Protein AF-A0A7J7JKY1-F1 (afdb_monomer_lite)

Sequence (732 aa):
MAPAGQVRQARVAEKLTILNDRGVGLLTRLYDMKKTLSNAETRPSVFGERSLEGVIKAMDSRKFNPNSCSSQTYGSSINANVKNDILKSLNQHYFTMVDMIEFKDHVGELLVIIDASQIHFDISINFDLTKKYLDLVVTYVSMMLIVSKIEDKRALLGLYNIAHEMQHGNQETSFPRLAQMMIDYHEAPIKKMCEEFVPHVKQLTFALLSLKLIYQRRDLSADQWRSNQYLSIISESNKLMEPARSETVPCEYLSLDLMQKWVVLGFLLIHQQLAEPTALELWKQALSTSWVIQLWRDEVLHVHVIIEKYFERLKGYEKRLREVKECHQKALQDAPILHKDRRKYLRMAMKEMNLLFADQPGLLGPKAMFAFMMLSHARDEVEWLLRHANNLPQTKGKVKANPDDLNDRQLPELLFYIEELRGLVKKYSQVLQRYYVQYLKGFDVAELQQVLLGMPPLSDELSGIVMSMKRSIDDLSLRQVEETQNFEFDGMRLDWVRLQAYTSIHNTTLRLQDHRTLAKLMNTIIFHTKMVDFLDDLVDEVSDLSIYCFHTTLFEQQFRQCMEFPAQHRFSVAFPLICAHFLTAVHPSLCPEERHSIGQTSVQYCNWFLKEMSDELNQVITTICEEQVLLNDGVLPKHCVHKIQLDTKRVGQGKNKNRRPQAFRTPGEESQRKQREDFTKLDKLHMALTELSYALNYCSVIQVWGHGFVPRDFFMHNLEGRFNKALAGNGP

Organism: Bugula neritina (NCBI:txid10212)

Radius of gyration: 31.94 Å; chains: 1; bounding box: 106×77×83 Å

Foldseek 3Di:
DPLLVLLLVVVLLVLLVVLLLLLLLLLVLLVVLQVQCPDPVNNQCLCVDPLCVVVLCQQPDPPHDLVCLACVNRVVSADPVSLVSLQVVLVSVLVSLVSLVVSVVSLLVSLVSCLSLVFFAACLFLVSLLLSNLSSLLSNVLSLVSVLSRPSPRVSLSSNQHSVCVVPVDGDPCSVVSSVVCNQCHPPVLVSLLVSCVSNLPRLVSSLLSCLVLLVVLPDFLVVCVVVVPLALCPPVVCLVAADDDLRLVSLLPASLSSLSSLLSSCSSNVVCCVPVSSVVSNLSSLQQAQWHDSAQLDIDRRLVSSLVVLVPDPPCPVVNVSSVVSNLNNQPPNLVRLLSLLVSLLVSLVNVLVCCVVPVLSCQRCVSSLSSSQQSLQNSVVRLLNCLVCFDPDPDPGGRDNVSSDDLCNLSSLLSSVSSLVSCVVSLLSLQLSLLCCLQVPLLVLLVVLVVVDDDDDPVLVVLSVVLSVLSNPGDSVCSVVVHARDCPSNVSSSSVNSSSQRGPPHPHHSVVSSVNSSSSSVNSVSSCSNHVSNVSSCVRHQPLSCLSRVVVLVVSLVSLLVDLVSLLSLLSSLLNLQRNQVSDSVPSCVVCNVVSLVVSVVRSVVSLLVLLVSLLVLVVVLVVVVVVLVVCPDPVVCVVVVVVVVVPVVDPDDPDDDPPDDDHRCNVVPDPDPVPDDPNNSSVSSNVSSVNSLVVDQWRDGNNDTDGSVVSNVVVNVVVVVVVVVPDDD

InterPro domains:
  IPR019137 Nck-associated protein 1 [PF09735] (9-728)
  IPR019137 Nck-associated protein 1 [PTHR12093] (7-729)

Secondary structure (DSSP, 8-state):
--HHHHHHHHTHHHHHHHHHHHHHHHHHHHHHHHHHHHSTTTS-GGGG-TTTHHHHHHHTSTT--GGG-SHHHHGGG--HHHHHHHHHHHHHHHHHHHHHHHHHHHHHHHHHHHHHHT----TTTSHHHHHHHHHHHHHHHHHHHHHHT-TTHHHHHHHHHHHHHHHHSS--SSHHHHHHHHHHTTS-HHHHHHHHTTTTHHHHHHHHHHTHHHHHHHS--HHHHHHTTTT-SSTTGGGTTSPP--TTHHHHSS-HHHHHHHHHHHHHHTGGGGGSHHHHHHHHHHHHS-SEEEEETTEEEEHHHHHHHHHTTSTT-HHHHHHHHHHHHHHHHTHHHHHHHHHHHHHHHHHHHHHHHHH-GGGHHHHHHHHHHHHHHHHHHHHHHHHHHHT-----SS----GGGG--TTHHHHHHHHHHHHHHHHHTHHHHHHHHHHHIIIIIHHHHHHHHHTSPPPPHHHHHHHHHHHHHHHT--HHHHHTTPPP--HHHHHHHHHHHHHHSSTT-SS-GGG-HHHHHHHHHHHHHHHHHH-HHHHHHHHH--GGGGG-HHHHHHHHHHHHH-HHHHTTTTHHHHHGGGGGGGS-TTT-GGGHHHHHHHHHHHHHHHHHHHHHHHHHHHHHHHHHHHHHHHHTSGGGGHHHHHHHHHHHHS------PPP----TTGGG--S-SSS--HHHHHHHHHHHHHHHHHS-S-EEETTEEE-HHHHHHHHHHHHHHHHHHS---

pLDDT: mean 91.93, std 9.9, range [34.91, 98.88]

Structure (mmCIF, N/CA/C/O backbone):
data_AF-A0A7J7JKY1-F1
#
_entry.id   AF-A0A7J7JKY1-F1
#
loop_
_atom_site.group_PDB
_atom_site.id
_atom_site.type_symbol
_atom_site.label_atom_id
_atom_site.label_alt_id
_atom_site.label_comp_id
_atom_site.label_asym_id
_atom_site.label_entity_id
_atom_site.label_seq_id
_atom_site.pdbx_PDB_ins_code
_atom_site.Cartn_x
_atom_site.Cartn_y
_atom_site.Cartn_z
_atom_site.occupancy
_atom_site.B_iso_or_equiv
_atom_site.auth_seq_id
_atom_site.auth_comp_id
_atom_site.auth_asym_id
_atom_site.auth_atom_id
_atom_site.pdbx_PDB_model_num
ATOM 1 N N . MET A 1 1 ? -33.004 -10.549 24.262 1.00 42.44 1 MET A N 1
ATOM 2 C CA . MET A 1 1 ? -32.669 -11.146 22.948 1.00 42.44 1 MET A CA 1
ATOM 3 C C . MET A 1 1 ? -31.281 -11.755 23.043 1.00 42.44 1 MET A C 1
ATOM 5 O O . MET A 1 1 ? -30.433 -11.150 23.682 1.00 42.44 1 MET A O 1
ATOM 9 N N . ALA A 1 2 ? -31.057 -12.951 22.492 1.00 44.19 2 ALA A N 1
ATOM 10 C CA . ALA A 1 2 ? -29.736 -13.584 22.527 1.00 44.19 2 ALA A CA 1
ATOM 11 C C . ALA A 1 2 ? -28.694 -12.716 21.777 1.00 44.19 2 ALA A C 1
ATOM 13 O O . ALA A 1 2 ? -29.044 -12.174 20.726 1.00 44.19 2 ALA A O 1
ATOM 14 N N . PRO A 1 3 ? -27.433 -12.614 22.248 1.00 52.84 3 PRO A N 1
ATOM 15 C CA . PRO A 1 3 ? -26.380 -11.796 21.620 1.00 52.84 3 PRO A CA 1
ATOM 16 C C . PRO A 1 3 ? -26.180 -12.090 20.124 1.00 52.84 3 PRO A C 1
ATOM 18 O O . PRO A 1 3 ? -25.939 -11.190 19.325 1.00 52.84 3 PRO A O 1
ATOM 21 N N . ALA A 1 4 ? -26.376 -13.350 19.717 1.00 49.88 4 ALA A N 1
ATOM 22 C CA . ALA A 1 4 ? -26.291 -13.774 18.321 1.00 49.88 4 ALA A CA 1
ATOM 23 C C . ALA A 1 4 ? -27.362 -13.141 17.412 1.00 49.88 4 ALA A C 1
ATOM 25 O O . ALA A 1 4 ? -27.099 -12.918 16.234 1.00 49.88 4 ALA A O 1
ATOM 26 N N . GLY A 1 5 ? -28.550 -12.826 17.943 1.00 54.25 5 GLY A N 1
ATOM 27 C CA . GLY A 1 5 ? -29.601 -12.122 17.202 1.00 54.25 5 GLY A CA 1
ATOM 28 C C . GLY A 1 5 ? -29.282 -10.640 16.991 1.00 54.25 5 GLY A C 1
ATOM 29 O O . GLY A 1 5 ? -29.605 -10.098 15.940 1.00 54.25 5 GLY A O 1
ATOM 30 N N . GLN A 1 6 ? -28.585 -10.007 17.943 1.00 59.56 6 GLN A N 1
ATOM 31 C CA . GLN A 1 6 ? -28.164 -8.606 17.842 1.00 59.56 6 GLN A CA 1
ATOM 32 C C . GLN A 1 6 ? -27.069 -8.396 16.791 1.00 59.56 6 GLN A C 1
ATOM 34 O O . GLN A 1 6 ? -27.201 -7.477 15.998 1.00 59.56 6 GLN A O 1
ATOM 39 N N . VAL A 1 7 ? -26.043 -9.253 16.703 1.00 59.88 7 VAL A N 1
ATOM 40 C CA . VAL A 1 7 ? -24.999 -9.144 15.652 1.00 59.88 7 VAL A CA 1
ATOM 41 C C . VAL A 1 7 ? -25.564 -9.354 14.253 1.00 59.88 7 VAL A C 1
ATOM 43 O O . VAL A 1 7 ? -25.199 -8.637 13.321 1.00 59.88 7 VAL A O 1
ATOM 46 N N . ARG A 1 8 ? -26.470 -10.328 14.107 1.00 64.38 8 ARG A N 1
ATOM 47 C CA . ARG A 1 8 ? -27.144 -10.614 12.834 1.00 64.38 8 ARG A CA 1
ATOM 48 C C . ARG A 1 8 ? -28.020 -9.447 12.394 1.00 64.38 8 ARG A C 1
ATOM 50 O O . ARG A 1 8 ? -27.893 -8.985 11.266 1.00 64.38 8 ARG A O 1
ATOM 57 N N . GLN A 1 9 ? -28.838 -8.907 13.299 1.00 63.72 9 GLN A N 1
ATOM 58 C CA . GLN A 1 9 ? -29.622 -7.698 13.027 1.00 63.72 9 GLN A CA 1
ATOM 59 C C . GLN A 1 9 ? -28.735 -6.466 12.798 1.00 63.72 9 GLN A C 1
ATOM 61 O O . GLN A 1 9 ? -29.081 -5.610 11.989 1.00 63.72 9 GLN A O 1
ATOM 66 N N . ALA A 1 10 ? -27.578 -6.394 13.459 1.00 75.94 10 ALA A N 1
ATOM 67 C CA . ALA A 1 10 ? -26.644 -5.281 13.341 1.00 75.94 10 ALA A CA 1
ATOM 68 C C . ALA A 1 10 ? -25.800 -5.296 12.060 1.00 75.94 10 ALA A C 1
ATOM 70 O O . ALA A 1 10 ? -25.171 -4.278 11.774 1.00 75.94 10 ALA A O 1
ATOM 71 N N . ARG A 1 11 ? -25.786 -6.403 11.295 1.00 89.31 11 ARG A N 1
ATOM 72 C CA . ARG A 1 11 ? -25.074 -6.517 10.007 1.00 89.31 11 ARG A CA 1
ATOM 73 C C . ARG A 1 11 ? -23.602 -6.098 10.107 1.00 89.31 11 ARG A C 1
ATOM 75 O O . ARG A 1 11 ? -23.129 -5.230 9.377 1.00 89.31 11 ARG A O 1
ATOM 82 N N . VAL A 1 12 ? -22.882 -6.677 11.075 1.00 93.81 12 VAL A N 1
ATOM 83 C CA . VAL A 1 12 ? -21.494 -6.285 11.398 1.00 93.81 12 VAL A CA 1
ATOM 84 C C . VAL A 1 12 ? -20.558 -6.418 10.192 1.00 93.81 12 VAL A C 1
ATOM 86 O O . VAL A 1 12 ? -19.748 -5.523 9.967 1.00 93.81 12 VAL A O 1
ATOM 89 N N . ALA A 1 13 ? -20.686 -7.481 9.391 1.00 95.31 13 ALA A N 1
ATOM 90 C CA . ALA A 1 13 ? -19.855 -7.698 8.203 1.00 95.31 13 ALA A CA 1
ATOM 91 C C . ALA A 1 13 ? -20.042 -6.591 7.148 1.00 95.31 13 ALA A C 1
ATOM 93 O O . ALA A 1 13 ? -19.067 -6.054 6.612 1.00 95.31 13 ALA A O 1
ATOM 94 N N . GLU A 1 14 ? -21.291 -6.211 6.884 1.00 97.19 14 GLU A N 1
ATOM 95 C CA . GLU A 1 14 ? -21.641 -5.142 5.954 1.00 97.19 14 GLU A CA 1
ATOM 96 C C . GLU A 1 14 ? -21.225 -3.776 6.492 1.00 97.19 14 GLU A C 1
ATOM 98 O O . GLU A 1 14 ? -20.569 -3.025 5.774 1.00 97.19 14 GLU A O 1
ATOM 103 N N . LYS A 1 15 ? -21.539 -3.466 7.760 1.00 97.38 15 LYS A N 1
ATOM 104 C CA . LYS A 1 15 ? -21.150 -2.196 8.391 1.00 97.38 15 LYS A CA 1
ATOM 105 C C . LYS A 1 15 ? -19.630 -2.019 8.384 1.00 97.38 15 LYS A C 1
ATOM 107 O O . LYS A 1 15 ? -19.160 -0.949 8.016 1.00 97.38 15 LYS A O 1
ATOM 112 N N . LEU A 1 16 ? -18.858 -3.059 8.717 1.00 97.81 16 LEU A N 1
ATOM 113 C CA . LEU A 1 16 ? -17.394 -3.020 8.627 1.00 97.81 16 LEU A CA 1
ATOM 114 C C . LEU A 1 16 ? -16.919 -2.769 7.193 1.00 97.81 16 LEU A C 1
ATOM 116 O O . LEU A 1 16 ? -15.990 -1.996 6.989 1.00 97.81 16 LEU A O 1
ATOM 120 N N . THR A 1 17 ? -17.535 -3.407 6.199 1.00 97.31 17 THR A N 1
ATOM 121 C CA . THR A 1 17 ? -17.136 -3.234 4.796 1.00 97.31 17 THR A CA 1
ATOM 122 C C . THR A 1 17 ? -17.429 -1.817 4.299 1.00 97.31 17 THR A C 1
ATOM 124 O O . THR A 1 17 ? -16.529 -1.169 3.774 1.00 97.31 17 THR A O 1
ATOM 127 N N . ILE A 1 18 ? -18.637 -1.306 4.545 1.00 97.94 18 ILE A N 1
ATOM 128 C CA . ILE A 1 18 ? -19.070 0.030 4.112 1.00 97.94 18 ILE A CA 1
ATOM 129 C C . ILE A 1 18 ? -18.293 1.131 4.842 1.00 97.94 18 ILE A C 1
ATOM 131 O O . ILE A 1 18 ? -17.860 2.094 4.218 1.00 97.94 18 ILE A O 1
ATOM 135 N N . LEU A 1 19 ? -18.096 1.007 6.159 1.00 98.31 19 LEU A N 1
ATOM 136 C CA . LEU A 1 19 ? -17.385 2.031 6.925 1.00 98.31 19 LEU A CA 1
ATOM 137 C C . LEU A 1 19 ? -15.894 2.081 6.584 1.00 98.31 19 LEU A C 1
ATOM 139 O O . LEU A 1 19 ? -15.328 3.167 6.592 1.00 98.31 19 LEU A O 1
ATOM 143 N N . ASN A 1 20 ? -15.247 0.961 6.255 1.00 98.38 20 ASN A N 1
ATOM 144 C CA . ASN A 1 20 ? -13.852 1.015 5.808 1.00 98.38 20 ASN A CA 1
ATOM 145 C C . ASN A 1 20 ? -13.709 1.782 4.485 1.00 98.38 20 ASN A C 1
ATOM 147 O O . ASN A 1 20 ? -12.876 2.682 4.408 1.00 98.38 20 ASN A O 1
ATOM 151 N N . ASP A 1 21 ? -14.558 1.496 3.493 1.00 97.56 21 ASP A N 1
ATOM 152 C CA . ASP A 1 21 ? -14.587 2.236 2.220 1.00 97.56 21 ASP A CA 1
ATOM 153 C C . ASP A 1 21 ? -14.873 3.731 2.449 1.00 97.56 21 ASP A C 1
ATOM 155 O O . ASP A 1 21 ? -14.077 4.605 2.094 1.00 97.56 21 ASP A O 1
ATOM 159 N N . ARG A 1 22 ? -15.941 4.035 3.202 1.00 97.94 22 ARG A N 1
ATOM 160 C CA . ARG A 1 22 ? -16.297 5.411 3.578 1.00 97.94 22 ARG A CA 1
ATOM 161 C C . ARG A 1 22 ? -15.155 6.126 4.300 1.00 97.94 22 ARG A C 1
ATOM 163 O O . ARG A 1 22 ? -14.916 7.303 4.041 1.00 97.94 22 ARG A O 1
ATOM 170 N N . GLY A 1 23 ? -14.452 5.432 5.191 1.00 97.94 23 GLY A N 1
ATOM 171 C CA . GLY A 1 23 ? -13.323 5.966 5.943 1.00 97.94 23 GLY A CA 1
ATOM 172 C C . GLY A 1 23 ? -12.136 6.332 5.049 1.00 97.94 23 GLY A C 1
ATOM 173 O O . GLY A 1 23 ? -11.558 7.402 5.228 1.00 97.94 23 GLY A O 1
ATOM 174 N N . VAL A 1 24 ? -11.818 5.510 4.043 1.00 97.56 24 VAL A N 1
ATOM 175 C CA . VAL A 1 24 ? -10.788 5.815 3.032 1.00 97.56 24 VAL A CA 1
ATOM 176 C C . VAL A 1 24 ? -11.173 7.052 2.212 1.00 97.56 24 VAL A C 1
ATOM 178 O O . VAL A 1 24 ? -10.353 7.957 2.016 1.00 97.56 24 VAL A O 1
ATOM 181 N N . GLY A 1 25 ? -12.438 7.166 1.803 1.00 97.38 25 GLY A N 1
ATOM 182 C CA . GLY A 1 25 ? -12.921 8.355 1.099 1.00 97.38 25 GLY A CA 1
ATOM 183 C C . GLY A 1 25 ? -12.877 9.622 1.949 1.00 97.38 25 GLY A C 1
ATOM 184 O O . GLY A 1 25 ? -12.440 10.668 1.473 1.00 97.38 25 GLY A O 1
ATOM 185 N N . LEU A 1 26 ? -13.250 9.540 3.228 1.00 97.56 26 LEU A N 1
ATOM 186 C CA . LEU A 1 26 ? -13.177 10.682 4.143 1.00 97.56 26 LEU A CA 1
ATOM 187 C C . LEU A 1 26 ? -11.739 11.080 4.477 1.00 97.56 26 LEU A C 1
ATOM 189 O O . LEU A 1 26 ? -11.447 12.273 4.515 1.00 97.56 26 LEU A O 1
ATOM 193 N N . LEU A 1 27 ? -10.825 10.121 4.659 1.00 97.88 27 LEU A N 1
ATOM 194 C CA . LEU A 1 27 ? -9.393 10.406 4.792 1.00 97.88 27 LEU A CA 1
ATOM 195 C C . LEU A 1 27 ? -8.865 11.169 3.577 1.00 97.88 27 LEU A C 1
ATOM 197 O O . LEU A 1 27 ? -8.119 12.132 3.742 1.00 97.88 27 LEU A O 1
ATOM 201 N N . THR A 1 28 ? -9.302 10.779 2.380 1.00 97.50 28 THR A N 1
ATOM 202 C CA . THR A 1 28 ? -8.946 11.451 1.128 1.00 97.50 28 THR A CA 1
ATOM 203 C C . THR A 1 28 ? -9.449 12.894 1.099 1.00 97.50 28 THR A C 1
ATOM 205 O O . THR A 1 28 ? -8.655 13.810 0.891 1.00 97.50 28 THR A O 1
ATOM 208 N N . ARG A 1 29 ? -10.727 13.127 1.424 1.00 96.62 29 ARG A N 1
ATOM 209 C CA . ARG A 1 29 ? -11.303 14.484 1.494 1.00 96.62 29 ARG A CA 1
ATOM 210 C C . ARG A 1 29 ? -10.642 15.359 2.561 1.00 96.62 29 ARG A C 1
ATOM 212 O O . ARG A 1 29 ? -10.405 16.541 2.338 1.00 96.62 29 ARG A O 1
ATOM 219 N N . LEU A 1 30 ? -10.345 14.797 3.734 1.00 96.94 30 LEU A N 1
ATOM 220 C CA . LEU A 1 30 ? -9.684 15.520 4.826 1.00 96.94 30 LEU A CA 1
ATOM 221 C C . LEU A 1 30 ? -8.229 15.846 4.497 1.00 96.94 30 LEU A C 1
ATOM 223 O O . LEU A 1 30 ? -7.729 16.898 4.891 1.00 96.94 30 LEU A O 1
ATOM 227 N N . TYR A 1 31 ? -7.553 14.949 3.785 1.00 96.81 31 TYR A N 1
ATOM 228 C CA . TYR A 1 31 ? -6.223 15.194 3.255 1.00 96.81 31 TYR A CA 1
ATOM 229 C C . TYR A 1 31 ? -6.234 16.337 2.239 1.00 96.81 31 TYR A C 1
ATOM 231 O O . TYR A 1 31 ? -5.442 17.267 2.388 1.00 96.81 31 TYR A O 1
ATOM 239 N N . ASP A 1 32 ? -7.150 16.303 1.267 1.00 94.12 32 ASP A N 1
ATOM 240 C CA . ASP A 1 32 ? -7.303 17.367 0.272 1.00 94.12 32 ASP A CA 1
ATOM 241 C C . ASP A 1 32 ? -7.597 18.706 0.962 1.00 94.12 32 ASP A C 1
ATOM 243 O O . ASP A 1 32 ? -6.822 19.653 0.841 1.00 94.12 32 ASP A O 1
ATOM 247 N N . MET A 1 33 ? -8.592 18.729 1.856 1.00 94.62 33 MET A N 1
ATOM 248 C CA . MET A 1 33 ? -8.913 19.884 2.697 1.00 94.62 33 MET A CA 1
ATOM 249 C C . MET A 1 33 ? -7.694 20.418 3.462 1.00 94.62 33 MET A C 1
ATOM 251 O O . MET A 1 33 ? -7.477 21.631 3.508 1.00 94.62 33 MET A O 1
ATOM 255 N N . LYS A 1 34 ? -6.877 19.542 4.064 1.00 95.56 34 LYS A N 1
ATOM 256 C CA . LYS A 1 34 ? -5.645 19.951 4.751 1.00 95.56 34 LYS A CA 1
ATOM 257 C C . LYS A 1 34 ? -4.679 20.628 3.779 1.00 95.56 34 LYS A C 1
ATOM 259 O O . LYS A 1 34 ? -4.141 21.681 4.118 1.00 95.56 34 LYS A O 1
ATOM 264 N N . LYS A 1 35 ? -4.432 20.032 2.607 1.00 92.94 35 LYS A N 1
ATOM 265 C CA . LYS A 1 35 ? -3.510 20.581 1.604 1.00 92.94 35 LYS A CA 1
ATOM 266 C C . LYS A 1 35 ? -4.004 21.937 1.097 1.00 92.94 35 LYS A C 1
ATOM 268 O O . LYS A 1 35 ? -3.221 22.885 1.151 1.00 92.94 35 LYS A O 1
ATOM 273 N N . THR A 1 36 ? -5.285 22.058 0.743 1.00 91.75 36 THR A N 1
ATOM 274 C CA . THR A 1 36 ? -5.916 23.315 0.306 1.00 91.75 36 THR A CA 1
ATOM 275 C C . THR A 1 36 ? -5.755 24.423 1.343 1.00 91.75 36 THR A C 1
ATOM 277 O O . THR A 1 36 ? -5.313 25.519 1.016 1.00 91.75 36 THR A O 1
ATOM 280 N N . LEU A 1 37 ? -6.065 24.145 2.615 1.00 91.44 37 LEU A N 1
ATOM 281 C CA . LEU A 1 37 ? -5.999 25.158 3.673 1.00 91.44 37 LEU A CA 1
ATOM 282 C C . LEU A 1 37 ? -4.563 25.553 4.037 1.00 91.44 37 LEU A C 1
ATOM 284 O O . LEU A 1 37 ? -4.324 26.703 4.393 1.00 91.44 37 LEU A O 1
ATOM 288 N N . SER A 1 38 ? -3.604 24.631 3.920 1.00 90.69 38 SER A N 1
ATOM 289 C CA . SER A 1 38 ? -2.191 24.905 4.226 1.00 90.69 38 SER A CA 1
ATOM 290 C C . SER A 1 38 ? -1.424 25.618 3.104 1.00 90.69 38 SER A C 1
ATOM 292 O O . SER A 1 38 ? -0.373 26.204 3.358 1.00 90.69 38 SER A O 1
ATOM 294 N N . ASN A 1 39 ? -1.915 25.576 1.861 1.00 88.75 39 ASN A N 1
ATOM 295 C CA . ASN A 1 39 ? -1.243 26.187 0.717 1.00 88.75 39 ASN A CA 1
ATOM 296 C C . ASN A 1 39 ? -1.810 27.586 0.435 1.00 88.75 39 ASN A C 1
ATOM 298 O O . ASN A 1 39 ? -2.974 27.725 0.067 1.00 88.75 39 ASN A O 1
ATOM 302 N N . ALA A 1 40 ? -0.961 28.613 0.531 1.00 87.88 40 ALA A N 1
ATOM 303 C CA . ALA A 1 40 ? -1.329 30.017 0.339 1.00 87.88 40 ALA A CA 1
ATOM 304 C C . ALA A 1 40 ? -2.018 30.325 -1.005 1.00 87.88 40 ALA A C 1
ATOM 306 O O . ALA A 1 40 ? -2.818 31.254 -1.060 1.00 87.88 40 ALA A O 1
ATOM 307 N N . GLU A 1 41 ? -1.737 29.561 -2.066 1.00 88.94 41 GLU A N 1
ATOM 308 C CA . GLU A 1 41 ? -2.336 29.767 -3.395 1.00 88.94 41 GLU A CA 1
ATOM 309 C C . GLU A 1 41 ? -3.753 29.194 -3.515 1.00 88.94 41 GLU A C 1
ATOM 311 O O . GLU A 1 41 ? -4.562 29.692 -4.294 1.00 88.94 41 GLU A O 1
ATOM 316 N N . THR A 1 42 ? -4.057 28.146 -2.747 1.00 88.06 42 THR A N 1
ATOM 317 C CA . THR A 1 42 ? -5.343 27.425 -2.822 1.00 88.06 42 THR A CA 1
ATOM 318 C C . THR A 1 42 ? -6.240 27.668 -1.610 1.00 88.06 42 THR A C 1
ATOM 320 O O . THR A 1 42 ? -7.436 27.384 -1.662 1.00 88.06 42 THR A O 1
ATOM 323 N N . ARG A 1 43 ? -5.690 28.236 -0.529 1.00 92.06 43 ARG A N 1
ATOM 324 C CA . ARG A 1 43 ? -6.425 28.605 0.681 1.00 92.06 43 ARG A CA 1
ATOM 325 C C . ARG A 1 43 ? -7.528 29.618 0.333 1.00 92.06 43 ARG A C 1
ATOM 327 O O . ARG A 1 43 ? -7.236 30.621 -0.320 1.00 92.06 43 ARG A O 1
ATOM 334 N N . PRO A 1 44 ? -8.781 29.411 0.784 1.00 92.69 44 PRO A N 1
ATOM 335 C CA . PRO A 1 44 ? -9.886 30.321 0.493 1.00 92.69 44 PRO A CA 1
ATOM 336 C C . PRO A 1 44 ? -9.579 31.777 0.867 1.00 92.69 44 PRO A C 1
ATOM 338 O O . PRO A 1 44 ? -9.129 32.062 1.980 1.00 92.69 44 PRO A O 1
ATOM 341 N N . SER A 1 45 ? -9.884 32.712 -0.039 1.00 91.25 45 SER A N 1
ATOM 342 C CA . SER A 1 45 ? -9.582 34.146 0.119 1.00 91.25 45 SER A CA 1
ATOM 343 C C . SER A 1 45 ? -10.207 34.773 1.368 1.00 91.25 45 SER A C 1
ATOM 345 O O . SER A 1 45 ? -9.656 35.730 1.909 1.00 91.25 45 SER A O 1
ATOM 347 N N . VAL A 1 46 ? -11.302 34.199 1.876 1.00 91.69 46 VAL A N 1
ATOM 348 C CA . VAL A 1 46 ? -11.972 34.630 3.113 1.00 91.69 46 VAL A CA 1
ATOM 349 C C . VAL A 1 46 ? -11.046 34.606 4.333 1.00 91.69 46 VAL A C 1
ATOM 351 O O . VAL A 1 46 ? -11.221 35.411 5.241 1.00 91.69 46 VAL A O 1
ATOM 354 N N . PHE A 1 47 ? -10.013 33.758 4.355 1.00 90.25 47 PHE A N 1
ATOM 355 C CA . PHE A 1 47 ? -9.026 33.754 5.441 1.00 90.25 47 PHE A CA 1
ATOM 356 C C . PHE A 1 47 ? -8.014 34.912 5.358 1.00 90.25 47 PHE A C 1
ATOM 358 O O . PHE A 1 47 ? -7.313 35.181 6.332 1.00 90.25 47 PHE A O 1
ATOM 365 N N . GLY A 1 48 ? -7.933 35.602 4.215 1.00 87.81 48 GLY A N 1
ATOM 366 C CA . GLY A 1 48 ? -7.095 36.787 3.999 1.00 87.81 48 GLY A CA 1
ATOM 367 C C . GLY A 1 48 ? -7.840 38.124 4.124 1.00 87.81 48 GLY A C 1
ATOM 368 O O . GLY A 1 48 ? -7.216 39.181 4.024 1.00 87.81 48 GLY A O 1
ATOM 369 N N . GLU A 1 49 ? -9.159 38.102 4.336 1.00 89.69 49 GLU A N 1
ATOM 370 C CA . GLU A 1 49 ? -9.997 39.300 4.447 1.00 89.69 49 GLU A CA 1
ATOM 371 C C . GLU A 1 49 ? -9.683 40.101 5.719 1.00 89.69 49 GLU A C 1
ATOM 373 O O . GLU A 1 49 ? -9.828 39.617 6.845 1.00 89.69 49 GLU A O 1
ATOM 378 N N . ARG A 1 50 ? -9.308 41.378 5.557 1.00 90.00 50 ARG A N 1
ATOM 379 C CA . ARG A 1 50 ? -8.920 42.249 6.687 1.00 90.00 50 ARG A CA 1
ATOM 380 C C . ARG A 1 50 ? -10.051 42.454 7.693 1.00 90.00 50 ARG A C 1
ATOM 382 O O . ARG A 1 50 ? -9.788 42.591 8.885 1.00 90.00 50 ARG A O 1
ATOM 389 N N . SER A 1 51 ? -11.302 42.477 7.233 1.00 89.75 51 SER A N 1
ATOM 390 C CA . SER A 1 51 ? -12.471 42.601 8.112 1.00 89.75 51 SER A CA 1
ATOM 391 C C . SER A 1 51 ? -12.664 41.379 9.018 1.00 89.75 51 SER A C 1
ATOM 393 O O . SER A 1 51 ? -13.243 41.514 10.096 1.00 89.75 51 SER A O 1
ATOM 395 N N . LEU A 1 52 ? -12.156 40.209 8.613 1.00 90.50 52 LEU A N 1
ATOM 396 C CA . LEU A 1 52 ? -12.313 38.939 9.325 1.00 90.50 52 LEU A CA 1
ATOM 397 C C . LEU A 1 52 ? -11.123 38.596 10.223 1.00 90.50 52 LEU A C 1
ATOM 399 O O . LEU A 1 52 ? -11.244 37.705 11.059 1.00 90.50 52 LEU A O 1
ATOM 403 N N . GLU A 1 53 ? -10.004 39.316 10.127 1.00 89.31 53 GLU A N 1
ATOM 404 C CA . GLU A 1 53 ? -8.779 39.013 10.881 1.00 89.31 53 GLU A CA 1
ATOM 405 C C . GLU A 1 53 ? -9.021 38.938 12.402 1.00 89.31 53 GLU A C 1
ATOM 407 O O . GLU A 1 53 ? -8.526 38.035 13.080 1.00 89.31 53 GLU A O 1
ATOM 412 N N . GLY A 1 54 ? -9.825 39.861 12.945 1.00 86.69 54 GLY A N 1
ATOM 413 C CA . GLY A 1 54 ? -10.200 39.857 14.363 1.00 86.69 54 GLY A CA 1
ATOM 414 C C . GLY A 1 54 ? -11.083 38.666 14.752 1.00 86.69 54 GLY A C 1
ATOM 415 O O . GLY A 1 54 ? -10.918 38.108 15.837 1.00 86.69 54 GLY A O 1
ATOM 416 N N . VAL A 1 55 ? -11.977 38.247 13.852 1.00 88.44 55 VAL A N 1
ATOM 417 C CA . VAL A 1 55 ? -12.892 37.111 14.043 1.00 88.44 55 VAL A CA 1
ATOM 418 C C . VAL A 1 55 ? -12.114 35.794 14.015 1.00 88.44 55 VAL A C 1
ATOM 420 O O . VAL A 1 55 ? -12.234 34.984 14.933 1.00 88.44 55 VAL A O 1
ATOM 423 N N . ILE A 1 56 ? -11.244 35.619 13.017 1.00 90.38 56 ILE A N 1
ATOM 424 C CA . ILE A 1 56 ? -10.390 34.436 12.839 1.00 90.38 56 ILE A CA 1
ATOM 425 C C . ILE A 1 56 ? -9.477 34.252 14.057 1.00 90.38 56 ILE A C 1
ATOM 427 O O . ILE A 1 56 ? -9.479 33.190 14.679 1.00 90.38 56 ILE A O 1
ATOM 431 N N . LYS A 1 57 ? -8.778 35.312 14.494 1.00 88.81 57 LYS A N 1
ATOM 432 C CA . LYS A 1 57 ? -7.924 35.259 15.696 1.00 88.81 57 LYS A CA 1
ATOM 433 C C . LYS A 1 57 ? -8.695 34.871 16.959 1.00 88.81 57 LYS A C 1
ATOM 435 O O . LYS A 1 57 ? -8.144 34.183 17.819 1.00 88.81 57 LYS A O 1
ATOM 440 N N . ALA A 1 58 ? -9.946 35.311 17.096 1.00 85.50 58 ALA A N 1
ATOM 441 C CA . ALA A 1 58 ? -10.785 34.931 18.228 1.00 85.50 58 ALA A CA 1
ATOM 442 C C . ALA A 1 58 ? -11.174 33.440 18.175 1.00 85.50 58 ALA A C 1
ATOM 444 O O . ALA A 1 58 ? -11.110 32.754 19.200 1.00 85.50 58 ALA A O 1
ATOM 445 N N . MET A 1 59 ? -11.509 32.925 16.989 1.0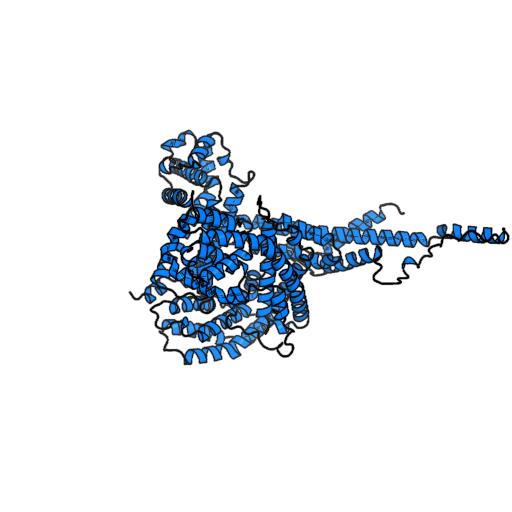0 85.50 59 MET A N 1
ATOM 446 C CA . MET A 1 59 ? -11.899 31.525 16.774 1.00 85.50 59 MET A CA 1
ATOM 447 C C . MET A 1 59 ? -10.732 30.539 16.921 1.00 85.50 59 MET A C 1
ATOM 449 O O . MET A 1 59 ? -10.903 29.464 17.492 1.00 85.50 59 MET A O 1
ATOM 453 N N . ASP A 1 60 ? -9.529 30.911 16.492 1.00 84.06 60 ASP A N 1
ATOM 454 C CA . ASP A 1 60 ? -8.335 30.069 16.653 1.00 84.06 60 ASP A CA 1
ATOM 455 C C . ASP A 1 60 ? -7.648 30.247 18.015 1.00 84.06 60 ASP A C 1
ATOM 457 O O . ASP A 1 60 ? -6.616 29.633 18.305 1.00 84.06 60 ASP A O 1
ATOM 461 N N . SER A 1 61 ? -8.232 31.055 18.902 1.00 82.56 61 SER A N 1
ATOM 462 C CA . SER A 1 61 ? -7.711 31.229 20.250 1.00 82.56 61 SER A CA 1
ATOM 463 C C . SER A 1 61 ? -7.774 29.926 21.063 1.00 82.56 61 SER A C 1
ATOM 465 O O . SER A 1 61 ? -8.642 29.066 20.884 1.00 82.56 61 SER A O 1
ATOM 467 N N . ARG A 1 62 ? -6.868 29.792 22.044 1.00 73.50 62 ARG A N 1
ATOM 468 C CA . ARG A 1 62 ? -6.890 28.661 22.994 1.00 73.50 62 ARG A CA 1
ATOM 469 C C . ARG A 1 62 ? -8.189 28.595 23.805 1.00 73.50 62 ARG A C 1
ATOM 471 O O . ARG A 1 62 ? -8.574 27.517 24.234 1.00 73.50 62 ARG A O 1
ATOM 478 N N . LYS A 1 63 ? -8.865 29.733 23.995 1.00 74.69 63 LYS A N 1
ATOM 479 C CA . LYS A 1 63 ? -10.158 29.853 24.685 1.00 74.69 63 LYS A CA 1
ATOM 480 C C . LYS A 1 63 ? -11.317 29.894 23.685 1.00 74.69 63 LYS A C 1
ATOM 482 O O . LYS A 1 63 ? -12.203 30.735 23.817 1.00 74.69 63 LYS A O 1
ATOM 487 N N . PHE A 1 64 ? -11.283 29.034 22.669 1.00 79.00 64 PHE A N 1
ATOM 488 C CA . PHE A 1 64 ? -12.363 28.938 21.692 1.00 79.00 64 PHE A CA 1
ATOM 489 C C . PHE A 1 64 ? -13.713 28.783 22.402 1.00 79.00 64 PHE A C 1
ATOM 491 O O . PHE A 1 64 ? -13.909 27.842 23.172 1.00 79.00 64 PHE A O 1
ATOM 498 N N . ASN A 1 65 ? -14.618 29.730 22.156 1.00 80.62 65 ASN A N 1
ATOM 499 C CA . ASN A 1 65 ? -15.960 29.745 22.717 1.00 80.62 65 ASN A CA 1
ATOM 500 C C . ASN A 1 65 ? -16.980 29.596 21.575 1.00 80.62 65 ASN A C 1
ATOM 502 O O . ASN A 1 65 ? -17.194 30.547 20.824 1.00 80.62 65 ASN A O 1
ATOM 506 N N . PRO A 1 66 ? -17.642 28.439 21.432 1.00 81.69 66 PRO A N 1
ATOM 507 C CA . PRO A 1 66 ? -18.647 28.229 20.392 1.00 81.69 66 PRO A CA 1
ATOM 508 C C . PRO A 1 66 ? -19.783 29.255 20.438 1.00 81.69 66 PRO A C 1
ATOM 510 O O . PRO A 1 66 ? -20.272 29.679 19.395 1.00 81.69 66 PRO A O 1
ATOM 513 N N . ASN A 1 67 ? -20.147 29.726 21.636 1.00 79.75 67 ASN A N 1
ATOM 514 C CA . ASN A 1 67 ? -21.244 30.675 21.824 1.00 79.75 67 ASN A CA 1
ATOM 515 C C . ASN A 1 67 ? -20.938 32.066 21.251 1.00 79.75 67 ASN A C 1
ATOM 517 O O . ASN A 1 67 ? -21.866 32.819 20.976 1.00 79.75 67 ASN A O 1
ATOM 521 N N . SER A 1 68 ? -19.660 32.420 21.053 1.00 76.44 68 SER A N 1
ATOM 522 C CA . SER A 1 68 ? -19.299 33.679 20.389 1.00 76.44 68 SER A CA 1
ATOM 523 C C . SER A 1 68 ? -19.390 33.595 18.865 1.00 76.44 68 SER A C 1
ATOM 525 O O . SER A 1 68 ? -19.303 34.621 18.199 1.00 76.44 68 SER A O 1
ATOM 527 N N . CYS A 1 69 ? -19.571 32.404 18.286 1.00 80.50 69 CYS A N 1
ATOM 528 C CA . CYS A 1 69 ? -19.735 32.219 16.844 1.00 80.50 69 CYS A CA 1
ATOM 529 C C . CYS A 1 69 ? -21.183 32.507 16.411 1.00 80.50 69 CYS A C 1
ATOM 531 O O . CYS A 1 69 ? -21.829 31.653 15.808 1.00 80.50 69 CYS A O 1
ATOM 533 N N . SER A 1 70 ? -21.685 33.701 16.744 1.00 84.12 70 SER A N 1
ATOM 534 C CA . SER A 1 70 ? -23.030 34.160 16.393 1.00 84.12 70 SER A CA 1
ATOM 535 C C . SER A 1 70 ? -22.995 35.449 15.575 1.00 84.12 70 SER A C 1
ATOM 537 O O . SER A 1 70 ? -22.136 36.319 15.778 1.00 84.12 70 SER A O 1
ATOM 539 N N . SER A 1 71 ? -23.981 35.600 14.692 1.00 81.25 71 SER A N 1
ATOM 540 C CA . SER A 1 71 ? -24.236 36.827 13.934 1.00 81.25 71 SER A CA 1
ATOM 541 C C . SER A 1 71 ? -24.421 38.056 14.835 1.00 81.25 71 SER A C 1
ATOM 543 O O . SER A 1 71 ? -24.043 39.157 14.442 1.00 81.25 71 SER A O 1
ATOM 545 N N . GLN A 1 72 ? -24.882 37.881 16.078 1.00 83.12 72 GLN A N 1
ATOM 546 C CA . GLN A 1 72 ? -24.992 38.972 17.054 1.00 83.12 72 GLN A CA 1
ATOM 547 C C . GLN A 1 72 ? -23.630 39.524 17.498 1.00 83.12 72 GLN A C 1
ATOM 549 O O . GLN A 1 72 ? -23.519 40.705 17.813 1.00 83.12 72 GLN A O 1
ATOM 554 N N . THR A 1 73 ? -22.591 38.682 17.540 1.00 83.69 73 THR A N 1
ATOM 555 C CA . THR A 1 73 ? -21.257 39.075 18.028 1.00 83.69 73 THR A CA 1
ATOM 556 C C . THR A 1 73 ? -20.372 39.613 16.907 1.00 83.69 73 THR A C 1
ATOM 558 O O . THR A 1 73 ? -19.719 40.638 17.084 1.00 83.69 73 THR A O 1
ATOM 561 N N . TYR A 1 74 ? -20.354 38.941 15.753 1.00 85.94 74 TYR A N 1
ATOM 562 C CA . TYR A 1 74 ? -19.418 39.248 14.661 1.00 85.94 74 TYR A CA 1
ATOM 563 C C . TYR A 1 74 ? -20.095 39.603 13.331 1.00 85.94 74 TYR A C 1
ATOM 565 O O . TYR A 1 74 ? -19.406 39.835 12.339 1.00 85.94 74 TYR A O 1
ATOM 573 N N . GLY A 1 75 ? -21.429 39.693 13.282 1.00 79.12 75 GLY A N 1
ATOM 574 C CA . GLY A 1 75 ? -22.158 40.009 12.049 1.00 79.12 75 GLY A CA 1
ATOM 575 C C . GLY A 1 75 ? -21.826 41.386 11.466 1.00 79.12 75 GLY A C 1
ATOM 576 O O . GLY A 1 75 ? -21.905 41.565 10.257 1.00 79.12 75 GLY A O 1
ATOM 577 N N . SER A 1 76 ? -21.375 42.346 12.282 1.00 83.56 76 SER A N 1
ATOM 578 C CA . SER A 1 76 ? -20.921 43.664 11.807 1.00 83.56 76 SER A CA 1
ATOM 579 C C . SER A 1 76 ? -19.618 43.609 10.997 1.00 83.56 76 SER A C 1
ATOM 581 O O . SER A 1 76 ? -19.375 44.491 10.174 1.00 83.56 76 SER A O 1
ATOM 583 N N . SER A 1 77 ? -18.799 42.570 11.189 1.00 84.31 77 SER A N 1
ATOM 584 C CA . SER A 1 77 ? -17.556 42.333 10.444 1.00 84.31 77 SER A CA 1
ATOM 585 C C . SER A 1 77 ? -17.783 41.630 9.098 1.00 84.31 77 SER A C 1
ATOM 587 O O . SER A 1 77 ? -16.873 41.588 8.270 1.00 84.31 77 SER A O 1
ATOM 589 N N . ILE A 1 78 ? -18.984 41.089 8.859 1.00 88.94 78 ILE A N 1
ATOM 590 C CA . ILE A 1 78 ? -19.331 40.289 7.678 1.00 88.94 78 ILE A CA 1
ATOM 591 C C . ILE A 1 78 ? -20.401 41.033 6.872 1.00 88.94 78 ILE A C 1
ATOM 593 O O . ILE A 1 78 ? -21.579 41.037 7.215 1.00 88.94 78 ILE A O 1
ATOM 597 N N . ASN A 1 79 ? -20.008 41.668 5.767 1.00 89.06 79 ASN A N 1
ATOM 598 C CA . ASN A 1 79 ? -20.972 42.289 4.854 1.00 89.06 79 ASN A CA 1
ATOM 599 C C . ASN A 1 79 ? -21.654 41.239 3.947 1.00 89.06 79 ASN A C 1
ATOM 601 O O . ASN A 1 79 ? -21.298 40.061 3.953 1.00 89.06 79 ASN A O 1
ATOM 605 N N . ALA A 1 80 ? -22.631 41.660 3.138 1.00 88.62 80 ALA A N 1
ATOM 606 C CA . ALA A 1 80 ? -23.392 40.748 2.279 1.00 88.62 80 ALA A CA 1
ATOM 607 C C . ALA A 1 80 ? -22.531 39.984 1.250 1.00 88.62 80 ALA A C 1
ATOM 609 O O . ALA A 1 80 ? -22.807 38.812 0.997 1.00 88.62 80 ALA A O 1
ATOM 610 N N . ASN A 1 81 ? -21.493 40.615 0.692 1.00 89.06 81 ASN A N 1
ATOM 611 C CA . ASN A 1 81 ? -20.597 39.978 -0.279 1.00 89.06 81 ASN A CA 1
ATOM 612 C C . ASN A 1 81 ? -19.717 38.932 0.410 1.00 89.06 81 ASN A C 1
ATOM 614 O O . ASN A 1 81 ? -19.740 37.768 0.027 1.00 89.06 81 ASN A O 1
ATOM 618 N N . VAL A 1 82 ? -19.061 39.318 1.509 1.00 91.31 82 VAL A N 1
ATOM 619 C CA . VAL A 1 82 ? -18.222 38.427 2.322 1.00 91.31 82 VAL A CA 1
ATOM 620 C C . VAL A 1 82 ? -19.035 37.243 2.851 1.00 91.31 82 VAL A C 1
ATOM 622 O O . VAL A 1 82 ? -18.552 36.118 2.839 1.00 91.31 82 VAL A O 1
ATOM 625 N N . LYS A 1 83 ? -20.294 37.455 3.254 1.00 93.25 83 LYS A N 1
ATOM 626 C CA . LYS A 1 83 ? -21.207 36.372 3.654 1.00 93.25 83 LYS A CA 1
ATOM 627 C C . LYS A 1 83 ? -21.389 35.340 2.536 1.00 93.25 83 LYS A C 1
ATOM 629 O O . LYS A 1 83 ? -21.265 34.143 2.784 1.00 93.25 83 LYS A O 1
ATOM 634 N N . ASN A 1 84 ? -21.699 35.797 1.321 1.00 92.94 84 ASN A N 1
ATOM 635 C CA . ASN A 1 84 ? -21.910 34.908 0.178 1.00 92.94 84 ASN A CA 1
ATOM 636 C C . ASN A 1 84 ? -20.617 34.175 -0.203 1.00 92.94 84 ASN A C 1
ATOM 638 O O . ASN A 1 84 ? -20.664 32.988 -0.524 1.00 92.94 84 ASN A O 1
ATOM 642 N N . ASP A 1 85 ? -19.474 34.851 -0.105 1.00 93.25 85 ASP A N 1
ATOM 643 C CA . ASP A 1 85 ? -18.166 34.257 -0.371 1.00 93.25 85 ASP A CA 1
ATOM 644 C C . ASP A 1 85 ? -17.787 33.208 0.682 1.00 93.25 85 ASP A C 1
ATOM 646 O O . ASP A 1 85 ? -17.317 32.130 0.317 1.00 93.25 85 ASP A O 1
ATOM 650 N N . ILE A 1 86 ? -18.054 33.456 1.972 1.00 94.38 86 ILE A N 1
ATOM 651 C CA . ILE A 1 86 ? -17.879 32.472 3.055 1.00 94.38 86 ILE A CA 1
ATOM 652 C C . ILE A 1 86 ? -18.711 31.226 2.770 1.00 94.38 86 ILE A C 1
ATOM 654 O O . ILE A 1 86 ? -18.176 30.119 2.757 1.00 94.38 86 ILE A O 1
ATOM 658 N N . LEU A 1 87 ? -20.010 31.397 2.519 1.00 94.56 87 LEU A N 1
ATOM 659 C CA . LEU A 1 87 ? -20.904 30.268 2.285 1.00 94.56 87 LEU A CA 1
ATOM 660 C C . LEU A 1 87 ? -20.479 29.484 1.052 1.00 94.56 87 LEU A C 1
ATOM 662 O O . LEU A 1 87 ? -20.376 28.270 1.116 1.00 94.56 87 LEU A O 1
ATOM 666 N N . LYS A 1 88 ? -20.144 30.152 -0.052 1.00 94.25 88 LYS A N 1
ATOM 667 C CA . LYS A 1 88 ? -19.725 29.467 -1.276 1.00 94.25 88 LYS A CA 1
ATOM 668 C C . LYS A 1 88 ? -18.383 28.744 -1.122 1.00 94.25 88 LYS A C 1
ATOM 670 O O . LYS A 1 88 ? -18.258 27.611 -1.576 1.00 94.25 88 LYS A O 1
ATOM 675 N N . SER A 1 89 ? -17.384 29.390 -0.521 1.00 93.56 89 SER A N 1
ATOM 676 C CA . SER A 1 89 ? -16.013 28.862 -0.456 1.00 93.56 89 SER A CA 1
ATOM 677 C C . SER A 1 89 ? -15.802 27.829 0.651 1.00 93.56 89 SER A C 1
ATOM 679 O O . SER A 1 89 ? -15.008 26.910 0.473 1.00 93.56 89 SER A O 1
ATOM 681 N N . LEU A 1 90 ? -16.513 27.940 1.779 1.00 95.44 90 LEU A N 1
ATOM 682 C CA . LEU A 1 90 ? -16.323 27.047 2.926 1.00 95.44 90 LEU A CA 1
ATOM 683 C C . LEU A 1 90 ? -17.333 25.893 2.987 1.00 95.44 90 LEU A C 1
ATOM 685 O O . LEU A 1 90 ? -17.089 24.950 3.735 1.00 95.44 90 LEU A O 1
ATOM 689 N N . ASN A 1 91 ? -18.420 25.912 2.200 1.00 95.12 91 ASN A N 1
ATOM 690 C CA . ASN A 1 91 ? -19.475 24.884 2.230 1.00 95.12 91 ASN A CA 1
ATOM 691 C C . ASN A 1 91 ? -18.930 23.453 2.135 1.00 95.12 91 ASN A C 1
ATOM 693 O O . ASN A 1 91 ? -19.217 22.625 2.997 1.00 95.12 91 ASN A O 1
ATOM 697 N N . GLN A 1 92 ? -18.107 23.162 1.123 1.00 93.81 92 GLN A N 1
ATOM 698 C CA . GLN A 1 92 ? -17.584 21.808 0.903 1.00 93.81 92 GLN A CA 1
ATOM 699 C C . GLN A 1 92 ? -16.731 21.323 2.082 1.00 93.81 92 GLN A C 1
ATOM 701 O O . GLN A 1 92 ? -16.832 20.173 2.515 1.00 93.81 92 GLN A O 1
ATOM 706 N N . HIS A 1 93 ? -15.906 22.210 2.633 1.00 95.00 93 HIS A N 1
ATOM 707 C CA . HIS A 1 93 ? -15.048 21.903 3.769 1.00 95.00 93 HIS A CA 1
ATOM 708 C C . HIS A 1 93 ? -15.846 21.743 5.069 1.00 95.00 93 HIS A C 1
ATOM 710 O O . HIS A 1 93 ? -15.556 20.849 5.862 1.00 95.00 93 HIS A O 1
ATOM 716 N N . TYR A 1 94 ? -16.880 22.565 5.272 1.00 96.75 94 TYR A N 1
ATOM 717 C CA . TYR A 1 94 ? -17.775 22.459 6.419 1.00 96.75 94 TYR A CA 1
ATOM 718 C C . TYR A 1 94 ? -18.496 21.109 6.429 1.00 96.75 94 TYR A C 1
ATOM 720 O O . TYR A 1 94 ? -18.409 20.372 7.409 1.00 96.75 94 TYR A O 1
ATOM 728 N N . PHE A 1 95 ? -19.131 20.732 5.316 1.00 96.94 95 PHE A N 1
ATOM 729 C CA . PHE A 1 95 ? -19.847 19.459 5.227 1.00 96.94 95 PHE A CA 1
ATOM 730 C C . PHE A 1 95 ? -18.918 18.241 5.222 1.00 96.94 95 PHE A C 1
ATOM 732 O O . PHE A 1 95 ? -19.308 17.189 5.709 1.00 96.94 95 PHE A O 1
ATOM 739 N N . THR A 1 96 ? -17.649 18.390 4.826 1.00 96.75 96 THR A N 1
ATOM 740 C CA . THR A 1 96 ? -16.639 17.336 5.043 1.00 96.75 96 THR A CA 1
ATOM 741 C C . THR A 1 96 ? -16.391 17.083 6.538 1.00 96.75 96 THR A C 1
ATOM 743 O O . THR A 1 96 ? -16.219 15.938 6.954 1.00 96.75 96 THR A O 1
ATOM 746 N N . MET A 1 97 ? -16.413 18.128 7.374 1.00 96.31 97 MET A N 1
ATOM 747 C CA . MET A 1 97 ? -16.338 17.966 8.832 1.00 96.31 97 MET A CA 1
ATOM 748 C C . MET A 1 97 ? -17.624 17.361 9.414 1.00 96.31 97 MET A C 1
ATOM 750 O O . MET A 1 97 ? -17.536 16.583 10.365 1.00 96.31 97 MET A O 1
ATOM 754 N N . VAL A 1 98 ? -18.793 17.679 8.841 1.00 97.19 98 VAL A N 1
ATOM 755 C CA . VAL A 1 98 ? -20.079 17.042 9.194 1.00 97.19 98 VAL A CA 1
ATOM 756 C C . VAL A 1 98 ? -20.040 15.541 8.884 1.00 97.19 98 VAL A C 1
ATOM 758 O O . VAL A 1 98 ? -20.269 14.723 9.770 1.00 97.19 98 VAL A O 1
ATOM 761 N N . ASP A 1 99 ? -19.642 15.160 7.671 1.00 97.25 99 ASP A N 1
ATOM 762 C CA . ASP A 1 99 ? -19.501 13.753 7.282 1.00 97.25 99 ASP A CA 1
ATOM 763 C C . ASP A 1 99 ? -18.537 12.991 8.209 1.00 97.25 99 ASP A C 1
ATOM 765 O O . ASP A 1 99 ? -18.737 11.815 8.515 1.00 97.25 99 ASP A O 1
ATOM 769 N N . MET A 1 100 ? -17.478 13.661 8.671 1.00 95.75 100 MET A N 1
ATOM 770 C CA . MET A 1 100 ? -16.501 13.079 9.587 1.00 95.75 100 MET A CA 1
ATOM 771 C C . MET A 1 100 ? -17.081 12.813 10.983 1.00 95.75 100 MET A C 1
ATOM 773 O O . MET A 1 100 ? -16.809 11.748 11.546 1.00 95.75 100 MET A O 1
ATOM 777 N N . ILE A 1 101 ? -17.889 13.725 11.543 1.00 95.62 101 ILE A N 1
ATOM 778 C CA . ILE A 1 101 ? -18.528 13.475 12.845 1.00 95.62 101 ILE A CA 1
ATOM 779 C C . ILE A 1 101 ? -19.591 12.376 12.737 1.00 95.62 101 ILE A C 1
ATOM 781 O O . ILE A 1 101 ? -19.649 11.510 13.607 1.00 95.62 101 ILE A O 1
ATOM 785 N N . GLU A 1 102 ? -20.353 12.335 11.640 1.00 96.69 102 GLU A N 1
ATOM 786 C CA . GLU A 1 102 ? -21.303 11.249 11.379 1.00 96.69 102 GLU A CA 1
ATOM 787 C C . GLU A 1 102 ? -20.587 9.905 11.241 1.00 96.69 102 GLU A C 1
ATOM 789 O O . GLU A 1 102 ? -20.998 8.912 11.839 1.00 96.69 102 GLU A O 1
ATOM 794 N N . PHE A 1 103 ? -19.476 9.855 10.504 1.00 97.56 103 PHE A N 1
ATOM 795 C CA . PHE A 1 103 ? -18.656 8.651 10.417 1.00 97.56 103 PHE A CA 1
ATOM 796 C C . PHE A 1 103 ? -18.156 8.206 11.795 1.00 97.56 103 PHE A C 1
ATOM 798 O O . PHE A 1 103 ? -18.279 7.029 12.138 1.00 97.56 103 PHE A O 1
ATOM 805 N N . LYS A 1 104 ? -17.653 9.137 12.615 1.00 96.06 104 LYS A N 1
ATOM 806 C CA . LYS A 1 104 ? -17.243 8.854 13.997 1.00 96.06 104 LYS A CA 1
ATOM 807 C C . LYS A 1 104 ? -18.384 8.241 14.817 1.00 96.06 104 LYS A C 1
ATOM 809 O O . LYS A 1 104 ? -18.126 7.291 15.557 1.00 96.06 104 LYS A O 1
ATOM 814 N N . ASP A 1 105 ? -19.611 8.741 14.687 1.00 95.69 105 ASP A N 1
ATOM 815 C CA . ASP A 1 105 ? -20.772 8.193 15.398 1.00 95.69 105 ASP A CA 1
ATOM 816 C C . ASP A 1 105 ? -21.049 6.741 14.989 1.00 95.69 105 ASP A C 1
ATOM 818 O O . ASP A 1 105 ? -21.176 5.868 15.848 1.00 95.69 105 ASP A O 1
ATOM 822 N N . HIS A 1 106 ? -21.073 6.461 13.681 1.00 97.69 106 HIS A N 1
ATOM 823 C CA . HIS A 1 106 ? -21.323 5.115 13.158 1.00 97.69 106 HIS A CA 1
ATOM 824 C C . HIS A 1 106 ? -20.220 4.125 13.551 1.00 97.69 106 HIS A C 1
ATOM 826 O O . HIS A 1 106 ? -20.510 2.965 13.858 1.00 97.69 106 HIS A O 1
ATOM 832 N N . VAL A 1 107 ? -18.958 4.570 13.574 1.00 98.06 107 VAL A N 1
ATOM 833 C CA . VAL A 1 107 ? -17.842 3.765 14.087 1.00 98.06 107 VAL A CA 1
ATOM 834 C C . VAL A 1 107 ? -18.034 3.485 15.573 1.00 98.06 107 VAL A C 1
ATOM 836 O O . VAL A 1 107 ? -17.961 2.328 15.975 1.00 98.06 107 VAL A O 1
ATOM 839 N N . GLY A 1 108 ? -18.333 4.505 16.382 1.00 96.44 108 GLY A N 1
ATOM 840 C CA . GLY A 1 108 ? -18.579 4.341 17.816 1.00 96.44 108 GLY A CA 1
ATOM 841 C C . GLY A 1 108 ? -19.711 3.352 18.111 1.00 96.44 108 GLY A C 1
ATOM 842 O O . GLY A 1 108 ? -19.532 2.437 18.914 1.00 96.44 108 GLY A O 1
ATOM 843 N N . GLU A 1 109 ? -20.845 3.473 17.414 1.00 96.19 109 GLU A N 1
ATOM 844 C CA . GLU A 1 109 ? -21.971 2.537 17.528 1.00 96.19 109 GLU A CA 1
ATOM 845 C C . GLU A 1 109 ? -21.547 1.104 17.178 1.00 96.19 109 GLU A C 1
ATOM 847 O O . GLU A 1 109 ? -21.835 0.163 17.923 1.00 96.19 109 GLU A O 1
ATOM 852 N N . LEU A 1 110 ? -20.826 0.923 16.067 1.00 96.94 110 LEU A N 1
ATOM 853 C CA . LEU A 1 110 ? -20.372 -0.395 15.639 1.00 96.94 110 LEU A CA 1
ATOM 854 C C . LEU A 1 110 ? -19.395 -1.021 16.641 1.00 96.94 110 LEU A C 1
ATOM 856 O O . LEU A 1 110 ? -19.532 -2.204 16.954 1.00 96.94 110 LEU A O 1
ATOM 860 N N . LEU A 1 111 ? -18.440 -0.252 17.171 1.00 97.19 111 LEU A N 1
ATOM 861 C CA . LEU A 1 111 ? -17.492 -0.743 18.174 1.00 97.19 111 LEU A CA 1
ATOM 862 C C . LEU A 1 111 ? -18.213 -1.184 19.458 1.00 97.19 111 LEU A C 1
ATOM 864 O O . LEU A 1 111 ? -17.905 -2.247 19.996 1.00 97.19 111 LEU A O 1
ATOM 868 N N . VAL A 1 112 ? -19.233 -0.440 19.900 1.00 96.00 112 VAL A N 1
ATOM 869 C CA . VAL A 1 112 ? -20.079 -0.830 21.043 1.00 96.00 112 VAL A CA 1
ATOM 870 C C . VAL A 1 112 ? -20.825 -2.140 20.770 1.00 96.00 112 VAL A C 1
ATOM 872 O O . VAL A 1 112 ? -20.890 -3.006 21.643 1.00 96.00 112 VAL A O 1
ATOM 875 N N . ILE A 1 113 ? -21.360 -2.326 19.559 1.00 94.56 113 ILE A N 1
ATOM 876 C CA . ILE A 1 113 ? -22.021 -3.580 19.165 1.00 94.56 113 ILE A CA 1
ATOM 877 C C . ILE A 1 113 ? -21.029 -4.749 19.189 1.00 94.56 113 ILE A C 1
ATOM 879 O O . ILE A 1 113 ? -21.361 -5.820 19.705 1.00 94.56 113 ILE A O 1
ATOM 883 N N . ILE A 1 114 ? -19.819 -4.558 18.657 1.00 95.31 114 ILE A N 1
ATOM 884 C CA . ILE A 1 114 ? -18.753 -5.571 18.641 1.00 95.31 114 ILE A CA 1
ATOM 885 C C . ILE A 1 114 ? -18.389 -5.995 20.070 1.00 95.31 114 ILE A C 1
ATOM 887 O O . ILE A 1 114 ? -18.319 -7.195 20.358 1.00 95.31 114 ILE A O 1
ATOM 891 N N . ASP A 1 115 ? -18.233 -5.035 20.982 1.00 94.12 115 ASP A N 1
ATOM 892 C CA . ASP A 1 115 ? -17.929 -5.307 22.388 1.00 94.12 115 ASP A CA 1
ATOM 893 C C . ASP A 1 115 ? -19.054 -6.041 23.106 1.00 94.12 115 ASP A C 1
ATOM 895 O O . ASP A 1 115 ? -18.805 -7.052 23.770 1.00 94.12 115 ASP A O 1
ATOM 899 N N . ALA A 1 116 ? -20.293 -5.560 22.957 1.00 92.75 116 ALA A N 1
ATOM 900 C CA . ALA A 1 116 ? -21.475 -6.169 23.564 1.00 92.75 116 ALA A CA 1
ATOM 901 C C . ALA A 1 116 ? -21.666 -7.620 23.098 1.00 92.75 116 ALA A C 1
ATOM 903 O O . ALA A 1 116 ? -22.120 -8.480 23.853 1.00 92.75 116 ALA A O 1
ATOM 904 N N . SER A 1 117 ? -21.263 -7.897 21.860 1.00 91.38 117 SER A N 1
ATOM 905 C CA . SER A 1 117 ? -21.327 -9.219 21.240 1.00 91.38 117 SER A CA 1
ATOM 906 C C . SER A 1 117 ? -20.130 -10.105 21.573 1.00 91.38 117 SER A C 1
ATOM 908 O O . SER A 1 117 ? -20.152 -11.309 21.310 1.00 91.38 117 SER A O 1
ATOM 910 N N . GLN A 1 118 ? -19.091 -9.523 22.170 1.00 93.50 118 GLN A N 1
ATOM 911 C CA . GLN A 1 118 ? -17.856 -10.194 22.543 1.00 93.50 118 GLN A CA 1
ATOM 912 C C . GLN A 1 118 ? -17.243 -10.997 21.385 1.00 93.50 118 GLN A C 1
ATOM 914 O O . GLN A 1 118 ? -16.924 -12.176 21.545 1.00 93.50 118 GLN A O 1
ATOM 919 N N . ILE A 1 119 ? -17.136 -10.369 20.210 1.00 94.44 119 ILE A N 1
ATOM 920 C CA . ILE A 1 119 ? -16.620 -11.018 18.999 1.00 94.44 119 ILE A CA 1
ATOM 921 C C . ILE A 1 119 ? -15.148 -11.387 19.190 1.00 94.44 119 ILE A C 1
ATOM 923 O O . ILE A 1 119 ? -14.313 -10.524 19.425 1.00 94.44 119 ILE A O 1
ATOM 927 N N . HIS A 1 120 ? -14.822 -12.666 19.051 1.00 95.31 120 HIS A N 1
ATOM 928 C CA . HIS A 1 120 ? -13.452 -13.154 19.044 1.00 95.31 120 HIS A CA 1
ATOM 929 C C . HIS A 1 120 ? -12.750 -12.774 17.736 1.00 95.31 120 HIS A C 1
ATOM 931 O O . HIS A 1 120 ? -13.239 -13.113 16.661 1.00 95.31 120 HIS A O 1
ATOM 937 N N . PHE A 1 121 ? -11.592 -12.125 17.828 1.00 97.88 121 PHE A N 1
ATOM 938 C CA . PHE A 1 121 ? -10.751 -11.766 16.687 1.00 97.88 121 PHE A CA 1
ATOM 939 C C . PHE A 1 121 ? -9.445 -12.562 16.703 1.00 97.88 121 PHE A C 1
ATOM 941 O O . PHE A 1 121 ? -8.730 -12.556 17.706 1.00 97.88 121 PHE A O 1
ATOM 948 N N . ASP A 1 122 ? -9.136 -13.206 15.582 1.00 97.88 122 ASP A N 1
ATOM 949 C CA . ASP A 1 122 ? -7.878 -13.895 15.315 1.00 97.88 122 ASP A CA 1
ATOM 950 C C . ASP A 1 122 ? -7.567 -13.821 13.811 1.00 97.88 122 ASP A C 1
ATOM 952 O O . ASP A 1 122 ? -8.228 -14.458 12.985 1.00 97.88 122 ASP A O 1
ATOM 956 N N . ILE A 1 123 ? -6.528 -13.065 13.447 1.00 98.06 123 ILE A N 1
ATOM 957 C CA . ILE A 1 123 ? -6.131 -12.836 12.050 1.00 98.06 123 ILE A CA 1
ATOM 958 C C . ILE A 1 123 ? -5.833 -14.138 11.287 1.00 98.06 123 ILE A C 1
ATOM 960 O O . ILE A 1 123 ? -5.947 -14.172 10.066 1.00 98.06 123 ILE A O 1
ATOM 964 N N . SER A 1 124 ? -5.468 -15.218 11.988 1.00 96.75 124 SER A N 1
ATOM 965 C CA . SER A 1 124 ? -5.179 -16.527 11.389 1.00 96.75 124 SER A CA 1
ATOM 966 C C . SER A 1 124 ? -6.426 -17.388 11.151 1.00 96.75 124 SER A C 1
ATOM 968 O O . SER A 1 124 ? -6.340 -18.418 10.483 1.00 96.75 124 SER A O 1
ATOM 970 N N . ILE A 1 125 ? -7.581 -16.977 11.685 1.00 96.88 125 ILE A N 1
ATOM 971 C CA . ILE A 1 125 ? -8.846 -17.717 11.632 1.00 96.88 125 ILE A CA 1
ATOM 972 C C . ILE A 1 125 ? -9.883 -16.901 10.857 1.00 96.88 125 ILE A C 1
ATOM 974 O O . ILE A 1 125 ? -10.189 -17.212 9.708 1.00 96.88 125 ILE A O 1
ATOM 978 N N . ASN A 1 126 ? -10.411 -15.837 11.459 1.00 97.44 126 ASN A N 1
ATOM 979 C CA . ASN A 1 126 ? -11.387 -14.941 10.844 1.00 97.44 126 ASN A CA 1
ATOM 980 C C . ASN A 1 126 ? -10.675 -13.715 10.264 1.00 97.44 126 ASN A C 1
ATOM 982 O O . ASN A 1 126 ? -10.800 -12.592 10.762 1.00 97.44 126 ASN A O 1
ATOM 986 N N . PHE A 1 127 ? -9.889 -13.981 9.217 1.00 98.50 127 PHE A N 1
ATOM 987 C CA . PHE A 1 127 ? -8.992 -13.019 8.586 1.00 98.50 127 PHE A CA 1
ATOM 988 C C . PHE A 1 127 ? -9.713 -11.731 8.176 1.00 98.50 127 PHE A C 1
ATOM 990 O O . PHE A 1 127 ? -9.330 -10.656 8.631 1.00 98.50 127 PHE A O 1
ATOM 997 N N . ASP A 1 128 ? -10.769 -11.823 7.361 1.00 98.25 128 ASP A N 1
ATOM 998 C CA . ASP A 1 128 ? -11.455 -10.640 6.825 1.00 98.25 128 ASP A CA 1
ATOM 999 C C . ASP A 1 128 ? -12.105 -9.807 7.927 1.00 98.25 128 ASP A C 1
ATOM 1001 O O . ASP A 1 128 ? -12.031 -8.579 7.905 1.00 98.25 128 ASP A O 1
ATOM 1005 N N . LEU A 1 129 ? -12.721 -10.469 8.910 1.00 98.25 129 LEU A N 1
ATOM 1006 C CA . LEU A 1 129 ? -13.361 -9.807 10.039 1.00 98.25 129 LEU A CA 1
ATOM 1007 C C . LEU A 1 129 ? -12.330 -9.068 10.904 1.00 98.25 129 LEU A C 1
ATOM 1009 O O . LEU A 1 129 ? -12.531 -7.899 11.235 1.00 98.25 129 LEU A O 1
ATOM 1013 N N . THR A 1 130 ? -11.214 -9.727 11.230 1.00 98.75 130 THR A N 1
ATOM 1014 C CA . THR A 1 130 ? -10.133 -9.144 12.040 1.00 98.75 130 THR A CA 1
ATOM 1015 C C . THR A 1 130 ? -9.422 -8.017 11.299 1.00 98.75 130 THR A C 1
ATOM 1017 O O . THR A 1 130 ? -9.238 -6.941 11.869 1.00 98.75 130 THR A O 1
ATOM 1020 N N . LYS A 1 131 ? -9.092 -8.215 10.017 1.00 98.69 131 LYS A N 1
ATOM 1021 C CA . LYS A 1 131 ? -8.495 -7.187 9.156 1.00 98.69 131 LYS A CA 1
ATOM 1022 C C . LYS A 1 131 ? -9.389 -5.950 9.081 1.00 98.69 131 LYS A C 1
ATOM 1024 O O . LYS A 1 131 ? -8.933 -4.862 9.408 1.00 98.69 131 LYS A O 1
ATOM 1029 N N . LYS A 1 132 ? -10.671 -6.107 8.725 1.00 98.75 132 LYS A N 1
ATOM 1030 C CA . LYS A 1 132 ? -11.613 -4.978 8.599 1.00 98.75 132 LYS A CA 1
ATOM 1031 C C . LYS A 1 132 ? -11.835 -4.248 9.924 1.00 98.75 132 LYS A C 1
ATOM 1033 O O . LYS A 1 132 ? -12.020 -3.034 9.921 1.00 98.75 132 LYS A O 1
ATOM 1038 N N . TYR A 1 133 ? -11.830 -4.959 11.050 1.00 98.81 133 TYR A N 1
ATOM 1039 C CA . TYR A 1 133 ? -11.910 -4.334 12.369 1.00 98.81 133 TYR A CA 1
ATOM 1040 C C . TYR A 1 133 ? -10.672 -3.478 12.670 1.00 98.81 133 TYR A C 1
ATOM 1042 O O . TYR A 1 133 ? -10.812 -2.309 13.031 1.00 98.81 133 TYR A O 1
ATOM 1050 N N . LEU A 1 134 ? -9.469 -4.026 12.474 1.00 98.88 134 LEU A N 1
ATOM 1051 C CA . LEU A 1 134 ? -8.217 -3.299 12.695 1.00 98.88 134 LEU A CA 1
ATOM 1052 C C . LEU A 1 134 ? -8.061 -2.112 11.733 1.00 98.88 134 LEU A C 1
ATOM 1054 O O . LEU A 1 134 ? -7.687 -1.026 12.179 1.00 98.88 134 LEU A O 1
ATOM 1058 N N . ASP A 1 135 ? -8.418 -2.289 10.456 1.00 98.81 135 ASP A N 1
ATOM 1059 C CA . ASP A 1 135 ? -8.450 -1.230 9.440 1.00 98.81 135 ASP A CA 1
ATOM 1060 C C . ASP A 1 135 ? -9.366 -0.079 9.858 1.00 98.81 135 ASP A C 1
ATOM 1062 O O . ASP A 1 135 ? -8.953 1.083 9.803 1.00 98.81 135 ASP A O 1
ATOM 1066 N N . LEU A 1 136 ? -10.564 -0.384 10.369 1.00 98.75 136 LEU A N 1
ATOM 1067 C CA . LEU A 1 136 ? -11.513 0.640 10.795 1.00 98.75 136 LEU A CA 1
ATOM 1068 C C . LEU A 1 136 ? -10.974 1.433 11.989 1.00 98.75 136 LEU A C 1
ATOM 1070 O O . LEU A 1 136 ? -11.069 2.662 12.015 1.00 98.75 136 LEU A O 1
ATOM 1074 N N . VAL A 1 137 ? -10.361 0.740 12.954 1.00 98.69 137 VAL A N 1
ATOM 1075 C CA . VAL A 1 137 ? -9.737 1.365 14.127 1.00 98.69 137 VAL A CA 1
ATOM 1076 C C . VAL A 1 137 ? -8.609 2.307 13.706 1.00 98.69 137 VAL A C 1
ATOM 1078 O O . VAL A 1 137 ? -8.588 3.463 14.130 1.00 98.69 137 VAL A O 1
ATOM 1081 N N . VAL A 1 138 ? -7.680 1.874 12.848 1.00 98.31 138 VAL A N 1
ATOM 1082 C CA . VAL A 1 138 ? -6.574 2.756 12.432 1.00 98.31 138 VAL A CA 1
ATOM 1083 C C . VAL A 1 138 ? -7.009 3.851 11.468 1.00 98.31 138 VAL A C 1
ATOM 1085 O O . VAL A 1 138 ? -6.401 4.922 11.476 1.00 98.31 138 VAL A O 1
ATOM 1088 N N . THR A 1 139 ? -8.056 3.626 10.678 1.00 98.56 139 THR A N 1
ATOM 1089 C CA . THR A 1 139 ? -8.680 4.647 9.827 1.00 98.56 139 THR A CA 1
ATOM 1090 C C . THR A 1 139 ? -9.279 5.750 10.685 1.00 98.56 139 THR A C 1
ATOM 1092 O O . THR A 1 139 ? -8.945 6.918 10.493 1.00 98.56 139 THR A O 1
ATOM 1095 N N . TYR A 1 140 ? -10.053 5.380 11.710 1.00 97.94 140 TYR A N 1
ATOM 1096 C CA . TYR A 1 140 ? -10.583 6.312 12.703 1.00 97.94 140 TYR A CA 1
ATOM 1097 C C . TYR A 1 140 ? -9.472 7.142 13.359 1.00 97.94 140 TYR A C 1
ATOM 1099 O O . TYR A 1 140 ? -9.524 8.372 13.358 1.00 97.94 140 TYR A O 1
ATOM 1107 N N . VAL A 1 141 ? -8.420 6.488 13.860 1.00 97.31 141 VAL A N 1
ATOM 1108 C CA . VAL A 1 141 ? -7.296 7.186 14.504 1.00 97.31 141 VAL A CA 1
ATOM 1109 C C . VAL A 1 141 ? -6.573 8.109 13.526 1.00 97.31 141 VAL A C 1
ATOM 1111 O O . VAL A 1 141 ? -6.288 9.260 13.859 1.00 97.31 141 VAL A O 1
ATOM 1114 N N . SER A 1 142 ? -6.293 7.636 12.309 1.00 97.88 142 SER A N 1
ATOM 1115 C CA . SER A 1 142 ? -5.614 8.433 11.279 1.00 97.88 142 SER A CA 1
ATOM 1116 C C . SER A 1 142 ? -6.427 9.675 10.925 1.00 97.88 142 SER A C 1
ATOM 1118 O O . SER A 1 142 ? -5.865 10.763 10.817 1.00 97.88 142 SER A O 1
ATOM 1120 N N . MET A 1 143 ? -7.749 9.532 10.837 1.00 96.44 143 MET A N 1
ATOM 1121 C CA . MET A 1 143 ? -8.681 10.612 10.539 1.00 96.44 143 MET A CA 1
ATOM 1122 C C . MET A 1 143 ? -8.653 11.685 11.628 1.00 96.44 143 MET A C 1
ATOM 1124 O O . MET A 1 143 ? -8.418 12.858 11.335 1.00 96.44 143 MET A O 1
ATOM 1128 N N . MET A 1 144 ? -8.784 11.287 12.897 1.00 95.38 144 MET A N 1
ATOM 1129 C CA . MET A 1 144 ? -8.738 12.226 14.022 1.00 95.38 144 MET A CA 1
ATOM 1130 C C . MET A 1 144 ? -7.375 12.927 14.136 1.00 95.38 144 MET A C 1
ATOM 1132 O O . MET A 1 144 ? -7.304 14.119 14.452 1.00 95.38 144 MET A O 1
ATOM 1136 N N . LEU A 1 145 ? -6.279 12.226 13.828 1.00 95.38 145 LEU A N 1
ATOM 1137 C CA . LEU A 1 145 ? -4.940 12.816 13.795 1.00 95.38 145 LEU A CA 1
ATOM 1138 C C . LEU A 1 145 ? -4.763 13.802 12.633 1.00 95.38 145 LEU A C 1
ATOM 1140 O O . LEU A 1 145 ? -4.177 14.865 12.843 1.00 95.38 145 LEU A O 1
ATOM 1144 N N . ILE A 1 146 ? -5.286 13.513 11.439 1.00 95.44 146 ILE A N 1
ATOM 1145 C CA . ILE A 1 146 ? -5.259 14.457 10.310 1.00 95.44 146 ILE A CA 1
ATOM 1146 C C . ILE A 1 146 ? -6.073 15.706 10.643 1.00 95.44 146 ILE A C 1
ATOM 1148 O O . ILE A 1 146 ? -5.547 16.808 10.513 1.00 95.44 146 ILE A O 1
ATOM 1152 N N . VAL A 1 147 ? -7.291 15.555 11.173 1.00 94.19 147 VAL A N 1
ATOM 1153 C CA . VAL A 1 147 ? -8.135 16.683 11.609 1.00 94.19 147 VAL A CA 1
ATOM 1154 C C . VAL A 1 147 ? -7.396 17.568 12.612 1.00 94.19 147 VAL A C 1
ATOM 1156 O O . VAL A 1 147 ? -7.437 18.795 12.515 1.00 94.19 147 VAL A O 1
ATOM 1159 N N . SER A 1 148 ? -6.651 16.974 13.551 1.00 92.06 148 SER A N 1
ATOM 1160 C CA . SER A 1 148 ? -5.861 17.747 14.518 1.00 92.06 148 SER A CA 1
ATOM 1161 C C . SER A 1 148 ? -4.814 18.654 13.851 1.00 92.06 148 SER A C 1
ATOM 1163 O O . SER A 1 148 ? -4.572 19.758 14.345 1.00 92.06 148 SER A O 1
ATOM 1165 N N . LYS A 1 149 ? -4.280 18.234 12.694 1.00 91.81 149 LYS A N 1
ATOM 1166 C CA . LYS A 1 149 ? -3.276 18.940 11.884 1.00 91.81 149 LYS A CA 1
ATOM 1167 C C . LYS A 1 149 ? -3.855 19.930 10.864 1.00 91.81 149 LYS A C 1
ATOM 1169 O O . LYS A 1 149 ? -3.070 20.607 10.208 1.00 91.81 149 LYS A O 1
ATOM 1174 N N . ILE A 1 150 ? -5.177 20.014 10.695 1.00 92.44 150 ILE A N 1
ATOM 1175 C CA . ILE A 1 150 ? -5.791 21.017 9.810 1.00 92.44 150 ILE A CA 1
ATOM 1176 C C . ILE A 1 150 ? -5.709 22.392 10.487 1.00 92.44 150 ILE A C 1
ATOM 1178 O O . ILE A 1 150 ? -6.197 22.561 11.613 1.00 92.44 150 ILE A O 1
ATOM 1182 N N . GLU A 1 151 ? -5.082 23.350 9.810 1.00 87.50 151 GLU A N 1
ATOM 1183 C CA . GLU A 1 151 ? -5.009 24.760 10.215 1.00 87.50 151 GLU A CA 1
ATOM 1184 C C . GLU A 1 151 ? -6.359 25.459 9.993 1.00 87.50 151 GLU A C 1
ATOM 1186 O O . GLU A 1 151 ? -7.177 24.994 9.204 1.00 87.50 151 GLU A O 1
ATOM 1191 N N . ASP A 1 152 ? -6.643 26.518 10.755 1.00 87.44 152 ASP A N 1
ATOM 1192 C CA . ASP A 1 152 ? -7.882 27.321 10.690 1.00 87.44 152 ASP A CA 1
ATOM 1193 C C . ASP A 1 152 ? -9.215 26.560 10.811 1.00 87.44 152 ASP A C 1
ATOM 1195 O O . ASP A 1 152 ? -10.283 27.138 10.620 1.00 87.44 152 ASP A O 1
ATOM 1199 N N . LYS A 1 153 ? -9.216 25.263 11.143 1.00 91.25 153 LYS A N 1
ATOM 1200 C CA . LYS A 1 153 ? -10.445 24.451 11.208 1.00 91.25 153 LYS A CA 1
ATOM 1201 C C . LYS A 1 153 ? -11.527 25.035 12.122 1.00 91.25 153 LYS A C 1
ATOM 1203 O O . LYS A 1 153 ? -12.708 24.840 11.862 1.00 91.25 153 LYS A O 1
ATOM 1208 N N . ARG A 1 154 ? -11.149 25.754 13.188 1.00 91.38 154 ARG A N 1
ATOM 1209 C CA . ARG A 1 154 ? -12.107 26.424 14.083 1.00 91.38 154 ARG A CA 1
ATOM 1210 C C . ARG A 1 154 ? -12.665 27.686 13.448 1.00 91.38 154 ARG A C 1
ATOM 1212 O O . ARG A 1 154 ? -13.880 27.868 13.468 1.00 91.38 154 ARG A O 1
ATOM 1219 N N . ALA A 1 155 ? -11.798 28.511 12.862 1.00 91.81 155 ALA A N 1
ATOM 1220 C CA . ALA A 1 155 ? -12.218 29.671 12.089 1.00 91.81 155 ALA A CA 1
ATOM 1221 C C . ALA A 1 155 ? -13.149 29.278 10.934 1.00 91.81 155 ALA A C 1
ATOM 1223 O O . ALA A 1 155 ? -14.189 29.902 10.750 1.00 91.81 155 ALA A O 1
ATOM 1224 N N . LEU A 1 156 ? -12.849 28.188 10.227 1.00 94.12 156 LEU A N 1
ATOM 1225 C CA . LEU A 1 156 ? -13.685 27.644 9.160 1.00 94.12 156 LEU A CA 1
ATOM 1226 C C . LEU A 1 156 ? -15.106 27.333 9.638 1.00 94.12 156 LEU A C 1
ATOM 1228 O O . LEU A 1 156 ? -16.079 27.809 9.056 1.00 94.12 156 LEU A O 1
ATOM 1232 N N . LEU A 1 157 ? -15.224 26.551 10.716 1.00 94.00 157 LEU A N 1
ATOM 1233 C CA . LEU A 1 157 ? -16.516 26.155 11.275 1.00 94.00 157 LEU A CA 1
ATOM 1234 C C . LEU A 1 157 ? -17.292 27.360 11.820 1.00 94.00 157 LEU A C 1
ATOM 1236 O O . LEU A 1 157 ? -18.498 27.468 11.602 1.00 94.00 157 LEU A O 1
ATOM 1240 N N . GLY A 1 158 ? -16.603 28.266 12.519 1.00 93.19 158 GLY A N 1
ATOM 1241 C CA . GLY A 1 158 ? -17.205 29.452 13.119 1.00 93.19 158 GLY A CA 1
ATOM 1242 C C . GLY A 1 158 ? -17.694 30.463 12.082 1.00 93.19 158 GLY A C 1
ATOM 1243 O O . GLY A 1 158 ? -18.828 30.927 12.181 1.00 93.19 158 GLY A O 1
ATOM 1244 N N . LEU A 1 159 ? -16.880 30.776 11.067 1.00 94.19 159 LEU A N 1
ATOM 1245 C CA . LEU A 1 159 ? -17.251 31.700 9.990 1.00 94.19 159 LEU A CA 1
ATOM 1246 C C . LEU A 1 159 ? -18.444 31.177 9.190 1.00 94.19 159 LEU A C 1
ATOM 1248 O O . LEU A 1 159 ? -19.386 31.932 8.947 1.00 94.19 159 LEU A O 1
ATOM 1252 N N . TYR A 1 160 ? -18.432 29.890 8.827 1.00 95.69 160 TYR A N 1
ATOM 1253 C CA . TYR A 1 160 ? -19.544 29.283 8.103 1.00 95.69 160 TYR A CA 1
ATOM 1254 C C . TYR A 1 160 ? -20.844 29.338 8.915 1.00 95.69 160 TYR A C 1
ATOM 1256 O O . TYR A 1 160 ? -21.872 29.763 8.391 1.00 95.69 160 TYR A O 1
ATOM 1264 N N . ASN A 1 161 ? -20.796 29.000 10.211 1.00 95.00 161 ASN A N 1
ATOM 1265 C CA . ASN A 1 161 ? -21.976 29.064 11.076 1.00 95.00 161 ASN A CA 1
ATOM 1266 C C . ASN A 1 161 ? -22.546 30.484 11.195 1.00 95.00 161 ASN A C 1
ATOM 1268 O O . ASN A 1 161 ? -23.757 30.662 11.089 1.00 95.00 161 ASN A O 1
ATOM 1272 N N . ILE A 1 162 ? -21.693 31.501 11.368 1.00 93.62 162 ILE A N 1
ATOM 1273 C CA . ILE A 1 162 ? -22.153 32.896 11.441 1.00 93.62 162 ILE A CA 1
ATOM 1274 C C . ILE A 1 162 ? -22.821 33.309 10.128 1.00 93.62 162 ILE A C 1
ATOM 1276 O O . ILE A 1 162 ? -23.903 33.894 10.144 1.00 93.62 162 ILE A O 1
ATOM 1280 N N . ALA A 1 163 ? -22.200 33.000 8.987 1.00 94.44 163 ALA A N 1
ATOM 1281 C CA . ALA A 1 163 ? -22.752 33.348 7.683 1.00 94.44 163 ALA A CA 1
ATOM 1282 C C . ALA A 1 163 ? -24.084 32.623 7.408 1.00 94.44 163 ALA A C 1
ATOM 1284 O O . ALA A 1 163 ? -25.012 33.233 6.870 1.00 94.44 163 ALA A O 1
ATOM 1285 N N . HIS A 1 164 ? -24.204 31.363 7.837 1.00 94.56 164 HIS A N 1
ATOM 1286 C CA . HIS A 1 164 ? -25.442 30.589 7.774 1.00 94.56 164 HIS A CA 1
ATOM 1287 C C . HIS A 1 164 ? -26.539 31.211 8.649 1.00 94.56 164 HIS A C 1
ATOM 1289 O O . HIS A 1 164 ? -27.648 31.447 8.171 1.00 94.56 164 HIS A O 1
ATOM 1295 N N . GLU A 1 165 ? -26.228 31.561 9.899 1.00 94.06 165 GLU A N 1
ATOM 1296 C CA . GLU A 1 165 ? -27.162 32.232 10.811 1.00 94.06 165 GLU A CA 1
ATOM 1297 C C . GLU A 1 165 ? -27.639 33.578 10.249 1.00 94.06 165 GLU A C 1
ATOM 1299 O O . GLU A 1 165 ? -28.824 33.893 10.323 1.00 94.06 165 GLU A O 1
ATOM 1304 N N . MET A 1 166 ? -26.759 34.346 9.599 1.00 92.69 166 MET A N 1
ATOM 1305 C CA . MET A 1 166 ? -27.131 35.595 8.922 1.00 92.69 166 MET A CA 1
ATOM 1306 C C . MET A 1 166 ? -28.056 35.391 7.713 1.00 92.69 166 MET A C 1
ATOM 1308 O O . MET A 1 166 ? -28.771 36.319 7.335 1.00 92.69 166 MET A O 1
ATOM 1312 N N . GLN A 1 167 ? -28.018 34.227 7.057 1.00 93.31 167 GLN A N 1
ATOM 1313 C CA . GLN A 1 167 ? -28.886 33.924 5.917 1.00 93.31 167 GLN A CA 1
ATOM 1314 C C . GLN A 1 167 ? -30.220 33.301 6.338 1.00 93.31 167 GLN A C 1
ATOM 1316 O O . GLN A 1 167 ? -31.250 33.638 5.757 1.00 93.31 167 GLN A O 1
ATOM 1321 N N . HIS A 1 168 ? -30.204 32.403 7.322 1.00 92.94 168 HIS A N 1
ATOM 1322 C CA . HIS A 1 168 ? -31.349 31.564 7.685 1.00 92.94 168 HIS A CA 1
ATOM 1323 C C . HIS A 1 168 ? -32.003 31.948 9.019 1.00 92.94 168 HIS A C 1
ATOM 1325 O O . HIS A 1 168 ? -33.066 31.427 9.349 1.00 92.94 168 HIS A O 1
ATOM 1331 N N . GLY A 1 169 ? -31.389 32.847 9.791 1.00 89.81 169 GLY A N 1
ATOM 1332 C CA . GLY A 1 169 ? -31.883 33.306 11.091 1.00 89.81 169 GLY A CA 1
ATOM 1333 C C . GLY A 1 169 ? -31.610 32.353 12.259 1.00 89.81 169 GLY A C 1
ATOM 1334 O O . GLY A 1 169 ? -31.910 32.714 13.390 1.00 89.81 169 GLY A O 1
ATOM 1335 N N . ASN A 1 170 ? -31.035 31.172 12.005 1.00 91.31 170 ASN A N 1
ATOM 1336 C CA . ASN A 1 170 ? -30.706 30.154 13.006 1.00 91.31 170 ASN A CA 1
ATOM 1337 C C . ASN A 1 170 ? -29.316 29.551 12.742 1.00 91.31 170 ASN A C 1
ATOM 1339 O O . ASN A 1 170 ? -28.844 29.529 11.601 1.00 91.31 170 ASN A O 1
ATOM 1343 N N . GLN A 1 171 ? -28.683 29.024 13.793 1.00 90.50 171 GLN A N 1
ATOM 1344 C CA . GLN A 1 171 ? -27.413 28.299 13.682 1.00 90.50 171 GLN A CA 1
ATOM 1345 C C . GLN A 1 171 ? -27.543 27.050 12.803 1.00 90.50 171 GLN A C 1
ATOM 1347 O O . GLN A 1 171 ? -28.622 26.467 12.679 1.00 90.50 171 GLN A O 1
ATOM 1352 N N . GLU A 1 172 ? -26.429 26.640 12.199 1.00 94.25 172 GLU A N 1
ATOM 1353 C CA . GLU A 1 172 ? -26.360 25.376 11.466 1.00 94.25 172 GLU A CA 1
ATOM 1354 C C . GLU A 1 172 ? -26.533 24.202 12.455 1.00 94.25 172 GLU A C 1
ATOM 1356 O O . GLU A 1 172 ? -26.049 24.246 13.588 1.00 94.25 172 GLU A O 1
ATOM 1361 N N . THR A 1 173 ? -27.260 23.159 12.046 1.00 94.69 173 THR A N 1
ATOM 1362 C CA . THR A 1 173 ? -27.743 22.088 12.936 1.00 94.69 173 THR A CA 1
ATOM 1363 C C . THR A 1 173 ? -26.605 21.264 13.545 1.00 94.69 173 THR A C 1
ATOM 1365 O O . THR A 1 173 ? -26.669 20.866 14.710 1.00 94.69 173 THR A O 1
ATOM 1368 N N . SER A 1 174 ? -25.547 21.016 12.776 1.00 95.06 174 SER A N 1
ATOM 1369 C CA . SER A 1 174 ? -24.374 20.238 13.177 1.00 95.06 174 SER A CA 1
ATOM 1370 C C . SER A 1 174 ? -23.314 21.077 13.896 1.00 95.06 174 SER A C 1
ATOM 1372 O O . SER A 1 174 ? -22.467 20.508 14.596 1.00 95.06 174 SER A O 1
ATOM 1374 N N . PHE A 1 175 ? -23.364 22.412 13.800 1.00 95.06 175 PHE A N 1
ATOM 1375 C CA . PHE A 1 175 ? -22.366 23.302 14.404 1.00 95.06 175 PHE A CA 1
ATOM 1376 C C . PHE A 1 175 ? -22.117 23.050 15.900 1.00 95.06 175 PHE A C 1
ATOM 1378 O O . PHE A 1 175 ? -20.946 22.915 16.266 1.00 95.06 175 PHE A O 1
ATOM 1385 N N . PRO A 1 176 ? -23.133 22.919 16.782 1.00 93.81 176 PRO A N 1
ATOM 1386 C CA . PRO A 1 176 ? -22.884 22.710 18.210 1.00 93.81 176 PRO A CA 1
ATOM 1387 C C . PRO A 1 176 ? -22.070 21.440 18.488 1.00 93.81 176 PRO A C 1
ATOM 1389 O O . PRO A 1 176 ? -21.152 21.449 19.310 1.00 93.81 176 PRO A O 1
ATOM 1392 N N . ARG A 1 177 ? -22.360 20.354 17.758 1.00 94.12 177 ARG A N 1
ATOM 1393 C CA . ARG A 1 177 ? -21.652 19.072 17.890 1.00 94.12 177 ARG A CA 1
ATOM 1394 C C . ARG A 1 177 ? -20.216 19.175 17.376 1.00 94.12 177 ARG A C 1
ATOM 1396 O O . ARG A 1 177 ? -19.290 18.723 18.049 1.00 94.12 177 ARG A O 1
ATOM 1403 N N . LEU A 1 178 ? -20.023 19.814 16.221 1.00 93.12 178 LEU A N 1
ATOM 1404 C CA . LEU A 1 178 ? -18.699 20.052 15.641 1.00 93.12 178 LEU A CA 1
ATOM 1405 C C . LEU A 1 178 ? -17.833 20.930 16.544 1.00 93.12 178 LEU A C 1
ATOM 1407 O O . LEU A 1 178 ? -16.667 20.617 16.782 1.00 93.12 178 LEU A O 1
ATOM 1411 N N . ALA A 1 179 ? -18.404 22.001 17.089 1.00 91.94 179 ALA A N 1
ATOM 1412 C CA . ALA A 1 179 ? -17.704 22.903 17.986 1.00 91.94 179 ALA A CA 1
ATOM 1413 C C . ALA A 1 179 ? -17.294 22.199 19.289 1.00 91.94 179 ALA A C 1
ATOM 1415 O O . ALA A 1 179 ? -16.160 22.373 19.738 1.00 91.94 179 ALA A O 1
ATOM 1416 N N . GLN A 1 180 ? -18.159 21.343 19.848 1.00 91.44 180 GLN A N 1
ATOM 1417 C CA . GLN A 1 180 ? -17.816 20.520 21.010 1.00 91.44 180 GLN A CA 1
ATOM 1418 C C . GLN A 1 180 ? -16.683 19.535 20.696 1.00 91.44 180 GLN A C 1
ATOM 1420 O O . GLN A 1 180 ? -15.719 19.442 21.453 1.00 91.44 180 GLN A O 1
ATOM 1425 N N . MET A 1 181 ? -16.727 18.855 19.548 1.00 91.31 181 MET A N 1
ATOM 1426 C CA . MET A 1 181 ? -15.637 17.976 19.113 1.00 91.31 181 MET A CA 1
ATOM 1427 C C . MET A 1 181 ? -14.313 18.745 18.954 1.00 91.31 181 MET A C 1
ATOM 1429 O O . MET A 1 181 ? -13.257 18.276 19.378 1.00 91.31 181 MET A O 1
ATOM 1433 N N . MET A 1 182 ? -14.354 19.960 18.401 1.00 89.88 182 MET A N 1
ATOM 1434 C CA . MET A 1 182 ? -13.178 20.831 18.313 1.00 89.88 182 MET A CA 1
ATOM 1435 C C . MET A 1 182 ? -12.648 21.278 19.675 1.00 89.88 182 MET A C 1
ATOM 1437 O O . MET A 1 182 ? -11.502 21.713 19.745 1.00 89.88 182 MET A O 1
ATOM 1441 N N . ILE A 1 183 ? -13.436 21.230 20.747 1.00 88.94 183 ILE A N 1
ATOM 1442 C CA . ILE A 1 183 ? -12.951 21.469 22.111 1.00 88.94 183 ILE A CA 1
ATOM 1443 C C . ILE A 1 183 ? -12.299 20.191 22.639 1.00 88.94 183 ILE A C 1
ATOM 1445 O O . ILE A 1 183 ? -11.133 20.223 23.035 1.00 88.94 183 ILE A O 1
ATOM 1449 N N . ASP A 1 184 ? -13.012 19.068 22.554 1.00 89.00 184 ASP A N 1
ATOM 1450 C CA . ASP A 1 184 ? -12.602 17.768 23.089 1.00 89.00 184 ASP A CA 1
ATOM 1451 C C . ASP A 1 184 ? -11.249 17.279 22.541 1.00 89.00 184 ASP A C 1
ATOM 1453 O O . ASP A 1 184 ? -10.437 16.734 23.290 1.00 89.00 184 ASP A O 1
ATOM 1457 N N . TYR A 1 185 ? -10.979 17.487 21.247 1.00 87.06 185 TYR A N 1
ATOM 1458 C CA . TYR A 1 185 ? -9.779 16.958 20.581 1.00 87.06 185 TYR A CA 1
ATOM 1459 C C . TYR A 1 185 ? -8.631 17.961 20.422 1.00 87.06 185 TYR A C 1
ATOM 1461 O O . TYR A 1 185 ? -7.568 17.586 19.931 1.00 87.06 185 TYR A O 1
ATOM 1469 N N . HIS A 1 186 ? -8.794 19.229 20.805 1.00 78.25 186 HIS A N 1
ATOM 1470 C CA . HIS A 1 186 ? -7.815 20.262 20.440 1.00 78.25 186 HIS A CA 1
ATOM 1471 C C . HIS A 1 186 ? -6.478 20.154 21.162 1.00 78.25 186 HIS A C 1
ATOM 1473 O O . HIS A 1 186 ? -5.431 20.217 20.524 1.00 78.25 186 HIS A O 1
ATOM 1479 N N . GLU A 1 187 ? -6.496 20.023 22.489 1.00 76.19 187 GLU A N 1
ATOM 1480 C CA . GLU A 1 187 ? -5.254 20.057 23.270 1.00 76.19 187 GLU A CA 1
ATOM 1481 C C . GLU A 1 187 ? -4.559 18.695 23.342 1.00 76.19 187 GLU A C 1
ATOM 1483 O O . GLU A 1 187 ? -3.330 18.618 23.448 1.00 76.19 187 GLU A O 1
ATOM 1488 N N . ALA A 1 188 ? -5.335 17.610 23.327 1.00 87.19 188 ALA A N 1
ATOM 1489 C CA . ALA A 1 188 ? -4.826 16.262 23.540 1.00 87.19 188 ALA A CA 1
ATOM 1490 C C . ALA A 1 188 ? -5.643 15.213 22.758 1.00 87.19 188 ALA A C 1
ATOM 1492 O O . ALA A 1 188 ? -6.298 14.372 23.377 1.00 87.19 188 ALA A O 1
ATOM 1493 N N . PRO A 1 189 ? -5.579 15.209 21.410 1.00 91.81 189 PRO A N 1
ATOM 1494 C CA . PRO A 1 189 ? -6.378 14.301 20.580 1.00 91.81 189 PRO A CA 1
ATOM 1495 C C . PRO A 1 189 ? -6.113 12.828 20.911 1.00 91.81 189 PRO A C 1
ATOM 1497 O O . PRO A 1 189 ? -7.043 12.038 21.010 1.00 91.81 189 PRO A O 1
ATOM 1500 N N . ILE A 1 190 ? -4.852 12.466 21.171 1.00 94.44 190 ILE A N 1
ATOM 1501 C CA . ILE A 1 190 ? -4.473 11.098 21.561 1.00 94.44 190 ILE A CA 1
ATOM 1502 C C . ILE A 1 190 ? -5.095 10.717 22.898 1.00 94.44 190 ILE A C 1
ATOM 1504 O O . ILE A 1 190 ? -5.667 9.643 23.007 1.00 94.44 190 ILE A O 1
ATOM 1508 N N . LYS A 1 191 ? -5.045 11.613 23.891 1.00 94.88 191 LYS A N 1
ATOM 1509 C CA . LYS A 1 191 ? -5.647 11.364 25.204 1.00 94.88 191 LYS A CA 1
ATOM 1510 C C . LYS A 1 191 ? -7.142 11.076 25.066 1.00 94.88 191 LYS A C 1
ATOM 1512 O O . LYS A 1 191 ? -7.610 10.080 25.605 1.00 94.88 191 LYS A O 1
ATOM 1517 N N . LYS A 1 192 ? -7.859 11.916 24.311 1.00 95.31 192 LYS A N 1
ATOM 1518 C CA . LYS A 1 192 ? -9.295 11.751 24.070 1.00 95.31 192 LYS A CA 1
ATOM 1519 C C . LYS A 1 192 ? -9.600 10.421 23.377 1.00 95.31 192 LYS A C 1
ATOM 1521 O O . LYS A 1 192 ? -10.495 9.712 23.816 1.00 95.31 192 LYS A O 1
ATOM 1526 N N . MET A 1 193 ? -8.830 10.043 22.354 1.00 96.00 193 MET A N 1
ATOM 1527 C CA . MET A 1 193 ? -8.996 8.738 21.702 1.00 96.00 193 MET A CA 1
ATOM 1528 C C . MET A 1 193 ? -8.719 7.571 22.660 1.00 96.00 193 MET A C 1
ATOM 1530 O O . MET A 1 193 ? -9.487 6.618 22.680 1.00 96.00 193 MET A O 1
ATOM 1534 N N . CYS A 1 194 ? -7.678 7.639 23.495 1.00 96.62 194 CYS A N 1
ATOM 1535 C CA . CYS A 1 194 ? -7.415 6.595 24.489 1.00 96.62 194 CYS A CA 1
ATOM 1536 C C . CYS A 1 194 ? -8.570 6.455 25.496 1.00 96.62 194 CYS A C 1
ATOM 1538 O O . CYS A 1 194 ? -8.932 5.338 25.851 1.00 96.62 194 CYS A O 1
ATOM 1540 N N . GLU A 1 195 ? -9.171 7.567 25.934 1.00 95.44 195 GLU A N 1
ATOM 1541 C CA . GLU A 1 195 ? -10.349 7.566 26.818 1.00 95.44 195 GLU A CA 1
ATOM 1542 C C . GLU A 1 195 ? -11.577 6.929 26.146 1.00 95.44 195 GLU A C 1
ATOM 1544 O O . GLU A 1 195 ? -12.283 6.143 26.775 1.00 95.44 195 GLU A O 1
ATOM 1549 N N . GLU A 1 196 ? -11.806 7.212 24.863 1.00 95.69 196 GLU A N 1
ATOM 1550 C CA . GLU A 1 196 ? -12.898 6.614 24.083 1.00 95.69 196 GLU A CA 1
ATOM 1551 C C . GLU A 1 196 ? -12.714 5.116 23.833 1.00 95.69 196 GLU A C 1
ATOM 1553 O O . GLU A 1 196 ? -13.699 4.397 23.699 1.00 95.69 196 GLU A O 1
ATOM 1558 N N . PHE A 1 197 ? -11.469 4.633 23.801 1.00 97.69 197 PHE A N 1
ATOM 1559 C CA . PHE A 1 197 ? -11.149 3.224 23.560 1.00 97.69 197 PHE A CA 1
ATOM 1560 C C . PHE A 1 197 ? -11.084 2.361 24.825 1.00 97.69 197 PHE A C 1
ATOM 1562 O O . PHE A 1 197 ? -10.930 1.145 24.717 1.00 97.69 197 PHE A O 1
ATOM 1569 N N . VAL A 1 198 ? -11.271 2.942 26.015 1.00 97.06 198 VAL A N 1
ATOM 1570 C CA . VAL A 1 198 ? -11.381 2.200 27.283 1.00 97.06 198 VAL A CA 1
ATOM 1571 C C . VAL A 1 198 ? -12.397 1.040 27.234 1.00 97.06 198 VAL A C 1
ATOM 1573 O O . VAL A 1 198 ? -12.025 -0.059 27.654 1.00 97.06 198 VAL A O 1
ATOM 1576 N N . PRO A 1 199 ? -13.643 1.196 26.731 1.00 96.56 199 PRO A N 1
ATOM 1577 C CA . PRO A 1 199 ? -14.579 0.069 26.621 1.00 96.56 199 PRO A CA 1
ATOM 1578 C C . PRO A 1 199 ? -14.105 -1.022 25.643 1.00 96.56 199 PRO A C 1
ATOM 1580 O O . PRO A 1 199 ? -14.358 -2.203 25.878 1.00 96.56 199 PRO A O 1
ATOM 1583 N N . HIS A 1 200 ? -13.338 -0.641 24.618 1.00 97.56 200 HIS A N 1
ATOM 1584 C CA . HIS A 1 200 ? -12.919 -1.493 23.499 1.00 97.56 200 HIS A CA 1
ATOM 1585 C C . HIS A 1 200 ? -11.633 -2.303 23.774 1.00 97.56 200 HIS A C 1
ATOM 1587 O O . HIS A 1 200 ? -11.193 -3.091 22.931 1.00 97.56 200 HIS A O 1
ATOM 1593 N N . VAL A 1 201 ? -11.010 -2.136 24.952 1.00 97.69 201 VAL A N 1
ATOM 1594 C CA . VAL A 1 201 ? -9.686 -2.698 25.297 1.00 97.69 201 VAL A CA 1
ATOM 1595 C C . VAL A 1 201 ? -9.589 -4.197 25.031 1.00 97.69 201 VAL A C 1
ATOM 1597 O O . VAL A 1 201 ? -8.595 -4.664 24.477 1.00 97.69 201 VAL A O 1
ATOM 1600 N N . LYS A 1 202 ? -10.608 -4.967 25.424 1.00 96.56 202 LYS A N 1
ATOM 1601 C CA . LYS A 1 202 ? -10.575 -6.432 25.343 1.00 96.56 202 LYS A CA 1
ATOM 1602 C C . LYS A 1 202 ? -10.526 -6.923 23.893 1.00 96.56 202 LYS A C 1
ATOM 1604 O O . LYS A 1 202 ? -9.654 -7.725 23.566 1.00 96.56 202 LYS A O 1
ATOM 1609 N N . GLN A 1 203 ? -11.421 -6.429 23.035 1.00 96.88 203 GLN A N 1
ATOM 1610 C CA . GLN A 1 203 ? -11.493 -6.886 21.643 1.00 96.88 203 GLN A CA 1
ATOM 1611 C C . GLN A 1 203 ? -10.302 -6.416 20.820 1.00 96.88 203 GLN A C 1
ATOM 1613 O O . GLN A 1 203 ? -9.725 -7.209 20.073 1.00 96.88 203 GLN A O 1
ATOM 1618 N N . LEU A 1 204 ? -9.859 -5.175 21.037 1.00 98.50 204 LEU A N 1
ATOM 1619 C CA . LEU A 1 204 ? -8.668 -4.660 20.374 1.00 98.50 204 LEU A CA 1
ATOM 1620 C C . LEU A 1 204 ? -7.411 -5.444 20.778 1.00 98.50 204 LEU A C 1
ATOM 1622 O O . LEU A 1 204 ? -6.580 -5.749 19.929 1.00 98.50 204 LEU A O 1
ATOM 1626 N N . THR A 1 205 ? -7.295 -5.853 22.045 1.00 98.31 205 THR A N 1
ATOM 1627 C CA . THR A 1 205 ? -6.162 -6.666 22.516 1.00 98.31 205 THR A CA 1
ATOM 1628 C C . THR A 1 205 ? -6.127 -8.038 21.844 1.00 98.31 205 THR A C 1
ATOM 1630 O O . THR A 1 205 ? -5.064 -8.456 21.394 1.00 98.31 205 THR A O 1
ATOM 1633 N N . PHE A 1 206 ? -7.265 -8.736 21.738 1.00 97.06 206 PHE A N 1
ATOM 1634 C CA . PHE A 1 206 ? -7.320 -10.035 21.057 1.00 97.06 206 PHE A CA 1
ATOM 1635 C C . PHE A 1 206 ? -6.933 -9.927 19.582 1.00 97.06 206 PHE A C 1
ATOM 1637 O O . PHE A 1 206 ? -6.073 -10.679 19.123 1.00 97.06 206 PHE A O 1
ATOM 1644 N N . ALA A 1 207 ? -7.481 -8.933 18.879 1.00 98.50 207 ALA A N 1
ATOM 1645 C CA . ALA A 1 207 ? -7.142 -8.686 17.484 1.00 98.50 207 ALA A CA 1
ATOM 1646 C C . ALA A 1 207 ? -5.636 -8.417 17.305 1.00 98.50 207 ALA A C 1
ATOM 1648 O O . ALA A 1 207 ? -4.993 -9.058 16.474 1.00 98.50 207 ALA A O 1
ATOM 1649 N N . LEU A 1 208 ? -5.043 -7.535 18.120 1.00 98.69 208 LEU A N 1
ATOM 1650 C CA . LEU A 1 208 ? -3.621 -7.185 18.017 1.00 98.69 208 LEU A CA 1
ATOM 1651 C C . LEU A 1 208 ? -2.689 -8.336 18.401 1.00 98.69 208 LEU A C 1
ATOM 1653 O O . LEU A 1 208 ? -1.698 -8.573 17.715 1.00 98.69 208 LEU A O 1
ATOM 1657 N N . LEU A 1 209 ? -2.988 -9.073 19.474 1.00 98.31 209 LEU A N 1
ATOM 1658 C CA . LEU A 1 209 ? -2.147 -10.192 19.905 1.00 98.31 209 LEU A CA 1
ATOM 1659 C C . LEU A 1 209 ? -2.164 -11.354 18.906 1.00 98.31 209 LEU A C 1
ATOM 1661 O O . LEU A 1 209 ? -1.150 -12.041 18.774 1.00 98.31 209 LEU A O 1
ATOM 1665 N N . SER A 1 210 ? -3.253 -11.533 18.149 1.00 97.88 210 SER A N 1
ATOM 1666 C CA . SER A 1 210 ? -3.304 -12.529 17.069 1.00 97.88 210 SER A CA 1
ATOM 1667 C C . SER A 1 210 ? -2.262 -12.278 15.967 1.00 97.88 210 SER A C 1
ATOM 1669 O O . SER A 1 210 ? -1.802 -13.217 15.318 1.00 97.88 210 SER A O 1
ATOM 1671 N N . LEU A 1 211 ? -1.801 -11.028 15.807 1.00 97.94 211 LEU A N 1
ATOM 1672 C CA . LEU A 1 211 ? -0.767 -10.669 14.835 1.00 97.94 211 LEU A CA 1
ATOM 1673 C C . LEU A 1 211 ? 0.622 -11.170 15.232 1.00 97.94 211 LEU A C 1
ATOM 1675 O O . LEU A 1 211 ? 1.474 -11.246 14.354 1.00 97.94 211 LEU A O 1
ATOM 1679 N N . LYS A 1 212 ? 0.888 -11.505 16.506 1.00 96.31 212 LYS A N 1
ATOM 1680 C CA . LYS A 1 212 ? 2.257 -11.741 17.006 1.00 96.31 212 LYS A CA 1
ATOM 1681 C C . LYS A 1 212 ? 3.040 -12.738 16.152 1.00 96.31 212 LYS A C 1
ATOM 1683 O O . LYS A 1 212 ? 4.126 -12.411 15.683 1.00 96.31 212 LYS A O 1
ATOM 1688 N N . LEU A 1 213 ? 2.484 -13.930 15.926 1.00 94.69 213 LEU A N 1
ATOM 1689 C CA . LEU A 1 213 ? 3.173 -14.986 15.176 1.00 94.69 213 LEU A CA 1
ATOM 1690 C C . LEU A 1 213 ? 3.380 -14.606 13.703 1.00 94.69 213 LEU A C 1
ATOM 1692 O O . LEU A 1 213 ? 4.439 -14.877 13.140 1.00 94.69 213 LEU A O 1
ATOM 1696 N N . ILE A 1 214 ? 2.388 -13.953 13.091 1.00 96.12 214 ILE A N 1
ATOM 1697 C CA . ILE A 1 214 ? 2.445 -13.520 11.689 1.00 96.12 214 ILE A CA 1
ATOM 1698 C C . ILE A 1 214 ? 3.455 -12.379 11.520 1.00 96.12 214 ILE A C 1
ATOM 1700 O O . ILE A 1 214 ? 4.274 -12.411 10.608 1.00 96.12 214 ILE A O 1
ATOM 1704 N N . TYR A 1 215 ? 3.446 -11.396 12.419 1.00 96.56 215 TYR A N 1
ATOM 1705 C CA . TYR A 1 215 ? 4.343 -10.247 12.367 1.00 96.56 215 TYR A CA 1
ATOM 1706 C C . TYR A 1 215 ? 5.792 -10.688 12.579 1.00 96.56 215 TYR A C 1
ATOM 1708 O O . TYR A 1 215 ? 6.659 -10.348 11.782 1.00 96.56 215 TYR A O 1
ATOM 1716 N N . GLN A 1 216 ? 6.047 -11.535 13.583 1.00 93.31 216 GLN A N 1
ATOM 1717 C CA . GLN A 1 216 ? 7.389 -12.040 13.889 1.00 93.31 216 GLN A CA 1
ATOM 1718 C C . GLN A 1 216 ? 8.013 -12.832 12.736 1.00 93.31 216 GLN A C 1
ATOM 1720 O O . GLN A 1 216 ? 9.202 -12.676 12.472 1.00 93.31 216 GLN A O 1
ATOM 1725 N N . ARG A 1 217 ? 7.232 -13.659 12.027 1.00 92.88 217 ARG A N 1
ATOM 1726 C CA . ARG A 1 217 ? 7.752 -14.439 10.889 1.00 92.88 217 ARG A CA 1
ATOM 1727 C C . ARG A 1 217 ? 7.894 -13.627 9.596 1.00 92.88 217 ARG A C 1
ATOM 1729 O O . ARG A 1 217 ? 8.605 -14.064 8.699 1.00 92.88 217 ARG A O 1
ATOM 1736 N N . ARG A 1 218 ? 7.191 -12.495 9.467 1.00 93.19 218 ARG A N 1
ATOM 1737 C CA . ARG A 1 218 ? 7.242 -11.618 8.281 1.00 93.19 218 ARG A CA 1
ATOM 1738 C C . ARG A 1 218 ? 8.304 -10.529 8.421 1.00 93.19 218 ARG A C 1
ATOM 1740 O O . ARG A 1 218 ? 8.973 -10.201 7.446 1.00 93.19 218 ARG A O 1
ATOM 1747 N N . ASP A 1 219 ? 8.517 -10.024 9.632 1.00 94.44 219 ASP A N 1
ATOM 1748 C CA . ASP A 1 219 ? 9.501 -8.988 9.952 1.00 94.44 219 ASP A CA 1
ATOM 1749 C C . ASP A 1 219 ? 10.913 -9.565 10.191 1.00 94.44 219 ASP A C 1
ATOM 1751 O O . ASP A 1 219 ? 11.534 -9.361 11.232 1.00 94.44 219 ASP A O 1
ATOM 1755 N N . LEU A 1 220 ? 11.434 -10.312 9.214 1.00 95.00 220 LEU A N 1
ATOM 1756 C CA . LEU A 1 220 ? 12.764 -10.935 9.281 1.00 95.00 220 LEU A CA 1
ATOM 1757 C C . LEU A 1 220 ? 13.831 -10.101 8.564 1.00 95.00 220 LEU A C 1
ATOM 1759 O O . LEU A 1 220 ? 13.528 -9.299 7.680 1.00 95.00 220 LEU A O 1
ATOM 1763 N N . SER A 1 221 ? 15.099 -10.283 8.926 1.00 96.88 221 SER A N 1
ATOM 1764 C CA . SER A 1 221 ? 16.214 -9.643 8.224 1.00 96.88 221 SER A CA 1
ATOM 1765 C C . SER A 1 221 ? 16.503 -10.301 6.874 1.00 96.88 221 SER A C 1
ATOM 1767 O O . SER A 1 221 ? 16.152 -11.456 6.629 1.00 96.88 221 SER A O 1
ATOM 1769 N N . ALA A 1 222 ? 17.220 -9.593 6.000 1.00 96.81 222 ALA A N 1
ATOM 1770 C CA . ALA A 1 222 ? 17.660 -10.151 4.723 1.00 96.81 222 ALA A CA 1
ATOM 1771 C C . ALA A 1 222 ? 18.593 -11.369 4.885 1.00 96.81 222 ALA A C 1
ATOM 1773 O O . ALA A 1 222 ? 18.590 -12.257 4.035 1.00 96.81 222 ALA A O 1
ATOM 1774 N N . ASP A 1 223 ? 19.381 -11.441 5.965 1.00 97.00 223 ASP A N 1
ATOM 1775 C CA . ASP A 1 223 ? 20.177 -12.634 6.293 1.00 97.00 223 ASP A CA 1
ATOM 1776 C C . ASP A 1 223 ? 19.284 -13.837 6.605 1.00 97.00 223 ASP A C 1
ATOM 1778 O O . ASP A 1 223 ? 19.539 -14.931 6.108 1.00 97.00 223 ASP A O 1
ATOM 1782 N N . GLN A 1 224 ? 18.215 -13.628 7.377 1.00 96.75 224 GLN A N 1
ATOM 1783 C CA . GLN A 1 224 ? 17.245 -14.674 7.702 1.00 96.75 224 GLN A CA 1
ATOM 1784 C C . GLN A 1 224 ? 16.442 -15.104 6.467 1.00 96.75 224 GLN A C 1
ATOM 1786 O O . GLN A 1 224 ? 16.186 -16.291 6.275 1.00 96.75 224 GLN A O 1
ATOM 1791 N N . TRP A 1 225 ? 16.085 -14.167 5.584 1.00 96.19 225 TRP A N 1
ATOM 1792 C CA . TRP A 1 225 ? 15.485 -14.505 4.291 1.00 96.19 225 TRP A CA 1
ATOM 1793 C C . TRP A 1 225 ? 16.426 -15.352 3.433 1.00 96.19 225 TRP A C 1
ATOM 1795 O O . TRP A 1 225 ? 15.999 -16.362 2.876 1.00 96.19 225 TRP A O 1
ATOM 1805 N N . ARG A 1 226 ? 17.721 -15.010 3.385 1.00 95.31 226 ARG A N 1
ATOM 1806 C CA . ARG A 1 226 ? 18.739 -15.811 2.687 1.00 95.31 226 ARG A CA 1
ATOM 1807 C C . ARG A 1 226 ? 18.900 -17.202 3.292 1.00 95.31 226 ARG A C 1
ATOM 1809 O O . ARG A 1 226 ? 18.898 -18.170 2.537 1.00 95.31 226 ARG A O 1
ATOM 1816 N N . SER A 1 227 ? 19.013 -17.318 4.617 1.00 94.62 227 SER A N 1
ATOM 1817 C CA . SER A 1 227 ? 19.186 -18.617 5.282 1.00 94.62 227 SER A CA 1
ATOM 1818 C C . SER A 1 227 ? 17.991 -19.540 5.072 1.00 94.62 227 SER A C 1
ATOM 1820 O O . SER A 1 227 ? 18.169 -20.745 4.932 1.00 94.62 227 SER A O 1
ATOM 1822 N N . ASN A 1 228 ? 16.786 -18.969 5.019 1.00 92.81 228 ASN A N 1
ATOM 1823 C CA . ASN A 1 228 ? 15.541 -19.714 4.850 1.00 92.81 228 ASN A CA 1
ATOM 1824 C C . ASN A 1 228 ? 15.137 -19.877 3.376 1.00 92.81 228 ASN A C 1
ATOM 1826 O O . ASN A 1 228 ? 14.078 -20.438 3.113 1.00 92.81 228 ASN A O 1
ATOM 1830 N N . GLN A 1 229 ? 15.928 -19.344 2.432 1.00 91.19 229 GLN A N 1
ATOM 1831 C CA . GLN A 1 229 ? 15.591 -19.275 1.002 1.00 91.19 229 GLN A CA 1
ATOM 1832 C C . GLN A 1 229 ? 14.170 -18.726 0.757 1.00 91.19 229 GLN A C 1
ATOM 1834 O O . GLN A 1 229 ? 13.423 -19.204 -0.096 1.00 91.19 229 GLN A O 1
ATOM 1839 N N . TYR A 1 230 ? 13.787 -17.725 1.549 1.00 92.25 230 TYR A N 1
ATOM 1840 C CA . TYR A 1 230 ? 12.435 -17.182 1.603 1.00 92.25 230 TYR A CA 1
ATOM 1841 C C . TYR A 1 230 ? 12.015 -16.578 0.252 1.00 92.25 230 TYR A C 1
ATOM 1843 O O . TYR A 1 230 ? 12.765 -15.834 -0.357 1.00 92.25 230 TYR A O 1
ATOM 1851 N N . LEU A 1 231 ? 10.808 -16.872 -0.235 1.00 91.44 231 LEU A N 1
ATOM 1852 C CA . LEU A 1 231 ? 10.317 -16.463 -1.568 1.00 91.44 231 LEU A CA 1
ATOM 1853 C C . LEU A 1 231 ? 11.033 -17.086 -2.784 1.00 91.44 231 LEU A C 1
ATOM 1855 O O . LEU A 1 231 ? 10.584 -16.847 -3.906 1.00 91.44 231 LEU A O 1
ATOM 1859 N N . SER A 1 232 ? 12.084 -17.898 -2.610 1.00 89.69 232 SER A N 1
ATOM 1860 C CA . SER A 1 232 ? 12.652 -18.644 -3.738 1.00 89.69 232 SER A CA 1
ATOM 1861 C C . SER A 1 232 ? 11.742 -19.813 -4.104 1.00 89.69 232 SER A C 1
ATOM 1863 O O . SER A 1 232 ? 11.325 -20.594 -3.249 1.00 89.69 232 SER A O 1
ATOM 1865 N N . ILE A 1 233 ? 11.450 -19.936 -5.397 1.00 88.81 233 ILE A N 1
ATOM 1866 C CA . ILE A 1 233 ? 10.625 -21.013 -5.963 1.00 88.81 233 ILE A CA 1
ATOM 1867 C C . ILE A 1 233 ? 11.464 -22.156 -6.545 1.00 88.81 233 ILE A C 1
ATOM 1869 O O . ILE A 1 233 ? 10.915 -23.204 -6.873 1.00 88.81 233 ILE A O 1
ATOM 1873 N N . ILE A 1 234 ? 12.785 -21.972 -6.647 1.00 89.69 234 ILE A N 1
ATOM 1874 C CA . ILE A 1 234 ? 13.725 -22.968 -7.184 1.00 89.69 234 ILE A CA 1
ATOM 1875 C C . ILE A 1 234 ? 14.567 -23.656 -6.102 1.00 89.69 234 ILE A C 1
ATOM 1877 O O . ILE A 1 234 ? 15.308 -24.586 -6.419 1.00 89.69 234 ILE A O 1
ATOM 1881 N N . SER A 1 235 ? 14.448 -23.226 -4.841 1.00 87.50 235 SER A N 1
ATOM 1882 C CA . SER A 1 235 ? 15.090 -23.854 -3.676 1.00 87.50 235 SER A CA 1
ATOM 1883 C C . SER A 1 235 ? 14.802 -25.355 -3.602 1.00 87.50 235 SER A C 1
ATOM 1885 O O . SER A 1 235 ? 15.706 -26.162 -3.390 1.00 87.50 235 SER A O 1
ATOM 1887 N N . GLU A 1 236 ? 13.551 -25.729 -3.862 1.00 86.88 236 GLU A N 1
ATOM 1888 C CA . GLU A 1 236 ? 13.076 -27.108 -3.933 1.00 86.88 236 GLU A CA 1
ATOM 1889 C C . GLU A 1 236 ? 12.539 -27.403 -5.340 1.00 86.88 236 GLU A C 1
ATOM 1891 O O . GLU A 1 236 ? 11.332 -27.482 -5.574 1.00 86.88 236 GLU A O 1
ATOM 1896 N N . SER A 1 237 ? 13.449 -27.542 -6.308 1.00 85.62 237 SER A N 1
ATOM 1897 C CA . SER A 1 237 ? 13.120 -27.708 -7.735 1.00 85.62 237 SER A CA 1
ATOM 1898 C C . SER A 1 237 ? 12.195 -28.895 -8.039 1.00 85.62 237 SER A C 1
ATOM 1900 O O . SER A 1 237 ? 11.401 -28.839 -8.977 1.00 85.62 237 SER A O 1
ATOM 1902 N N . ASN A 1 238 ? 12.223 -29.947 -7.217 1.00 89.88 238 ASN A N 1
ATOM 1903 C CA . ASN A 1 238 ? 11.309 -31.088 -7.310 1.00 89.88 238 ASN A CA 1
ATOM 1904 C C . ASN A 1 238 ? 9.852 -30.750 -6.935 1.00 89.88 238 ASN A C 1
ATOM 1906 O O . ASN A 1 238 ? 8.950 -31.481 -7.335 1.00 89.88 238 ASN A O 1
ATOM 1910 N N . LYS A 1 239 ? 9.610 -29.648 -6.214 1.00 89.94 239 LYS A N 1
ATOM 1911 C CA . LYS A 1 239 ? 8.277 -29.177 -5.795 1.00 89.94 239 LYS A CA 1
ATOM 1912 C C . LYS A 1 239 ? 7.759 -28.007 -6.630 1.00 89.94 239 LYS A C 1
ATOM 1914 O O . LYS A 1 239 ? 6.796 -27.334 -6.247 1.00 89.94 239 LYS A O 1
ATOM 1919 N N . LEU A 1 240 ? 8.371 -27.732 -7.780 1.00 90.12 240 LEU A N 1
ATOM 1920 C CA . LEU A 1 240 ? 7.993 -26.592 -8.615 1.00 90.12 240 LEU A CA 1
ATOM 1921 C C . LEU A 1 240 ? 6.545 -26.691 -9.130 1.00 90.12 240 LEU A C 1
ATOM 1923 O O . LEU A 1 240 ? 5.860 -25.679 -9.228 1.00 90.12 240 LEU A O 1
ATOM 1927 N N . MET A 1 241 ? 6.056 -27.907 -9.376 1.00 91.38 241 MET A N 1
ATOM 1928 C CA . MET A 1 241 ? 4.675 -28.157 -9.809 1.00 91.38 241 MET A CA 1
ATOM 1929 C C . MET A 1 241 ? 3.675 -28.242 -8.648 1.00 91.38 241 MET A C 1
ATOM 1931 O O . MET A 1 241 ? 2.468 -28.248 -8.882 1.00 91.38 241 MET A O 1
ATOM 1935 N N . GLU A 1 242 ? 4.146 -28.322 -7.401 1.00 93.31 242 GLU A N 1
ATOM 1936 C CA . GLU A 1 242 ? 3.259 -28.406 -6.241 1.00 93.31 242 GLU A CA 1
ATOM 1937 C C . GLU A 1 242 ? 2.650 -27.032 -5.928 1.00 93.31 242 GLU A C 1
ATOM 1939 O O . GLU A 1 242 ? 3.378 -26.030 -5.915 1.00 93.31 242 GLU A O 1
ATOM 1944 N N . PRO A 1 243 ? 1.341 -26.950 -5.625 1.00 92.44 243 PRO A N 1
ATOM 1945 C CA . PRO A 1 243 ? 0.739 -25.702 -5.186 1.00 92.44 243 PRO A CA 1
ATOM 1946 C C . PRO A 1 243 ? 1.402 -25.216 -3.900 1.00 92.44 243 PRO A C 1
ATOM 1948 O O . PRO A 1 243 ? 1.672 -26.003 -2.989 1.00 92.44 243 PRO A O 1
ATOM 1951 N N . ALA A 1 244 ? 1.655 -23.914 -3.818 1.00 90.19 244 ALA A N 1
ATOM 1952 C CA . ALA A 1 244 ? 2.131 -23.305 -2.589 1.00 90.19 244 ALA A CA 1
ATOM 1953 C C . ALA A 1 244 ? 1.085 -23.494 -1.477 1.00 90.19 244 ALA A C 1
ATOM 1955 O O . ALA A 1 244 ? -0.098 -23.227 -1.676 1.00 90.19 244 ALA A O 1
ATOM 1956 N N . ARG A 1 245 ? 1.519 -23.979 -0.308 1.00 86.50 245 ARG A N 1
ATOM 1957 C CA . ARG A 1 245 ? 0.639 -24.246 0.836 1.00 86.50 245 ARG A CA 1
ATOM 1958 C C . ARG A 1 245 ? 0.960 -23.292 1.972 1.00 86.50 245 ARG A C 1
ATOM 1960 O O . ARG A 1 245 ? 2.123 -23.103 2.315 1.00 86.50 245 ARG A O 1
ATOM 1967 N N . SER A 1 246 ? -0.080 -22.752 2.589 1.00 91.81 246 SER A N 1
ATOM 1968 C CA . SER A 1 246 ? 0.012 -22.045 3.859 1.00 91.81 246 SER A CA 1
ATOM 1969 C C . SER A 1 246 ? -1.245 -22.319 4.675 1.00 91.81 246 SER A C 1
ATOM 1971 O O . SER A 1 246 ? -2.338 -22.446 4.132 1.00 91.81 246 SER A O 1
ATOM 1973 N N . GLU A 1 247 ? -1.096 -22.378 5.995 1.00 89.50 247 GLU A N 1
ATOM 1974 C CA . GLU A 1 247 ? -2.240 -22.415 6.906 1.00 89.50 247 GLU A CA 1
ATOM 1975 C C . GLU A 1 247 ? -2.965 -21.063 6.999 1.00 89.50 247 GLU A C 1
ATOM 1977 O O . GLU A 1 247 ? -4.065 -20.978 7.533 1.00 89.50 247 GLU A O 1
ATOM 1982 N N . THR A 1 248 ? -2.335 -19.997 6.509 1.00 94.31 248 THR A N 1
ATOM 1983 C CA . THR A 1 248 ? -2.766 -18.606 6.651 1.00 94.31 248 THR A CA 1
ATOM 1984 C C . THR A 1 248 ? -2.533 -17.853 5.344 1.00 94.31 248 THR A C 1
ATOM 1986 O O . THR A 1 248 ? -1.873 -16.819 5.338 1.00 94.31 248 THR A O 1
ATOM 1989 N N . VAL A 1 249 ? -3.040 -18.392 4.231 1.00 95.88 249 VAL A N 1
ATOM 1990 C CA . VAL A 1 249 ? -2.844 -17.860 2.868 1.00 95.88 249 VAL A CA 1
ATOM 1991 C C . VAL A 1 249 ? -2.951 -16.328 2.777 1.00 95.88 249 VAL A C 1
ATOM 1993 O O . VAL A 1 249 ? -1.987 -15.706 2.327 1.00 95.88 249 VAL A O 1
ATOM 1996 N N . PRO A 1 250 ? -4.031 -15.673 3.255 1.00 96.50 250 PRO A N 1
ATOM 1997 C CA . PRO A 1 250 ? -4.149 -14.222 3.120 1.00 96.50 250 PRO A CA 1
ATOM 1998 C C . PRO A 1 250 ? -3.163 -13.427 3.995 1.00 96.50 250 PRO A C 1
ATOM 2000 O O . PRO A 1 250 ? -2.868 -12.270 3.705 1.00 96.50 250 PRO A O 1
ATOM 2003 N N . CYS A 1 251 ? -2.591 -14.039 5.036 1.00 97.56 251 CYS A N 1
ATOM 2004 C CA . CYS A 1 251 ? -1.554 -13.418 5.861 1.00 97.56 251 CYS A CA 1
ATOM 2005 C C . CYS A 1 251 ? -0.177 -13.396 5.178 1.00 97.56 251 CYS A C 1
ATOM 2007 O O . CYS A 1 251 ? 0.704 -12.659 5.624 1.00 97.56 251 CYS A O 1
ATOM 2009 N N . GLU A 1 252 ? 0.044 -14.195 4.128 1.00 97.06 252 GLU A N 1
ATOM 2010 C CA . GLU A 1 252 ? 1.358 -14.275 3.476 1.00 97.06 252 GLU A CA 1
ATOM 2011 C C . GLU A 1 252 ? 1.674 -13.047 2.619 1.00 97.06 252 GLU A C 1
ATOM 2013 O O . GLU A 1 252 ? 2.830 -12.631 2.541 1.00 97.06 252 GLU A O 1
ATOM 2018 N N . TYR A 1 253 ? 0.648 -12.433 2.032 1.00 97.19 253 TYR A N 1
ATOM 2019 C CA . TYR A 1 253 ? 0.755 -11.210 1.230 1.00 97.19 253 TYR A CA 1
ATOM 2020 C C . TYR A 1 253 ? 0.094 -9.996 1.903 1.00 97.19 253 TYR A C 1
ATOM 2022 O O . TYR A 1 253 ? -0.020 -8.935 1.296 1.00 97.19 253 TYR A O 1
ATOM 2030 N N . LEU A 1 254 ? -0.327 -10.124 3.167 1.00 98.31 254 LEU A N 1
ATOM 2031 C CA . LEU A 1 254 ? -0.750 -8.979 3.970 1.00 98.31 254 LEU A CA 1
ATOM 2032 C C . LEU A 1 254 ? 0.434 -8.016 4.145 1.00 98.31 254 LEU A C 1
ATOM 2034 O O . LEU A 1 254 ? 1.526 -8.452 4.523 1.00 98.31 254 LEU A O 1
ATOM 2038 N N . SER A 1 255 ? 0.210 -6.725 3.895 1.00 98.25 255 SER A N 1
ATOM 2039 C CA . SER A 1 255 ? 1.244 -5.694 4.024 1.00 98.25 255 SER A CA 1
ATOM 2040 C C . SER A 1 255 ? 1.806 -5.637 5.446 1.00 98.25 255 SER A C 1
ATOM 2042 O O . SER A 1 255 ? 1.068 -5.512 6.430 1.00 98.25 255 SER A O 1
ATOM 2044 N N . LEU A 1 256 ? 3.133 -5.704 5.546 1.00 97.12 256 LEU A N 1
ATOM 2045 C CA . LEU A 1 256 ? 3.859 -5.547 6.798 1.00 97.12 256 LEU A CA 1
ATOM 2046 C C . LEU A 1 256 ? 3.727 -4.115 7.334 1.00 97.12 256 LEU A C 1
ATOM 2048 O O . LEU A 1 256 ? 3.657 -3.923 8.551 1.00 97.12 256 LEU A O 1
ATOM 2052 N N . ASP A 1 257 ? 3.637 -3.132 6.434 1.00 95.94 257 ASP A N 1
ATOM 2053 C CA . ASP A 1 257 ? 3.389 -1.728 6.772 1.00 95.94 257 ASP A CA 1
ATOM 2054 C C . ASP A 1 257 ? 2.048 -1.555 7.494 1.00 95.94 257 ASP A C 1
ATOM 2056 O O . ASP A 1 257 ? 1.967 -0.977 8.583 1.00 95.94 257 ASP A O 1
ATOM 2060 N N . LEU A 1 258 ? 1.001 -2.167 6.938 1.00 97.81 258 LEU A N 1
ATOM 2061 C CA . LEU A 1 258 ? -0.338 -2.126 7.511 1.00 97.81 258 LEU A CA 1
ATOM 2062 C C . LEU A 1 258 ? -0.385 -2.793 8.892 1.00 97.81 258 LEU A C 1
ATOM 2064 O O . LEU A 1 258 ? -0.923 -2.219 9.843 1.00 97.81 258 LEU A O 1
ATOM 2068 N N . MET A 1 259 ? 0.243 -3.964 9.040 1.00 98.50 259 MET A N 1
ATOM 2069 C CA . MET A 1 259 ? 0.352 -4.634 10.339 1.00 98.50 259 MET A CA 1
ATOM 2070 C C . MET A 1 259 ? 1.100 -3.779 11.366 1.00 98.50 259 MET A C 1
ATOM 2072 O O . MET A 1 259 ? 0.680 -3.698 12.522 1.00 98.50 259 MET A O 1
ATOM 2076 N N . GLN A 1 260 ? 2.187 -3.115 10.960 1.00 98.00 260 GLN A N 1
ATOM 2077 C CA . GLN A 1 260 ? 2.926 -2.203 11.831 1.00 98.00 260 GLN A CA 1
ATOM 2078 C C . GLN A 1 260 ? 2.028 -1.048 12.289 1.00 98.00 260 GLN A C 1
ATOM 2080 O O . GLN A 1 260 ? 1.989 -0.740 13.482 1.00 98.00 260 GLN A O 1
ATOM 2085 N N . LYS A 1 261 ? 1.260 -0.444 11.375 1.00 98.25 261 LYS A N 1
ATOM 2086 C CA . LYS A 1 261 ? 0.303 0.621 11.697 1.00 98.25 261 LYS A CA 1
ATOM 2087 C C . LYS A 1 261 ? -0.755 0.150 12.698 1.00 98.25 261 LYS A C 1
ATOM 2089 O O . LYS A 1 261 ? -1.006 0.863 13.673 1.00 98.25 261 LYS A O 1
ATOM 2094 N N . TRP A 1 262 ? -1.324 -1.046 12.513 1.00 98.75 262 TRP A N 1
ATOM 2095 C CA . TRP A 1 262 ? -2.265 -1.649 13.466 1.00 98.75 262 TRP A CA 1
ATOM 2096 C C . TRP A 1 262 ? -1.645 -1.827 14.851 1.00 98.75 262 TRP A C 1
ATOM 2098 O O . TRP A 1 262 ? -2.217 -1.366 15.835 1.00 98.75 262 TRP A O 1
ATOM 2108 N N . VAL A 1 263 ? -0.461 -2.440 14.938 1.00 98.62 263 VAL A N 1
ATOM 2109 C CA . VAL A 1 263 ? 0.235 -2.691 16.210 1.00 98.62 263 VAL A CA 1
ATOM 2110 C C . VAL A 1 263 ? 0.568 -1.382 16.923 1.00 98.62 263 VAL A C 1
ATOM 2112 O O . VAL A 1 263 ? 0.277 -1.227 18.110 1.00 98.62 263 VAL A O 1
ATOM 2115 N N . VAL A 1 264 ? 1.160 -0.423 16.211 1.00 98.25 264 VAL A N 1
ATOM 2116 C CA . VAL A 1 264 ? 1.648 0.827 16.799 1.00 98.25 264 VAL A CA 1
ATOM 2117 C C . VAL A 1 264 ? 0.498 1.709 17.281 1.00 98.25 264 VAL A C 1
ATOM 2119 O O . VAL A 1 264 ? 0.523 2.146 18.434 1.00 98.25 264 VAL A O 1
ATOM 2122 N N . LEU A 1 265 ? -0.505 1.965 16.431 1.00 98.31 265 LEU A N 1
ATOM 2123 C CA . LEU A 1 265 ? -1.647 2.813 16.786 1.00 98.31 265 LEU A CA 1
ATOM 2124 C C . LEU A 1 265 ? -2.622 2.097 17.722 1.00 98.31 265 LEU A C 1
ATOM 2126 O O . LEU A 1 265 ? -3.119 2.712 18.661 1.00 98.31 265 LEU A O 1
ATOM 2130 N N . GLY A 1 266 ? -2.859 0.803 17.511 1.00 98.31 266 GLY A N 1
ATOM 2131 C CA . GLY A 1 266 ? -3.745 0.003 18.347 1.00 98.31 266 GLY A CA 1
ATOM 2132 C C . GLY A 1 266 ? -3.267 -0.038 19.796 1.00 98.31 266 GLY A C 1
ATOM 2133 O O . GLY A 1 266 ? -3.998 0.382 20.689 1.00 98.31 266 GLY A O 1
ATOM 2134 N N . PHE A 1 267 ? -2.014 -0.433 20.051 1.00 98.50 267 PHE A N 1
ATOM 2135 C CA . PHE A 1 267 ? -1.492 -0.436 21.422 1.00 98.50 267 PHE A CA 1
ATOM 2136 C C . PHE A 1 267 ? -1.282 0.963 22.008 1.00 98.50 267 PHE A C 1
ATOM 2138 O O . PHE A 1 267 ? -1.269 1.097 23.229 1.00 98.50 267 PHE A O 1
ATOM 2145 N N . LEU A 1 268 ? -1.166 2.015 21.188 1.00 97.69 268 LEU A N 1
ATOM 2146 C CA . LEU A 1 268 ? -1.193 3.389 21.695 1.00 97.69 268 LEU A CA 1
ATOM 2147 C C . LEU A 1 268 ? -2.560 3.734 22.308 1.00 97.69 268 LEU A C 1
ATOM 2149 O O . LEU A 1 268 ? -2.597 4.332 23.384 1.00 97.69 268 LEU A O 1
ATOM 2153 N N . LEU A 1 269 ? -3.664 3.328 21.668 1.00 97.81 269 LEU A N 1
ATOM 2154 C CA . LEU A 1 269 ? -5.022 3.543 22.186 1.00 97.81 269 LEU A CA 1
ATOM 2155 C C . LEU A 1 269 ? -5.259 2.811 23.509 1.00 97.81 269 LEU A C 1
ATOM 2157 O O . LEU A 1 269 ? -5.847 3.367 24.433 1.00 97.81 269 LEU A O 1
ATOM 2161 N N . ILE A 1 270 ? -4.764 1.577 23.611 1.00 97.62 270 ILE A N 1
ATOM 2162 C CA . ILE A 1 270 ? -4.958 0.695 24.773 1.00 97.62 270 ILE A CA 1
ATOM 2163 C C . ILE A 1 270 ? -3.654 0.486 25.545 1.00 97.62 270 ILE A C 1
ATOM 2165 O O . ILE A 1 270 ? -3.311 -0.620 25.966 1.00 97.62 270 ILE A O 1
ATOM 2169 N N . HIS A 1 271 ? -2.911 1.575 25.738 1.00 96.62 271 HIS A N 1
ATOM 2170 C CA . HIS A 1 271 ? -1.555 1.579 26.289 1.00 96.62 271 HIS A CA 1
ATOM 2171 C C . HIS A 1 271 ? -1.413 0.920 27.670 1.00 96.62 271 HIS A C 1
ATOM 2173 O O . HIS A 1 271 ? -0.310 0.525 28.045 1.00 96.62 271 HIS A O 1
ATOM 2179 N N . GLN A 1 272 ? -2.500 0.750 28.431 1.00 95.44 272 GLN A N 1
ATOM 2180 C CA . GLN A 1 272 ? -2.479 0.003 29.694 1.00 95.44 272 GLN A CA 1
ATOM 2181 C C . GLN A 1 272 ? -2.110 -1.477 29.483 1.00 95.44 272 GLN A C 1
ATOM 2183 O O . GLN A 1 272 ? -1.472 -2.077 30.347 1.00 95.44 272 GLN A O 1
ATOM 2188 N N . GLN A 1 273 ? -2.448 -2.052 28.324 1.00 96.81 273 GLN A N 1
ATOM 2189 C CA . GLN A 1 273 ? -2.148 -3.446 27.977 1.00 96.81 273 GLN A CA 1
ATOM 2190 C C . GLN A 1 273 ? -0.667 -3.686 27.696 1.00 96.81 273 GLN A C 1
ATOM 2192 O O . GLN A 1 273 ? -0.201 -4.815 27.779 1.00 96.81 273 GLN A O 1
ATOM 2197 N N . LEU A 1 274 ? 0.123 -2.626 27.503 1.00 96.38 274 LEU A N 1
ATOM 2198 C CA . LEU A 1 274 ? 1.579 -2.734 27.425 1.00 96.38 274 LEU A CA 1
ATOM 2199 C C . LEU A 1 274 ? 2.209 -3.197 28.746 1.00 96.38 274 LEU A C 1
ATOM 2201 O O . LEU A 1 274 ? 3.412 -3.424 28.788 1.00 96.38 274 LEU A O 1
ATOM 2205 N N . ALA A 1 275 ? 1.460 -3.311 29.849 1.00 94.50 275 ALA A N 1
ATOM 2206 C CA . ALA A 1 275 ? 1.915 -4.007 31.054 1.00 94.50 275 ALA A CA 1
ATOM 2207 C C . ALA A 1 275 ? 2.158 -5.511 30.810 1.00 94.50 275 ALA A C 1
ATOM 2209 O O . ALA A 1 275 ? 3.021 -6.099 31.463 1.00 94.50 275 ALA A O 1
ATOM 2210 N N . GLU A 1 276 ? 1.436 -6.106 29.860 1.00 95.31 276 GLU A N 1
ATOM 2211 C CA . GLU A 1 276 ? 1.528 -7.512 29.480 1.00 95.31 276 GLU A CA 1
ATOM 2212 C C . GLU A 1 276 ? 2.774 -7.751 28.595 1.00 95.31 276 GLU A C 1
ATOM 2214 O O . GLU A 1 276 ? 3.010 -6.992 27.647 1.00 95.31 276 GLU A O 1
ATOM 2219 N N . PRO A 1 277 ? 3.623 -8.756 28.897 1.00 96.12 277 PRO A N 1
ATOM 2220 C CA . PRO A 1 277 ? 4.887 -8.948 28.183 1.00 96.12 277 PRO A CA 1
ATOM 2221 C C . PRO A 1 277 ? 4.729 -9.209 26.682 1.00 96.12 277 PRO A C 1
ATOM 2223 O O . PRO A 1 277 ? 5.534 -8.704 25.901 1.00 96.12 277 PRO A O 1
ATOM 2226 N N . THR A 1 278 ? 3.703 -9.962 26.275 1.00 96.62 278 THR A N 1
ATOM 2227 C CA . THR A 1 278 ? 3.472 -10.326 24.868 1.00 96.62 278 THR A CA 1
ATOM 2228 C C . THR A 1 278 ? 3.107 -9.099 24.040 1.00 96.62 278 THR A C 1
ATOM 2230 O O . THR A 1 278 ? 3.716 -8.867 22.994 1.00 96.62 278 THR A O 1
ATOM 2233 N N . ALA A 1 279 ? 2.166 -8.284 24.528 1.00 97.62 279 ALA A N 1
ATOM 2234 C CA . ALA A 1 279 ? 1.795 -7.010 23.919 1.00 97.62 279 ALA A CA 1
ATOM 2235 C C . ALA A 1 279 ? 2.994 -6.060 23.806 1.00 97.62 279 ALA A C 1
ATOM 2237 O O . ALA A 1 279 ? 3.237 -5.476 22.749 1.00 97.62 279 ALA A O 1
ATOM 2238 N N . LEU A 1 280 ? 3.780 -5.935 24.881 1.00 97.69 280 LEU A N 1
ATOM 2239 C CA . LEU A 1 280 ? 4.961 -5.078 24.892 1.00 97.69 280 LEU A CA 1
ATOM 2240 C C . LEU A 1 280 ? 6.012 -5.520 23.870 1.00 97.69 280 LEU A C 1
ATOM 2242 O O . LEU A 1 280 ? 6.579 -4.674 23.185 1.00 97.69 280 LEU A O 1
ATOM 2246 N N . GLU A 1 281 ? 6.301 -6.817 23.785 1.00 97.56 281 GLU A N 1
ATOM 2247 C CA . GLU A 1 281 ? 7.287 -7.370 22.854 1.00 97.56 281 GLU A CA 1
ATOM 2248 C C . GLU A 1 281 ? 6.912 -7.053 21.402 1.00 97.56 281 GLU A C 1
ATOM 2250 O O . GLU A 1 281 ? 7.726 -6.490 20.668 1.00 97.56 281 GLU A O 1
ATOM 2255 N N . LEU A 1 282 ? 5.660 -7.336 21.023 1.00 98.06 282 LEU A N 1
ATOM 2256 C CA . LEU A 1 282 ? 5.138 -7.052 19.687 1.00 98.06 282 LEU A CA 1
ATOM 2257 C C . LEU A 1 282 ? 5.194 -5.549 19.370 1.00 98.06 282 LEU A C 1
ATOM 2259 O O . LEU A 1 282 ? 5.647 -5.150 18.297 1.00 98.06 282 LEU A O 1
ATOM 2263 N N . TRP A 1 283 ? 4.798 -4.700 20.321 1.00 98.12 283 TRP A N 1
ATOM 2264 C CA . TRP A 1 283 ? 4.826 -3.249 20.141 1.00 98.12 283 TRP A CA 1
ATOM 2265 C C . TRP A 1 283 ? 6.250 -2.691 20.023 1.00 98.12 283 TRP A C 1
ATOM 2267 O O . TRP A 1 283 ? 6.519 -1.868 19.148 1.00 98.12 283 TRP A O 1
ATOM 2277 N N . LYS A 1 284 ? 7.192 -3.165 20.852 1.00 97.94 284 LYS A N 1
ATOM 2278 C CA . LYS A 1 284 ? 8.610 -2.774 20.770 1.00 97.94 284 LYS A CA 1
ATOM 2279 C C . LYS A 1 284 ? 9.238 -3.189 19.445 1.00 97.94 284 LYS A C 1
ATOM 2281 O O . LYS A 1 284 ? 10.038 -2.426 18.903 1.00 97.94 284 LYS A O 1
ATOM 2286 N N . GLN A 1 285 ? 8.893 -4.369 18.929 1.00 96.62 285 GLN A N 1
ATOM 2287 C CA . GLN A 1 285 ? 9.359 -4.815 17.619 1.00 96.62 285 GLN A CA 1
ATOM 2288 C C . GLN A 1 285 ? 8.896 -3.843 16.528 1.00 96.62 285 GLN A C 1
ATOM 2290 O O . GLN A 1 285 ? 9.732 -3.292 15.815 1.00 96.62 285 GLN A O 1
ATOM 2295 N N . ALA A 1 286 ? 7.597 -3.533 16.488 1.00 97.38 286 ALA A N 1
ATOM 2296 C CA . ALA A 1 286 ? 7.032 -2.606 15.510 1.00 97.38 286 ALA A CA 1
ATOM 2297 C C . ALA A 1 286 ? 7.603 -1.178 15.618 1.00 97.38 286 ALA A C 1
ATOM 2299 O O . ALA A 1 286 ? 7.866 -0.537 14.603 1.00 97.38 286 ALA A O 1
ATOM 2300 N N . LEU A 1 287 ? 7.863 -0.686 16.836 1.00 97.38 287 LEU A N 1
ATOM 2301 C CA . LEU A 1 287 ? 8.501 0.618 17.068 1.00 97.38 287 LEU A CA 1
ATOM 2302 C C . LEU A 1 287 ? 9.990 0.659 16.699 1.00 97.38 287 LEU A C 1
ATOM 2304 O O . LEU A 1 287 ? 10.558 1.745 16.619 1.00 97.38 287 LEU A O 1
ATOM 2308 N N . SER A 1 288 ? 10.648 -0.488 16.535 1.00 96.31 288 SER A N 1
ATOM 2309 C CA . SER A 1 288 ? 12.086 -0.549 16.246 1.00 96.31 288 SER A CA 1
ATOM 2310 C C . SER A 1 288 ? 12.404 -0.539 14.749 1.00 96.31 288 SER A C 1
ATOM 2312 O O . SER A 1 288 ? 13.568 -0.395 14.389 1.00 96.31 288 SER A O 1
ATOM 2314 N N . THR A 1 289 ? 11.402 -0.698 13.882 1.00 94.25 289 THR A N 1
ATOM 2315 C CA . THR A 1 289 ? 11.573 -0.827 12.423 1.00 94.25 289 THR A CA 1
ATOM 2316 C C . THR A 1 289 ? 11.152 0.422 11.647 1.00 94.25 289 THR A C 1
ATOM 2318 O O . THR A 1 289 ? 11.365 0.512 10.440 1.00 94.25 289 THR A O 1
ATOM 2321 N N . SER A 1 290 ? 10.559 1.430 12.293 1.00 95.38 290 SER A N 1
ATOM 2322 C CA . SER A 1 290 ? 10.212 2.710 11.654 1.00 95.38 290 SER A CA 1
ATOM 2323 C C . SER A 1 290 ? 10.132 3.840 12.670 1.00 95.38 290 SER A C 1
ATOM 2325 O O . SER A 1 290 ? 9.650 3.629 13.778 1.00 95.38 290 SER A O 1
ATOM 2327 N N . TRP A 1 291 ? 10.548 5.051 12.284 1.00 94.94 291 TRP A N 1
ATOM 2328 C CA . TRP A 1 291 ? 10.365 6.275 13.092 1.00 94.94 291 TRP A CA 1
ATOM 2329 C C . TRP A 1 291 ? 9.212 7.159 12.610 1.00 94.94 291 TRP A C 1
ATOM 2331 O O . TRP A 1 291 ? 8.783 8.079 13.316 1.00 94.94 291 TRP A O 1
ATOM 2341 N N . VAL A 1 292 ? 8.682 6.864 11.423 1.00 95.75 292 VAL A N 1
ATOM 2342 C CA . VAL A 1 292 ? 7.461 7.460 10.889 1.00 95.75 292 VAL A CA 1
ATOM 2343 C C . VAL A 1 292 ? 6.504 6.379 10.413 1.00 95.75 292 VAL A C 1
ATOM 2345 O O . VAL A 1 292 ? 6.910 5.421 9.758 1.00 95.75 292 VAL A O 1
ATOM 2348 N N . ILE A 1 293 ? 5.221 6.566 10.715 1.00 96.19 293 ILE A N 1
ATOM 2349 C CA . ILE A 1 293 ? 4.132 5.753 10.163 1.00 96.19 293 ILE A CA 1
ATOM 2350 C C . ILE A 1 293 ? 3.242 6.620 9.278 1.00 96.19 293 ILE A C 1
ATOM 2352 O O . ILE A 1 293 ? 3.055 7.809 9.549 1.00 96.19 293 ILE A O 1
ATOM 2356 N N . GLN A 1 294 ? 2.687 6.034 8.225 1.00 96.19 294 GLN A N 1
ATOM 2357 C CA . GLN A 1 294 ? 1.800 6.737 7.309 1.00 96.19 294 GLN A CA 1
ATOM 2358 C C . GLN A 1 294 ? 0.406 6.909 7.930 1.00 96.19 294 GLN A C 1
ATOM 2360 O O . GLN A 1 294 ? -0.245 5.933 8.313 1.00 96.19 294 GLN A O 1
ATOM 2365 N N . LEU A 1 295 ? -0.088 8.147 8.015 1.00 96.38 295 LEU A N 1
ATOM 2366 C CA . LEU A 1 295 ? -1.495 8.400 8.344 1.00 96.38 295 LEU A CA 1
ATOM 2367 C C . LEU A 1 295 ? -2.343 8.243 7.086 1.00 96.38 295 LEU A C 1
ATOM 2369 O O . LEU A 1 295 ? -3.257 7.420 7.072 1.00 96.38 295 LEU A O 1
ATOM 2373 N N . TRP A 1 296 ? -1.986 8.992 6.042 1.00 97.44 296 TRP A N 1
ATOM 2374 C CA . TRP A 1 296 ? -2.584 8.928 4.713 1.00 97.44 296 TRP A CA 1
ATOM 2375 C C . TRP A 1 296 ? -1.639 9.584 3.698 1.00 97.44 296 TRP A C 1
ATOM 2377 O O . TRP A 1 296 ? -1.221 10.721 3.919 1.00 97.44 296 TRP A O 1
ATOM 2387 N N . ARG A 1 297 ? -1.302 8.897 2.597 1.00 96.50 297 ARG A N 1
ATOM 2388 C CA . ARG A 1 297 ? -0.416 9.420 1.532 1.00 96.50 297 ARG A CA 1
ATOM 2389 C C . ARG A 1 297 ? 0.934 9.907 2.082 1.00 96.50 297 ARG A C 1
ATOM 2391 O O . ARG A 1 297 ? 1.596 9.155 2.789 1.00 96.50 297 ARG A O 1
ATOM 2398 N N . ASP A 1 298 ? 1.362 11.128 1.790 1.00 96.19 298 ASP A N 1
ATOM 2399 C CA . ASP A 1 298 ? 2.604 11.714 2.309 1.00 96.19 298 ASP A CA 1
ATOM 2400 C C . ASP A 1 298 ? 2.475 12.266 3.744 1.00 96.19 298 ASP A C 1
ATOM 2402 O O . ASP A 1 298 ? 3.475 12.659 4.345 1.00 96.19 298 ASP A O 1
ATOM 2406 N N . GLU A 1 299 ? 1.276 12.281 4.341 1.00 96.75 299 GLU A N 1
ATOM 2407 C CA . GLU A 1 299 ? 1.098 12.719 5.726 1.00 96.75 299 GLU A CA 1
ATOM 2408 C C . GLU A 1 299 ? 1.497 11.615 6.708 1.00 96.75 299 GLU A C 1
ATOM 2410 O O . GLU A 1 299 ? 0.835 10.580 6.840 1.00 96.75 299 GLU A O 1
ATOM 2415 N N . VAL A 1 300 ? 2.559 11.876 7.470 1.00 96.31 300 VAL A N 1
ATOM 2416 C CA . VAL A 1 300 ? 3.138 10.912 8.414 1.00 96.31 300 VAL A CA 1
ATOM 2417 C C . VAL A 1 300 ? 2.969 11.315 9.878 1.00 96.31 300 VAL A C 1
ATOM 2419 O O . VAL A 1 300 ? 2.737 12.478 10.229 1.00 96.31 300 VAL A O 1
ATOM 2422 N N . LEU A 1 301 ? 3.118 10.341 10.769 1.00 95.25 301 LEU A N 1
ATOM 2423 C CA . LEU A 1 301 ? 3.211 10.521 12.211 1.00 95.25 301 LEU A CA 1
ATOM 2424 C C . LEU A 1 301 ? 4.626 10.166 12.678 1.00 95.25 301 LEU A C 1
ATOM 2426 O O . LEU A 1 301 ? 5.039 9.015 12.555 1.00 95.25 301 LEU A O 1
ATOM 2430 N N . HIS A 1 302 ? 5.346 11.127 13.263 1.00 94.88 302 HIS A N 1
ATOM 2431 C CA . HIS A 1 302 ? 6.610 10.863 13.963 1.00 94.88 302 HIS A CA 1
ATOM 2432 C C . HIS A 1 302 ? 6.321 10.153 15.285 1.00 94.88 302 HIS A C 1
ATOM 2434 O O . HIS A 1 302 ? 6.046 10.793 16.306 1.00 94.88 302 HIS A O 1
ATOM 2440 N N . VAL A 1 303 ? 6.313 8.824 15.234 1.00 93.31 303 VAL A N 1
ATOM 2441 C CA . VAL A 1 303 ? 5.605 8.012 16.221 1.00 93.31 303 VAL A CA 1
ATOM 2442 C C . VAL A 1 303 ? 6.226 8.112 17.611 1.00 93.31 303 VAL A C 1
ATOM 2444 O O . VAL A 1 303 ? 5.518 8.420 18.569 1.00 93.31 303 VAL A O 1
ATOM 2447 N N . HIS A 1 304 ? 7.550 7.976 17.728 1.00 95.25 304 HIS A N 1
ATOM 2448 C CA . HIS A 1 304 ? 8.236 8.026 19.022 1.00 95.25 304 HIS A CA 1
ATOM 2449 C C . HIS A 1 304 ? 8.064 9.378 19.703 1.00 95.25 304 HIS A C 1
ATOM 2451 O O . HIS A 1 304 ? 7.666 9.429 20.859 1.00 95.25 304 HIS A O 1
ATOM 2457 N N . VAL A 1 305 ? 8.255 10.479 18.970 1.00 92.75 305 VAL A N 1
ATOM 2458 C CA . VAL A 1 305 ? 8.134 11.848 19.507 1.00 92.75 305 VAL A CA 1
ATOM 2459 C C . VAL A 1 305 ? 6.753 12.091 20.112 1.00 92.75 305 VAL A C 1
ATOM 2461 O O . VAL A 1 305 ? 6.613 12.757 21.138 1.00 92.75 305 VAL A O 1
ATOM 2464 N N . ILE A 1 306 ? 5.718 11.575 19.460 1.00 93.06 306 ILE A N 1
ATOM 2465 C CA . ILE A 1 306 ? 4.335 11.774 19.877 1.00 93.06 306 ILE A CA 1
ATOM 2466 C C . ILE A 1 306 ? 3.983 10.880 21.067 1.00 93.06 306 ILE A C 1
ATOM 2468 O O . ILE A 1 306 ? 3.364 11.360 22.019 1.00 93.06 306 ILE A O 1
ATOM 2472 N N . ILE A 1 307 ? 4.430 9.622 21.053 1.00 95.56 307 ILE A N 1
ATOM 2473 C CA . ILE A 1 307 ? 4.269 8.694 22.177 1.00 95.56 307 ILE A CA 1
ATOM 2474 C C . ILE A 1 307 ? 5.001 9.224 23.415 1.00 95.56 307 ILE A C 1
ATOM 2476 O O . ILE A 1 307 ? 4.413 9.258 24.493 1.00 95.56 307 ILE A O 1
ATOM 2480 N N . GLU A 1 308 ? 6.244 9.692 23.268 1.00 94.94 308 GLU A N 1
ATOM 2481 C CA . GLU A 1 308 ? 7.044 10.265 24.356 1.00 94.94 308 GLU A CA 1
ATOM 2482 C C . GLU A 1 308 ? 6.312 11.445 25.013 1.00 94.94 308 GLU A C 1
ATOM 2484 O O . GLU A 1 308 ? 6.063 11.419 26.218 1.00 94.94 308 GLU A O 1
ATOM 2489 N N . LYS A 1 309 ? 5.863 12.427 24.215 1.00 93.50 309 LYS A N 1
ATOM 2490 C CA . LYS A 1 309 ? 5.109 13.596 24.709 1.00 93.50 309 LYS A CA 1
ATOM 2491 C C . LYS A 1 309 ? 3.819 13.220 25.436 1.00 93.50 309 LYS A C 1
ATOM 2493 O O . LYS A 1 309 ? 3.398 13.935 26.347 1.00 93.50 309 LYS A O 1
ATOM 2498 N N . TYR A 1 310 ? 3.150 12.154 25.001 1.00 94.69 310 TYR A N 1
ATOM 2499 C CA . TYR A 1 310 ? 1.932 11.678 25.646 1.00 94.69 310 TYR A CA 1
ATOM 2500 C C . TYR A 1 310 ? 2.248 10.956 26.963 1.00 94.69 310 TYR A C 1
ATOM 2502 O O . TYR A 1 310 ? 1.678 11.302 27.998 1.00 94.69 310 TYR A O 1
ATOM 2510 N N . PHE A 1 311 ? 3.197 10.017 26.957 1.00 95.81 311 PHE A N 1
ATOM 2511 C CA . PHE A 1 311 ? 3.562 9.217 28.130 1.00 95.81 311 PHE A CA 1
ATOM 2512 C C . PHE A 1 311 ? 4.226 10.039 29.240 1.00 95.81 311 PHE A C 1
ATOM 2514 O O . PHE A 1 311 ? 4.013 9.733 30.409 1.00 95.81 311 PHE A O 1
ATOM 2521 N N . GLU A 1 312 ? 4.945 11.121 28.920 1.00 94.94 312 GLU A N 1
ATOM 2522 C CA . GLU A 1 312 ? 5.483 12.069 29.914 1.00 94.94 312 GLU A CA 1
ATOM 2523 C C . GLU A 1 312 ? 4.394 12.709 30.793 1.00 94.94 312 GLU A C 1
ATOM 2525 O O . GLU A 1 312 ? 4.658 13.104 31.927 1.00 94.94 312 GLU A O 1
ATOM 2530 N N . ARG A 1 313 ? 3.152 12.789 30.297 1.00 92.38 313 ARG A N 1
ATOM 2531 C CA . ARG A 1 313 ? 2.007 13.335 31.043 1.00 92.38 313 ARG A CA 1
ATOM 2532 C C . ARG A 1 313 ? 1.302 12.287 31.910 1.00 92.38 313 ARG A C 1
ATOM 2534 O O . ARG A 1 313 ? 0.428 12.650 32.698 1.00 92.38 313 ARG A O 1
ATOM 2541 N N . LEU A 1 314 ? 1.645 11.004 31.772 1.00 93.44 314 LEU A N 1
ATOM 2542 C CA . LEU A 1 314 ? 1.008 9.895 32.482 1.00 93.44 314 LEU A CA 1
ATOM 2543 C C . LEU A 1 314 ? 1.846 9.453 33.688 1.00 93.44 314 LEU A C 1
ATOM 2545 O O . LEU A 1 314 ? 3.038 9.165 33.585 1.00 93.44 314 LEU A O 1
ATOM 2549 N N . LYS A 1 315 ? 1.206 9.325 34.854 1.00 92.69 315 LYS A N 1
ATOM 2550 C CA . LYS A 1 315 ? 1.864 8.804 36.062 1.00 92.69 315 LYS A CA 1
ATOM 2551 C C . LYS A 1 315 ? 2.170 7.308 35.905 1.00 92.69 315 LYS A C 1
ATOM 2553 O O . LYS A 1 315 ? 1.310 6.551 35.468 1.00 92.69 315 LYS A O 1
ATOM 2558 N N . GLY A 1 316 ? 3.374 6.880 36.294 1.00 91.94 316 GLY A N 1
ATOM 2559 C CA . GLY A 1 316 ? 3.798 5.470 36.264 1.00 91.94 316 GLY A CA 1
ATOM 2560 C C . GLY A 1 316 ? 4.377 4.973 34.929 1.00 91.94 316 GLY A C 1
ATOM 2561 O O . GLY A 1 316 ? 4.714 3.797 34.820 1.00 91.94 316 GLY A O 1
ATOM 2562 N N . TYR A 1 317 ? 4.542 5.845 33.925 1.00 95.75 317 TYR A N 1
ATOM 2563 C CA . TYR A 1 317 ? 5.014 5.474 32.580 1.00 95.75 317 TYR A CA 1
ATOM 2564 C C . TYR A 1 317 ? 6.528 5.640 32.363 1.00 95.75 317 TYR A C 1
ATOM 2566 O O . TYR A 1 317 ? 7.012 5.431 31.255 1.00 95.75 317 TYR A O 1
ATOM 2574 N N . GLU A 1 318 ? 7.314 5.942 33.401 1.00 95.56 318 GLU A N 1
ATOM 2575 C CA . GLU A 1 318 ? 8.761 6.198 33.278 1.00 95.56 318 GLU A CA 1
ATOM 2576 C C . GLU A 1 318 ? 9.535 5.045 32.620 1.00 95.56 318 GLU A C 1
ATOM 2578 O O . GLU A 1 318 ? 10.419 5.273 31.794 1.00 95.56 318 GLU A O 1
ATOM 2583 N N . LYS A 1 319 ? 9.188 3.791 32.950 1.00 95.56 319 LYS A N 1
ATOM 2584 C CA . LYS A 1 319 ? 9.789 2.607 32.317 1.00 95.56 319 LYS A CA 1
ATOM 2585 C C . LYS A 1 319 ? 9.443 2.536 30.828 1.00 95.56 319 LYS A C 1
ATOM 2587 O O . LYS A 1 319 ? 10.336 2.329 30.013 1.00 95.56 319 LYS A O 1
ATOM 2592 N N . ARG A 1 320 ? 8.169 2.746 30.482 1.00 96.00 320 ARG A N 1
ATOM 2593 C CA . ARG A 1 320 ? 7.682 2.716 29.093 1.00 96.00 320 ARG A CA 1
ATOM 2594 C C . ARG A 1 320 ? 8.316 3.829 28.267 1.00 96.00 320 ARG A C 1
ATOM 2596 O O . ARG A 1 320 ? 8.714 3.597 27.135 1.00 96.00 320 ARG A O 1
ATOM 2603 N N . LEU A 1 321 ? 8.500 5.008 28.857 1.00 96.31 321 LEU A N 1
ATOM 2604 C CA . LEU A 1 321 ? 9.190 6.121 28.216 1.00 96.31 321 LEU A CA 1
ATOM 2605 C C . LEU A 1 321 ? 10.650 5.779 27.875 1.00 96.31 321 LEU A C 1
ATOM 2607 O O . LEU A 1 321 ? 11.110 6.114 26.786 1.00 96.31 321 LEU A O 1
ATOM 2611 N N . ARG A 1 322 ? 11.377 5.091 28.771 1.00 96.06 322 ARG A N 1
ATOM 2612 C CA . ARG A 1 322 ? 12.743 4.613 28.480 1.00 96.06 322 ARG A CA 1
ATOM 2613 C C . ARG A 1 322 ? 12.762 3.620 27.320 1.00 96.06 322 ARG A C 1
ATOM 2615 O O . ARG A 1 322 ? 13.550 3.790 26.400 1.00 96.06 322 ARG A O 1
ATOM 2622 N N . GLU A 1 323 ? 11.854 2.649 27.321 1.00 97.00 323 GLU A N 1
ATOM 2623 C CA . GLU A 1 323 ? 11.759 1.652 26.247 1.00 97.00 323 GLU A CA 1
ATOM 2624 C C . GLU A 1 323 ? 11.401 2.282 24.893 1.00 97.00 323 GLU A C 1
ATOM 2626 O O . GLU A 1 323 ? 11.946 1.868 23.874 1.00 97.00 323 GLU A O 1
ATOM 2631 N N . VAL A 1 324 ? 10.531 3.299 24.860 1.00 97.19 324 VAL A N 1
ATOM 2632 C CA . VAL A 1 324 ? 10.218 4.043 23.625 1.00 97.19 324 VAL A CA 1
ATOM 2633 C C . VAL A 1 324 ? 11.458 4.772 23.104 1.00 97.19 324 VAL A C 1
ATOM 2635 O O . VAL A 1 324 ? 11.733 4.703 21.908 1.00 97.19 324 VAL A O 1
ATOM 2638 N N . LYS A 1 325 ? 12.246 5.404 23.985 1.00 95.44 325 LYS A N 1
ATOM 2639 C CA . LYS A 1 325 ? 13.505 6.075 23.613 1.00 95.44 325 LYS A CA 1
ATOM 2640 C C . LYS A 1 325 ? 14.557 5.089 23.092 1.00 95.44 325 LYS A C 1
ATOM 2642 O O . LYS A 1 325 ? 1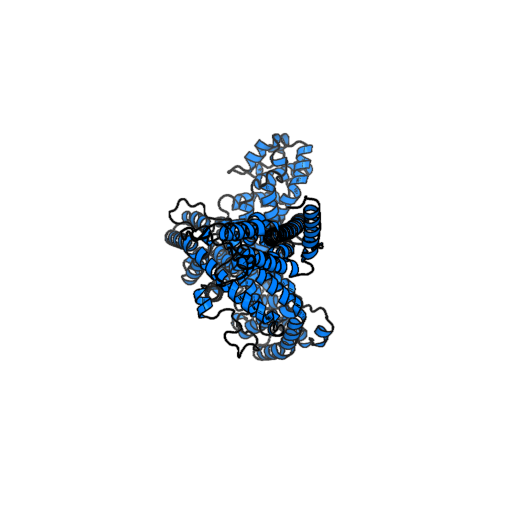5.239 5.393 22.116 1.00 95.44 325 LYS A O 1
ATOM 2647 N N . GLU A 1 326 ? 14.653 3.900 23.686 1.00 96.00 326 GLU A N 1
ATOM 2648 C CA . GLU A 1 326 ? 15.500 2.807 23.184 1.00 96.00 326 GLU A CA 1
ATOM 2649 C C . GLU A 1 326 ? 15.055 2.339 21.790 1.00 96.00 326 GLU A C 1
ATOM 2651 O O . GLU A 1 326 ? 15.883 2.224 20.887 1.00 96.00 326 GLU A O 1
ATOM 2656 N N . CYS A 1 327 ? 13.749 2.119 21.584 1.00 97.25 327 CYS A N 1
ATOM 2657 C CA . CYS A 1 327 ? 13.215 1.728 20.275 1.00 97.25 327 CYS A CA 1
ATOM 2658 C C . CYS A 1 327 ? 13.441 2.823 19.227 1.00 97.25 327 CYS A C 1
ATOM 2660 O O . CYS A 1 327 ? 13.774 2.513 18.089 1.00 97.25 327 CYS A O 1
ATOM 2662 N N . HIS A 1 328 ? 13.315 4.097 19.608 1.00 95.12 328 HIS A N 1
ATOM 2663 C CA . HIS A 1 328 ? 13.602 5.232 18.732 1.00 95.12 328 HIS A CA 1
ATOM 2664 C C . HIS A 1 328 ? 15.069 5.225 18.298 1.00 95.12 328 HIS A C 1
ATOM 2666 O O . HIS A 1 328 ? 15.361 5.316 17.109 1.00 95.12 328 HIS A O 1
ATOM 2672 N N . GLN A 1 329 ? 16.002 5.049 19.239 1.00 93.75 329 GLN A N 1
ATOM 2673 C CA . GLN A 1 329 ? 17.422 4.941 18.912 1.00 93.75 329 GLN A CA 1
ATOM 2674 C C . GLN A 1 329 ? 17.689 3.776 17.951 1.00 93.75 329 GLN A C 1
ATOM 2676 O O . GLN A 1 329 ? 18.391 3.963 16.957 1.00 93.75 329 GLN A O 1
ATOM 2681 N N . LYS A 1 330 ? 17.090 2.610 18.214 1.00 94.69 330 LYS A N 1
ATOM 2682 C CA . LYS A 1 330 ? 17.210 1.429 17.356 1.00 94.69 330 LYS A CA 1
ATOM 2683 C C . LYS A 1 330 ? 16.656 1.677 15.951 1.00 94.69 330 LYS A C 1
ATOM 2685 O O . LYS A 1 330 ? 17.333 1.384 14.973 1.00 94.69 330 LYS A O 1
ATOM 2690 N N . ALA A 1 331 ? 15.478 2.291 15.843 1.00 95.38 331 ALA A N 1
ATOM 2691 C CA . ALA A 1 331 ? 14.868 2.629 14.560 1.00 95.38 331 ALA A CA 1
ATOM 2692 C C . ALA A 1 331 ? 15.743 3.578 13.728 1.00 95.38 331 ALA A C 1
ATOM 2694 O O . ALA A 1 331 ? 15.808 3.437 12.513 1.00 95.38 331 ALA A O 1
ATOM 2695 N N . LEU A 1 332 ? 16.452 4.519 14.359 1.00 93.50 332 LEU A N 1
ATOM 2696 C CA . LEU A 1 332 ? 17.340 5.444 13.645 1.00 93.50 332 LEU A CA 1
ATOM 2697 C C . LEU A 1 332 ? 18.667 4.817 13.202 1.00 93.50 332 LEU A C 1
ATOM 2699 O O . LEU A 1 332 ? 19.254 5.299 12.236 1.00 93.50 332 LEU A O 1
ATOM 2703 N N . GLN A 1 333 ? 19.158 3.798 13.910 1.00 92.06 333 GLN A N 1
ATOM 2704 C CA . GLN A 1 333 ? 20.456 3.167 13.636 1.00 92.06 333 GLN A CA 1
ATOM 2705 C C . GLN A 1 333 ? 20.325 1.943 12.729 1.00 92.06 333 GLN A C 1
ATOM 2707 O O . GLN A 1 333 ? 21.034 1.840 11.731 1.00 92.06 333 GLN A O 1
ATOM 2712 N N . ASP A 1 334 ? 19.397 1.044 13.052 1.00 94.44 334 ASP A N 1
ATOM 2713 C CA . ASP A 1 334 ? 19.356 -0.296 12.469 1.00 94.44 334 ASP A CA 1
ATOM 2714 C C . ASP A 1 334 ? 18.372 -0.384 11.297 1.00 94.44 334 ASP A C 1
ATOM 2716 O O . ASP A 1 334 ? 18.638 -1.081 10.317 1.00 94.44 334 ASP A O 1
ATOM 2720 N N . ALA A 1 335 ? 17.239 0.328 11.363 1.00 95.56 335 ALA A N 1
ATOM 2721 C CA . ALA A 1 335 ? 16.185 0.200 10.355 1.00 95.56 335 ALA A CA 1
ATOM 2722 C C . ALA A 1 335 ? 16.640 0.601 8.933 1.00 95.56 335 ALA A C 1
ATOM 2724 O O . ALA A 1 335 ? 16.365 -0.162 8.006 1.00 95.56 335 ALA A O 1
ATOM 2725 N N . PRO A 1 336 ? 17.388 1.706 8.704 1.00 95.75 336 PRO A N 1
ATOM 2726 C CA . PRO A 1 336 ? 17.873 2.043 7.360 1.00 95.75 336 PRO A CA 1
ATOM 2727 C C . PRO A 1 336 ? 18.699 0.921 6.724 1.00 95.75 336 PRO A C 1
ATOM 2729 O O . PRO A 1 336 ? 18.524 0.618 5.545 1.00 95.75 336 PRO A O 1
ATOM 2732 N N . ILE A 1 337 ? 19.553 0.268 7.518 1.00 96.00 337 ILE A N 1
ATOM 2733 C CA . ILE A 1 337 ? 20.409 -0.836 7.072 1.00 96.00 337 ILE A CA 1
ATOM 2734 C C . ILE A 1 337 ? 19.558 -2.079 6.791 1.00 96.00 337 ILE A C 1
ATOM 2736 O O . ILE A 1 337 ? 19.665 -2.660 5.712 1.00 96.00 337 ILE A O 1
ATOM 2740 N N . LEU A 1 338 ? 18.662 -2.433 7.719 1.00 96.94 338 LEU A N 1
ATOM 2741 C CA . LEU A 1 338 ? 17.728 -3.552 7.582 1.00 96.94 338 LEU A CA 1
ATOM 2742 C C . LEU A 1 338 ? 16.947 -3.473 6.263 1.00 96.94 338 LEU A C 1
ATOM 2744 O O . LEU A 1 338 ? 16.972 -4.413 5.468 1.00 96.94 338 LEU A O 1
ATOM 2748 N N . HIS A 1 339 ? 16.291 -2.340 6.015 1.00 98.06 339 HIS A N 1
ATOM 2749 C CA . HIS A 1 339 ? 15.453 -2.135 4.835 1.00 98.06 339 HIS A CA 1
ATOM 2750 C C . HIS A 1 339 ? 16.282 -2.042 3.544 1.00 98.06 339 HIS A C 1
ATOM 2752 O O . HIS A 1 339 ? 15.907 -2.584 2.504 1.00 98.06 339 HIS A O 1
ATOM 2758 N N . LYS A 1 340 ? 17.474 -1.434 3.594 1.00 97.88 340 LYS A N 1
ATOM 2759 C CA . LYS A 1 340 ? 18.419 -1.437 2.464 1.00 97.88 340 LYS A CA 1
ATOM 2760 C C . LYS A 1 340 ? 18.818 -2.854 2.054 1.00 97.88 340 LYS A C 1
ATOM 2762 O O . LYS A 1 340 ? 18.851 -3.155 0.861 1.00 97.88 340 LYS A O 1
ATOM 2767 N N . ASP A 1 341 ? 19.096 -3.732 3.012 1.00 97.94 341 ASP A N 1
ATOM 2768 C CA . ASP A 1 341 ? 19.471 -5.114 2.716 1.00 97.94 341 ASP A CA 1
ATOM 2769 C C . ASP A 1 341 ? 18.275 -5.970 2.280 1.00 97.94 341 ASP A C 1
ATOM 2771 O O . ASP A 1 341 ? 18.434 -6.828 1.406 1.00 97.94 341 ASP A O 1
ATOM 2775 N N . ARG A 1 342 ? 17.065 -5.695 2.787 1.00 98.19 342 ARG A N 1
ATOM 2776 C CA . ARG A 1 342 ? 15.824 -6.297 2.269 1.00 98.19 342 ARG A CA 1
ATOM 2777 C C . ARG A 1 342 ? 15.598 -5.945 0.802 1.00 98.19 342 ARG A C 1
ATOM 2779 O O . ARG A 1 342 ? 15.376 -6.847 -0.000 1.00 98.19 342 ARG A O 1
ATOM 2786 N N . ARG A 1 343 ? 15.748 -4.672 0.414 1.00 98.56 343 ARG A N 1
ATOM 2787 C CA . ARG A 1 343 ? 15.642 -4.254 -0.998 1.00 98.56 343 ARG A CA 1
ATOM 2788 C C . ARG A 1 343 ? 16.662 -4.952 -1.896 1.00 98.56 343 ARG A C 1
ATOM 2790 O O . ARG A 1 343 ? 16.302 -5.398 -2.982 1.00 98.56 343 ARG A O 1
ATOM 2797 N N . LYS A 1 344 ? 17.914 -5.111 -1.446 1.00 97.94 344 LYS A N 1
ATOM 2798 C CA . LYS A 1 344 ? 18.930 -5.883 -2.191 1.00 97.94 344 LYS A CA 1
ATOM 2799 C C . LYS A 1 344 ? 18.508 -7.337 -2.398 1.00 97.94 344 LYS A C 1
ATOM 2801 O O . LYS A 1 344 ? 18.651 -7.853 -3.503 1.00 97.94 344 LYS A O 1
ATOM 2806 N N . TYR A 1 345 ? 17.991 -7.985 -1.354 1.00 98.19 345 TYR A N 1
ATOM 2807 C CA . TYR A 1 345 ? 17.497 -9.357 -1.444 1.00 98.19 345 TYR A CA 1
ATOM 2808 C C . TYR A 1 345 ? 16.331 -9.476 -2.431 1.00 98.19 345 TYR A C 1
ATOM 2810 O O . TYR A 1 345 ? 16.367 -10.313 -3.331 1.00 98.19 345 TYR A O 1
ATOM 2818 N N . LEU A 1 346 ? 15.335 -8.596 -2.301 1.00 98.31 346 LEU A N 1
ATOM 2819 C CA . LEU A 1 346 ? 14.138 -8.596 -3.140 1.00 98.31 346 LEU A CA 1
ATOM 2820 C C . LEU A 1 346 ? 14.465 -8.351 -4.614 1.00 98.31 346 LEU A C 1
ATOM 2822 O O . LEU A 1 346 ? 13.876 -9.005 -5.464 1.00 98.31 346 LEU A O 1
ATOM 2826 N N . ARG A 1 347 ? 15.451 -7.502 -4.940 1.00 97.94 347 ARG A N 1
ATOM 2827 C CA . ARG A 1 347 ? 15.919 -7.343 -6.331 1.00 97.94 347 ARG A CA 1
ATOM 2828 C C . ARG A 1 347 ? 16.368 -8.665 -6.944 1.00 97.94 347 ARG A C 1
ATOM 2830 O O . ARG A 1 347 ? 15.978 -8.985 -8.061 1.00 97.94 347 ARG A O 1
ATOM 2837 N N . MET A 1 348 ? 17.169 -9.437 -6.212 1.00 96.19 348 MET A N 1
ATOM 2838 C CA . MET A 1 348 ? 17.654 -10.734 -6.689 1.00 96.19 348 MET A CA 1
ATOM 2839 C C . MET A 1 348 ? 16.521 -11.756 -6.795 1.00 96.19 348 MET A C 1
ATOM 2841 O O . MET A 1 348 ? 16.386 -12.412 -7.825 1.00 96.19 348 MET A O 1
ATOM 2845 N N . ALA A 1 349 ? 15.699 -11.865 -5.751 1.00 97.00 349 ALA A N 1
ATOM 2846 C CA . ALA A 1 349 ? 14.621 -12.845 -5.692 1.00 97.00 349 ALA A CA 1
ATOM 2847 C C . ALA A 1 349 ? 13.527 -12.568 -6.738 1.00 97.00 349 ALA A C 1
ATOM 2849 O O . ALA A 1 349 ? 13.034 -13.488 -7.387 1.00 97.00 349 ALA A O 1
ATOM 2850 N N . MET A 1 350 ? 13.180 -11.299 -6.960 1.00 97.00 350 MET A N 1
ATOM 2851 C CA . MET A 1 350 ? 12.151 -10.928 -7.928 1.00 97.00 350 MET A CA 1
ATOM 2852 C C . MET A 1 350 ? 12.647 -11.042 -9.369 1.00 97.00 350 MET A C 1
ATOM 2854 O O . MET A 1 350 ? 11.896 -11.494 -10.225 1.00 97.00 350 MET A O 1
ATOM 2858 N N . LYS A 1 351 ? 13.929 -10.746 -9.630 1.00 97.38 351 LYS A N 1
ATOM 2859 C CA . LYS A 1 351 ? 14.564 -11.045 -10.921 1.00 97.38 351 LYS A CA 1
ATOM 2860 C C . LYS A 1 351 ? 14.460 -12.529 -11.272 1.00 97.38 351 LYS A C 1
ATOM 2862 O O . LYS A 1 351 ? 14.064 -12.869 -12.381 1.00 97.38 351 LYS A O 1
ATOM 2867 N N . GLU A 1 352 ? 14.827 -13.406 -10.336 1.00 96.12 352 GLU A N 1
ATOM 2868 C CA . GLU A 1 352 ? 14.741 -14.863 -10.509 1.00 96.12 352 GLU A CA 1
ATOM 2869 C C . GLU A 1 352 ? 13.300 -15.305 -10.801 1.00 96.12 352 GLU A C 1
ATOM 2871 O O . GLU A 1 352 ? 13.057 -16.026 -11.769 1.00 96.12 352 GLU A O 1
ATOM 2876 N N . MET A 1 353 ? 12.343 -14.819 -10.007 1.00 96.81 353 MET A N 1
ATOM 2877 C CA . MET A 1 353 ? 10.924 -15.140 -10.158 1.00 96.81 353 MET A CA 1
ATOM 2878 C C . MET A 1 353 ? 10.350 -14.664 -11.499 1.00 96.81 353 MET A C 1
ATOM 2880 O O . MET A 1 353 ? 9.663 -15.434 -12.169 1.00 96.81 353 MET A O 1
ATOM 2884 N N . ASN A 1 354 ? 10.659 -13.434 -11.918 1.00 97.81 354 ASN A N 1
ATOM 2885 C CA . ASN A 1 354 ? 10.203 -12.886 -13.196 1.00 97.81 354 ASN A CA 1
ATOM 2886 C C . ASN A 1 354 ? 10.746 -13.669 -14.379 1.00 97.81 354 ASN A C 1
ATOM 2888 O O . ASN A 1 354 ? 9.977 -14.044 -15.259 1.00 97.81 354 ASN A O 1
ATOM 2892 N N . LEU A 1 355 ? 12.046 -13.976 -14.376 1.00 97.06 355 LEU A N 1
ATOM 2893 C CA . LEU A 1 355 ? 12.648 -14.790 -15.427 1.00 97.06 355 LEU A CA 1
ATOM 2894 C C . LEU A 1 355 ? 11.986 -16.170 -15.503 1.00 97.06 355 LEU A C 1
ATOM 2896 O O . LEU A 1 355 ? 11.695 -16.643 -16.600 1.00 97.06 355 LEU A O 1
ATOM 2900 N N . LEU A 1 356 ? 11.691 -16.792 -14.356 1.00 96.12 356 LEU A N 1
ATOM 2901 C CA . LEU A 1 356 ? 11.056 -18.106 -14.338 1.00 96.12 356 LEU A CA 1
ATOM 2902 C C . LEU A 1 356 ? 9.601 -18.068 -14.822 1.00 96.12 356 LEU A C 1
ATOM 2904 O O . LEU A 1 356 ? 9.200 -18.938 -15.588 1.00 96.12 356 LEU A O 1
ATOM 2908 N N . PHE A 1 357 ? 8.806 -17.077 -14.415 1.00 97.50 357 PHE A N 1
ATOM 2909 C CA . PHE A 1 357 ? 7.424 -16.938 -14.887 1.00 97.50 357 PHE A CA 1
ATOM 2910 C C . PHE A 1 357 ? 7.331 -16.470 -16.340 1.00 97.50 357 PHE A C 1
ATOM 2912 O O . PHE A 1 357 ? 6.377 -16.827 -17.031 1.00 97.50 357 PHE A O 1
ATOM 2919 N N . ALA A 1 358 ? 8.309 -15.707 -16.827 1.00 97.38 358 ALA A N 1
ATOM 2920 C CA . ALA A 1 358 ? 8.404 -15.358 -18.236 1.00 97.38 358 ALA A CA 1
ATOM 2921 C C . ALA A 1 358 ? 8.712 -16.591 -19.103 1.00 97.38 358 ALA A C 1
ATOM 2923 O O . ALA A 1 358 ? 8.104 -16.740 -20.164 1.00 97.38 358 ALA A O 1
ATOM 2924 N N . ASP A 1 359 ? 9.609 -17.473 -18.644 1.00 97.31 359 ASP A N 1
ATOM 2925 C CA . ASP A 1 359 ? 9.973 -18.716 -19.338 1.00 97.31 359 ASP A CA 1
ATOM 2926 C C . ASP A 1 359 ? 8.883 -19.796 -19.229 1.00 97.31 359 ASP A C 1
ATOM 2928 O O . ASP A 1 359 ? 8.516 -20.421 -20.223 1.00 97.31 359 ASP A O 1
ATOM 2932 N N . GLN A 1 360 ? 8.305 -19.974 -18.035 1.00 96.50 360 GLN A N 1
ATOM 2933 C CA . GLN A 1 360 ? 7.267 -20.964 -17.735 1.00 96.50 360 GLN A CA 1
ATOM 2934 C C . GLN A 1 360 ? 6.009 -20.314 -17.122 1.00 96.50 360 GLN A C 1
ATOM 2936 O O . GLN A 1 360 ? 5.738 -20.481 -15.926 1.00 96.50 360 GLN A O 1
ATOM 2941 N N . PRO A 1 361 ? 5.164 -19.637 -17.926 1.00 97.12 361 PRO A N 1
ATOM 2942 C CA . PRO A 1 361 ? 3.951 -18.972 -17.435 1.00 97.12 361 PRO A CA 1
ATOM 2943 C C . PRO A 1 361 ? 2.972 -19.890 -16.695 1.00 97.12 361 PRO A C 1
ATOM 2945 O O . PRO A 1 361 ? 2.246 -19.443 -15.811 1.00 97.12 361 PRO A O 1
ATOM 2948 N N . GLY A 1 362 ? 2.970 -21.190 -17.015 1.00 97.38 362 GLY A N 1
ATOM 2949 C CA . GLY A 1 362 ? 2.145 -22.200 -16.342 1.00 97.38 362 GLY A CA 1
ATOM 2950 C C . GLY A 1 362 ? 2.379 -22.294 -14.831 1.00 97.38 362 GLY A C 1
ATOM 2951 O O . GLY A 1 362 ? 1.472 -22.685 -14.098 1.00 97.38 362 GLY A O 1
ATOM 2952 N N . LEU A 1 363 ? 3.558 -21.885 -14.348 1.00 96.94 363 LEU A N 1
ATOM 2953 C CA . LEU A 1 363 ? 3.888 -21.871 -12.922 1.00 96.94 363 LEU A CA 1
ATOM 2954 C C . LEU A 1 363 ? 3.114 -20.816 -12.132 1.00 96.94 363 LEU A C 1
ATOM 2956 O O . LEU A 1 363 ? 2.988 -20.959 -10.914 1.00 96.94 363 LEU A O 1
ATOM 2960 N N . LEU A 1 364 ? 2.548 -19.803 -12.798 1.00 97.25 364 LEU A N 1
ATOM 2961 C CA . LEU A 1 364 ? 1.689 -18.820 -12.140 1.00 97.25 364 LEU A CA 1
ATOM 2962 C C . LEU A 1 364 ? 0.482 -19.485 -11.474 1.00 97.25 364 LEU A C 1
ATOM 2964 O O . LEU A 1 364 ? 0.082 -19.026 -10.417 1.00 97.25 364 LEU A O 1
ATOM 2968 N N . GLY A 1 365 ? -0.036 -20.603 -11.999 1.00 97.19 365 GLY A N 1
ATOM 2969 C CA . GLY A 1 365 ? -1.082 -21.389 -11.333 1.00 97.19 365 GLY A CA 1
ATOM 2970 C C . GLY A 1 365 ? -0.672 -21.843 -9.922 1.00 97.19 365 GLY A C 1
ATOM 2971 O O . GLY A 1 365 ? -1.144 -21.278 -8.932 1.00 97.19 365 GLY A O 1
ATOM 2972 N N . PRO A 1 366 ? 0.245 -22.821 -9.788 1.00 96.69 366 PRO A N 1
ATOM 2973 C CA . PRO A 1 366 ? 0.644 -23.367 -8.490 1.00 96.69 366 PRO A CA 1
ATOM 2974 C C . PRO A 1 366 ? 1.431 -22.388 -7.602 1.00 96.69 366 PRO A C 1
ATOM 2976 O O . PRO A 1 366 ? 1.475 -22.584 -6.385 1.00 96.69 366 PRO A O 1
ATOM 2979 N N . LYS A 1 367 ? 2.065 -21.346 -8.162 1.00 97.06 367 LYS A N 1
ATOM 2980 C CA . LYS A 1 367 ? 2.922 -20.402 -7.417 1.00 97.06 367 LYS A CA 1
ATOM 2981 C C . LYS A 1 367 ? 2.360 -18.982 -7.316 1.00 97.06 367 LYS A C 1
ATOM 2983 O O . LYS A 1 367 ? 3.085 -18.096 -6.870 1.00 97.06 367 LYS A O 1
ATOM 2988 N N . ALA A 1 368 ? 1.080 -18.765 -7.634 1.00 96.88 368 ALA A N 1
ATOM 2989 C CA . ALA A 1 368 ? 0.438 -17.447 -7.550 1.00 96.88 368 ALA A CA 1
ATOM 2990 C C . ALA A 1 368 ? 0.673 -16.761 -6.194 1.00 96.88 368 ALA A C 1
ATOM 2992 O O . ALA A 1 368 ? 1.050 -15.595 -6.144 1.00 96.88 368 ALA A O 1
ATOM 2993 N N . MET A 1 369 ? 0.536 -17.506 -5.088 1.00 96.81 369 MET A N 1
ATOM 2994 C CA . MET A 1 369 ? 0.762 -16.981 -3.735 1.00 96.81 369 MET A CA 1
ATOM 2995 C C . MET A 1 369 ? 2.153 -16.344 -3.587 1.00 96.81 369 MET A C 1
ATOM 2997 O O . MET A 1 369 ? 2.258 -15.249 -3.046 1.00 96.81 369 MET A O 1
ATOM 3001 N N . PHE A 1 370 ? 3.207 -16.970 -4.125 1.00 97.12 370 PHE A N 1
ATOM 3002 C CA . PHE A 1 370 ? 4.562 -16.411 -4.088 1.00 97.12 370 PHE A CA 1
ATOM 3003 C C . PHE A 1 370 ? 4.690 -15.119 -4.899 1.00 97.12 370 PHE A C 1
ATOM 3005 O O . PHE A 1 370 ? 5.411 -14.224 -4.466 1.00 97.12 370 PHE A O 1
ATOM 3012 N N . ALA A 1 371 ? 3.973 -14.990 -6.021 1.00 98.06 371 ALA A N 1
ATOM 3013 C CA . ALA A 1 371 ? 3.944 -13.752 -6.797 1.00 98.06 371 ALA A CA 1
ATOM 3014 C C . ALA A 1 371 ? 3.355 -12.594 -5.971 1.00 98.06 371 ALA A C 1
ATOM 3016 O O . ALA A 1 371 ? 3.980 -11.542 -5.854 1.00 98.06 371 ALA A O 1
ATOM 3017 N N . PHE A 1 372 ? 2.205 -12.802 -5.316 1.00 98.50 372 PHE A N 1
ATOM 3018 C CA . PHE A 1 372 ? 1.584 -11.768 -4.473 1.00 98.50 372 PHE A CA 1
ATOM 3019 C C . PHE A 1 372 ? 2.390 -11.466 -3.211 1.00 98.50 372 PHE A C 1
ATOM 3021 O O . PHE A 1 372 ? 2.481 -10.308 -2.807 1.00 98.50 372 PHE A O 1
ATOM 3028 N N . MET A 1 373 ? 3.021 -12.481 -2.611 1.00 98.19 373 MET A N 1
ATOM 3029 C CA . MET A 1 373 ? 3.979 -12.267 -1.529 1.00 98.19 373 MET A CA 1
ATOM 3030 C C . MET A 1 373 ? 5.119 -11.367 -2.012 1.00 98.19 373 MET A C 1
ATOM 3032 O O . MET A 1 373 ? 5.373 -10.338 -1.394 1.00 98.19 373 MET A O 1
ATOM 3036 N N . MET A 1 374 ? 5.781 -11.711 -3.120 1.00 98.31 374 MET A N 1
ATOM 3037 C CA . MET A 1 374 ? 6.911 -10.947 -3.659 1.00 98.31 374 MET A CA 1
ATOM 3038 C C . MET A 1 374 ? 6.535 -9.486 -3.930 1.00 98.31 374 MET A C 1
ATOM 3040 O O . MET A 1 374 ? 7.227 -8.580 -3.465 1.00 98.31 374 MET A O 1
ATOM 3044 N N . LEU A 1 375 ? 5.398 -9.270 -4.597 1.00 98.81 375 LEU A N 1
ATOM 3045 C CA . LEU A 1 375 ? 4.829 -7.951 -4.860 1.00 98.81 375 LEU A CA 1
ATOM 3046 C C . LEU A 1 375 ? 4.600 -7.152 -3.568 1.00 98.81 375 LEU A C 1
ATOM 3048 O O . LEU A 1 375 ? 5.120 -6.045 -3.446 1.00 98.81 375 LEU A O 1
ATOM 3052 N N . SER A 1 376 ? 3.921 -7.741 -2.574 1.00 98.69 376 SER A N 1
ATOM 3053 C CA . SER A 1 376 ? 3.664 -7.090 -1.281 1.00 98.69 376 SER A CA 1
ATOM 3054 C C . SER A 1 376 ? 4.952 -6.686 -0.566 1.00 98.69 376 SER A C 1
ATOM 3056 O O . SER A 1 376 ? 5.043 -5.563 -0.077 1.00 98.69 376 SER A O 1
ATOM 3058 N N . HIS A 1 377 ? 5.959 -7.565 -0.511 1.00 98.38 377 HIS A N 1
ATOM 3059 C CA . HIS A 1 377 ? 7.210 -7.259 0.189 1.00 98.38 377 HIS A CA 1
ATOM 3060 C C . HIS A 1 377 ? 8.006 -6.171 -0.543 1.00 98.38 377 HIS A C 1
ATOM 3062 O O . HIS A 1 377 ? 8.563 -5.283 0.100 1.00 98.38 377 HIS A O 1
ATOM 3068 N N . ALA A 1 378 ? 8.053 -6.211 -1.879 1.00 98.69 378 ALA A N 1
ATOM 3069 C CA . ALA A 1 378 ? 8.718 -5.185 -2.676 1.00 98.69 378 ALA A CA 1
ATOM 3070 C C . ALA A 1 378 ? 8.041 -3.818 -2.515 1.00 98.69 378 ALA A C 1
ATOM 3072 O O . ALA A 1 378 ? 8.729 -2.824 -2.280 1.00 98.69 378 ALA A O 1
ATOM 3073 N N . ARG A 1 379 ? 6.706 -3.782 -2.567 1.00 98.75 379 ARG A N 1
ATOM 3074 C CA . ARG A 1 379 ? 5.906 -2.573 -2.356 1.00 98.75 379 ARG A CA 1
ATOM 3075 C C . ARG A 1 379 ? 6.167 -1.961 -0.984 1.00 98.75 379 ARG A C 1
ATOM 3077 O O . ARG A 1 379 ? 6.501 -0.780 -0.907 1.00 98.75 379 ARG A O 1
ATOM 3084 N N . ASP A 1 380 ? 6.074 -2.759 0.079 1.00 98.69 380 ASP A N 1
ATOM 3085 C CA . ASP A 1 380 ? 6.252 -2.279 1.455 1.00 98.69 380 ASP A CA 1
ATOM 3086 C C . ASP A 1 380 ? 7.643 -1.642 1.658 1.00 98.69 380 ASP A C 1
ATOM 3088 O O . ASP A 1 380 ? 7.771 -0.602 2.303 1.00 98.69 380 ASP A O 1
ATOM 3092 N N . GLU A 1 381 ? 8.698 -2.214 1.065 1.00 98.69 381 GLU A N 1
ATOM 3093 C CA . GLU A 1 381 ? 10.059 -1.669 1.147 1.00 98.69 381 GLU A CA 1
ATOM 3094 C C . GLU A 1 381 ? 10.252 -0.371 0.338 1.00 98.69 381 GLU A C 1
ATOM 3096 O O . GLU A 1 381 ? 11.043 0.493 0.740 1.00 98.69 381 GLU A O 1
ATOM 3101 N N . VAL A 1 382 ? 9.536 -0.209 -0.783 1.00 98.62 382 VAL A N 1
ATOM 3102 C CA . VAL A 1 382 ? 9.509 1.044 -1.559 1.00 98.62 382 VAL A CA 1
ATOM 3103 C C . VAL A 1 382 ? 8.790 2.133 -0.764 1.00 98.62 382 VAL A C 1
ATOM 3105 O O . VAL A 1 382 ? 9.360 3.200 -0.536 1.00 98.62 382 VAL A O 1
ATOM 3108 N N . GLU A 1 383 ? 7.579 1.861 -0.273 1.00 98.19 383 GLU A N 1
ATOM 3109 C CA . GLU A 1 383 ? 6.812 2.807 0.547 1.00 98.19 383 GLU A CA 1
ATOM 3110 C C . GLU A 1 383 ? 7.562 3.201 1.824 1.00 98.19 383 GLU A C 1
ATOM 3112 O O . GLU A 1 383 ? 7.557 4.375 2.216 1.00 98.19 383 GLU A O 1
ATOM 3117 N N . TRP A 1 384 ? 8.255 2.244 2.454 1.00 98.19 384 TRP A N 1
ATOM 3118 C CA . TRP A 1 384 ? 9.117 2.507 3.602 1.00 98.19 384 TRP A CA 1
ATOM 3119 C C . TRP A 1 384 ? 10.217 3.495 3.251 1.00 98.19 384 TRP A C 1
ATOM 3121 O O . TRP A 1 384 ? 10.379 4.500 3.947 1.00 98.19 384 TRP A O 1
ATOM 3131 N N . LEU A 1 385 ? 10.933 3.265 2.152 1.00 98.06 385 LEU A N 1
ATOM 3132 C CA . LEU A 1 385 ? 12.016 4.143 1.729 1.00 98.06 385 LEU A CA 1
ATOM 3133 C C . LEU A 1 385 ? 11.526 5.575 1.483 1.00 98.06 385 LEU A C 1
ATOM 3135 O O . LEU A 1 385 ? 12.129 6.517 1.998 1.00 98.06 385 LEU A O 1
ATOM 3139 N N . LEU A 1 386 ? 10.424 5.738 0.744 1.00 97.31 386 LEU A N 1
ATOM 3140 C CA . LEU A 1 386 ? 9.905 7.052 0.352 1.00 97.31 386 LEU A CA 1
ATOM 3141 C C . LEU A 1 386 ? 9.543 7.916 1.562 1.00 97.31 386 LEU A C 1
ATOM 3143 O O . LEU A 1 386 ? 10.003 9.057 1.683 1.00 97.31 386 LEU A O 1
ATOM 3147 N N . ARG A 1 387 ? 8.762 7.369 2.500 1.00 96.25 387 ARG A N 1
ATOM 3148 C CA . ARG A 1 387 ? 8.319 8.141 3.667 1.00 96.25 387 ARG A CA 1
ATOM 3149 C C . ARG A 1 387 ? 9.471 8.468 4.616 1.00 96.25 387 ARG A C 1
ATOM 3151 O O . ARG A 1 387 ? 9.476 9.549 5.201 1.00 96.25 387 ARG A O 1
ATOM 3158 N N . HIS A 1 388 ? 10.450 7.573 4.762 1.00 96.25 388 HIS A N 1
ATOM 3159 C CA . HIS A 1 388 ? 11.586 7.775 5.662 1.00 96.25 388 HIS A CA 1
ATOM 3160 C C . HIS A 1 388 ? 12.616 8.748 5.072 1.00 96.25 388 HIS A C 1
ATOM 3162 O O . HIS A 1 388 ? 13.136 9.588 5.808 1.00 96.25 388 HIS A O 1
ATOM 3168 N N . ALA A 1 389 ? 12.851 8.707 3.755 1.00 94.50 389 ALA A N 1
ATOM 3169 C CA . ALA A 1 389 ? 13.719 9.656 3.055 1.00 94.50 389 ALA A CA 1
ATOM 3170 C C . ALA A 1 389 ? 13.194 11.101 3.147 1.00 94.50 389 ALA A C 1
ATOM 3172 O O . ALA A 1 389 ? 13.971 12.020 3.401 1.00 94.50 389 ALA A O 1
ATOM 3173 N N . ASN A 1 390 ? 11.876 11.299 3.030 1.00 92.81 390 ASN A N 1
ATOM 3174 C CA . ASN A 1 390 ? 11.254 12.625 3.152 1.00 92.81 390 ASN A CA 1
ATOM 3175 C C . ASN A 1 390 ? 11.136 13.138 4.594 1.00 92.81 390 ASN A C 1
ATOM 3177 O O . ASN A 1 390 ? 10.949 14.333 4.807 1.00 92.81 390 ASN A O 1
ATOM 3181 N N . ASN A 1 391 ? 11.237 12.258 5.592 1.00 92.81 391 ASN A N 1
ATOM 3182 C CA . ASN A 1 391 ? 10.967 12.595 6.990 1.00 92.81 391 ASN A CA 1
ATOM 3183 C C . ASN A 1 391 ? 12.132 12.210 7.907 1.00 92.81 391 ASN A C 1
ATOM 3185 O O . ASN A 1 391 ? 11.954 11.560 8.945 1.00 92.81 391 ASN A O 1
ATOM 3189 N N . LEU A 1 392 ? 13.341 12.637 7.535 1.00 88.06 392 LEU A N 1
ATOM 3190 C CA . LEU A 1 392 ? 14.513 12.543 8.400 1.00 88.06 392 LEU A CA 1
ATOM 3191 C C . LEU A 1 392 ? 14.264 13.315 9.713 1.00 88.06 392 LEU A C 1
ATOM 3193 O O . LEU A 1 392 ? 13.918 14.501 9.678 1.00 88.06 392 LEU A O 1
ATOM 3197 N N . PRO A 1 393 ? 14.437 12.686 10.889 1.00 81.31 393 PRO A N 1
ATOM 3198 C CA . PRO A 1 393 ? 14.171 13.355 12.150 1.00 81.31 393 PRO A CA 1
ATOM 3199 C C . PRO A 1 393 ? 15.146 14.513 12.369 1.00 81.31 393 PRO A C 1
ATOM 3201 O O . PRO A 1 393 ? 16.366 14.347 12.353 1.00 81.31 393 PRO A O 1
ATOM 3204 N N . GLN A 1 394 ? 14.601 15.692 12.663 1.00 68.00 394 GLN A N 1
ATOM 3205 C CA . GLN A 1 394 ? 15.368 16.886 13.019 1.00 68.00 394 GLN A CA 1
ATOM 3206 C C . GLN A 1 394 ? 15.833 16.829 14.487 1.00 68.00 394 GLN A C 1
ATOM 3208 O O . GLN A 1 394 ? 15.507 17.696 15.298 1.00 68.00 394 GLN A O 1
ATOM 3213 N N . THR A 1 395 ? 16.541 15.777 14.902 1.00 61.16 395 THR A N 1
ATOM 3214 C CA . THR A 1 395 ? 16.987 15.656 16.298 1.00 61.16 395 THR A CA 1
ATOM 3215 C C . THR A 1 395 ? 18.309 16.396 16.537 1.00 61.16 395 THR A C 1
ATOM 3217 O O . THR A 1 395 ? 19.280 16.278 15.788 1.00 61.16 395 THR A O 1
ATOM 3220 N N . LYS A 1 396 ? 18.371 17.144 17.651 1.00 52.66 396 LYS A N 1
ATOM 3221 C CA . LYS A 1 396 ? 19.606 17.717 18.233 1.00 52.66 396 LYS A CA 1
ATOM 3222 C C . LYS A 1 396 ? 20.451 16.671 18.997 1.00 52.66 396 LYS A C 1
ATOM 3224 O O . LYS A 1 396 ? 21.406 17.034 19.675 1.00 52.66 396 LYS A O 1
ATOM 3229 N N . GLY A 1 397 ? 20.069 15.391 18.941 1.00 59.16 397 GLY A N 1
ATOM 3230 C CA . GLY A 1 397 ? 20.720 14.286 19.654 1.00 59.16 397 GLY A CA 1
ATOM 3231 C C . GLY A 1 397 ? 21.981 13.759 18.959 1.00 59.16 397 GLY A C 1
ATOM 3232 O O . GLY A 1 397 ? 22.275 14.118 17.821 1.00 59.16 397 GLY A O 1
ATOM 3233 N N . LYS A 1 398 ? 22.723 12.882 19.655 1.00 57.97 398 LYS A N 1
ATOM 3234 C CA . LYS A 1 398 ? 23.963 12.256 19.150 1.00 57.97 398 LYS A CA 1
ATOM 3235 C C . LYS A 1 398 ? 23.729 11.194 18.066 1.00 57.97 398 LYS A C 1
ATOM 3237 O O . LYS A 1 398 ? 24.650 10.906 17.313 1.00 57.97 398 LYS A O 1
ATOM 3242 N N . VAL A 1 399 ? 22.532 10.608 18.001 1.00 65.94 399 VAL A N 1
ATOM 3243 C CA . VAL A 1 399 ? 22.184 9.539 17.055 1.00 65.94 399 VAL A CA 1
ATOM 3244 C C . VAL A 1 399 ? 21.279 10.102 15.968 1.00 65.94 399 VAL A C 1
ATOM 3246 O O . VAL A 1 399 ? 20.226 10.665 16.271 1.00 65.94 399 VAL A O 1
ATOM 3249 N N . LYS A 1 400 ? 21.701 9.950 14.713 1.00 77.19 400 LYS A N 1
ATOM 3250 C CA . LYS A 1 400 ? 20.963 10.370 13.522 1.00 77.19 400 LYS A CA 1
ATOM 3251 C C . LYS A 1 400 ? 20.973 9.233 12.510 1.00 77.19 400 LYS A C 1
ATOM 3253 O O . LYS A 1 400 ? 21.991 8.558 12.379 1.00 77.19 400 LYS A O 1
ATOM 3258 N N . ALA A 1 401 ? 19.859 9.059 11.805 1.00 80.62 401 ALA A N 1
ATOM 3259 C CA . ALA A 1 401 ? 19.822 8.192 10.638 1.00 80.62 401 ALA A CA 1
ATOM 3260 C C . ALA A 1 401 ? 20.778 8.749 9.577 1.00 80.62 401 ALA A C 1
ATOM 3262 O O . ALA A 1 401 ? 20.787 9.957 9.327 1.00 80.62 401 ALA A O 1
ATOM 3263 N N . ASN A 1 402 ? 21.594 7.877 8.989 1.00 84.56 402 ASN A N 1
ATOM 3264 C CA . ASN A 1 402 ? 22.502 8.249 7.916 1.00 84.56 402 ASN A CA 1
ATOM 3265 C C . ASN A 1 402 ? 21.706 8.434 6.609 1.00 84.56 402 ASN A C 1
ATOM 3267 O O . ASN A 1 402 ? 21.135 7.454 6.123 1.00 84.56 402 ASN A O 1
ATOM 3271 N N . PRO A 1 403 ? 21.655 9.644 6.018 1.00 86.06 403 PRO A N 1
ATOM 3272 C CA . PRO A 1 403 ? 20.893 9.883 4.792 1.00 86.06 403 PRO A CA 1
ATOM 3273 C C . PRO A 1 403 ? 21.351 9.016 3.613 1.00 86.06 403 PRO A C 1
ATOM 3275 O O . PRO A 1 403 ? 20.528 8.635 2.783 1.00 86.06 403 PRO A O 1
ATOM 3278 N N . ASP A 1 404 ? 22.633 8.643 3.563 1.00 87.44 404 ASP A N 1
ATOM 3279 C CA . ASP A 1 404 ? 23.176 7.804 2.489 1.00 87.44 404 ASP A CA 1
ATOM 3280 C C . ASP A 1 404 ? 22.597 6.380 2.498 1.00 87.44 404 ASP A C 1
ATOM 3282 O O . ASP A 1 404 ? 22.506 5.739 1.451 1.00 87.44 404 ASP A O 1
ATOM 3286 N N . ASP A 1 405 ? 22.153 5.878 3.655 1.00 89.62 405 ASP A N 1
ATOM 3287 C CA . ASP A 1 405 ? 21.505 4.565 3.752 1.00 89.62 405 ASP A CA 1
ATOM 3288 C C . ASP A 1 405 ? 20.052 4.572 3.255 1.00 89.62 405 ASP A C 1
ATOM 3290 O O . ASP A 1 405 ? 19.491 3.516 2.953 1.00 89.62 405 ASP A O 1
ATOM 3294 N N . LEU A 1 406 ? 19.477 5.765 3.083 1.00 92.88 406 LEU A N 1
ATOM 3295 C CA . LEU A 1 406 ? 18.172 5.995 2.462 1.00 92.88 406 LEU A CA 1
ATOM 3296 C C . LEU A 1 406 ? 18.280 6.334 0.966 1.00 92.88 406 LEU A C 1
ATOM 3298 O O . LEU A 1 406 ? 17.265 6.577 0.318 1.00 92.88 406 LEU A O 1
ATOM 3302 N N . ASN A 1 407 ? 19.487 6.332 0.395 1.00 93.25 407 ASN A N 1
ATOM 3303 C CA . ASN A 1 407 ? 19.711 6.559 -1.029 1.00 93.25 407 ASN A CA 1
ATOM 3304 C C . ASN A 1 407 ? 20.007 5.230 -1.746 1.00 93.25 407 ASN A C 1
ATOM 3306 O O . ASN A 1 407 ? 21.109 4.686 -1.650 1.00 93.25 407 ASN A O 1
ATOM 3310 N N . ASP A 1 408 ? 19.025 4.689 -2.470 1.00 95.44 408 ASP A N 1
ATOM 3311 C CA . ASP A 1 408 ? 19.156 3.415 -3.185 1.00 95.44 408 ASP A CA 1
ATOM 3312 C C . ASP A 1 408 ? 19.263 3.623 -4.701 1.00 95.44 408 ASP A C 1
ATOM 3314 O O . ASP A 1 408 ? 18.267 3.700 -5.415 1.00 95.44 408 ASP A O 1
ATOM 3318 N N . ARG A 1 409 ? 20.500 3.660 -5.207 1.00 94.94 409 ARG A N 1
ATOM 3319 C CA . ARG A 1 409 ? 20.793 3.833 -6.643 1.00 94.94 409 ARG A CA 1
ATOM 3320 C C . ARG A 1 409 ? 20.307 2.679 -7.522 1.00 94.94 409 ARG A C 1
ATOM 3322 O O . ARG A 1 409 ? 20.257 2.834 -8.734 1.00 94.94 409 ARG A O 1
ATOM 3329 N N . GLN A 1 410 ? 20.003 1.525 -6.930 1.00 96.56 410 GLN A N 1
ATOM 3330 C CA . GLN A 1 410 ? 19.486 0.349 -7.633 1.00 96.56 410 GLN A CA 1
AT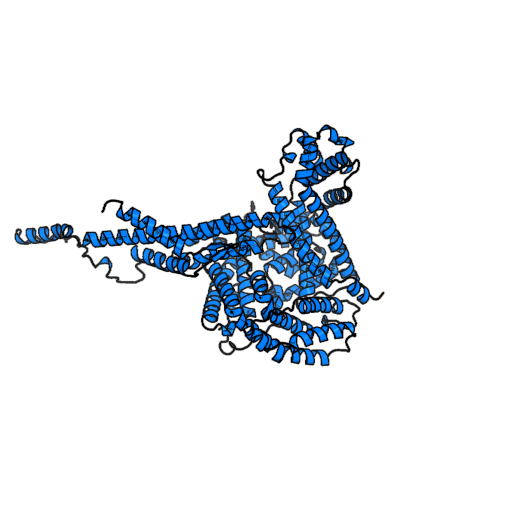OM 3331 C C . GLN A 1 410 ? 17.974 0.187 -7.444 1.00 96.56 410 GLN A C 1
ATOM 3333 O O . GLN A 1 410 ? 17.407 -0.826 -7.845 1.00 96.56 410 GLN A O 1
ATOM 3338 N N . LEU A 1 411 ? 17.296 1.163 -6.834 1.00 97.94 411 LEU A N 1
ATOM 3339 C CA . LEU A 1 411 ? 15.840 1.165 -6.744 1.00 97.94 411 LEU A CA 1
ATOM 3340 C C . LEU A 1 411 ? 15.145 1.008 -8.111 1.00 97.94 411 LEU A C 1
ATOM 3342 O O . LEU A 1 411 ? 14.183 0.242 -8.147 1.00 97.94 411 LEU A O 1
ATOM 3346 N N . PRO A 1 412 ? 15.618 1.618 -9.225 1.00 98.38 412 PRO A N 1
ATOM 3347 C CA . PRO A 1 412 ? 14.999 1.426 -10.539 1.00 98.38 412 PRO A CA 1
ATOM 3348 C C . PRO A 1 412 ? 14.861 -0.046 -10.937 1.00 98.38 412 PRO A C 1
ATOM 3350 O O . PRO A 1 412 ? 13.817 -0.442 -11.442 1.00 98.38 412 PRO A O 1
ATOM 3353 N N . GLU A 1 413 ? 15.872 -0.873 -10.652 1.00 98.56 413 GLU A N 1
ATOM 3354 C CA . GLU A 1 413 ? 15.819 -2.317 -10.906 1.00 98.56 413 GLU A CA 1
ATOM 3355 C C . GLU A 1 413 ? 14.694 -3.005 -10.118 1.00 98.56 413 GLU A C 1
ATOM 3357 O O . GLU A 1 413 ? 13.977 -3.837 -10.670 1.00 98.56 413 GLU A O 1
ATOM 3362 N N . LEU A 1 414 ? 14.497 -2.638 -8.845 1.00 98.75 414 LEU A N 1
ATOM 3363 C CA . LEU A 1 414 ? 13.394 -3.180 -8.046 1.00 98.75 414 LEU A CA 1
ATOM 3364 C C . LEU A 1 414 ? 12.042 -2.772 -8.642 1.00 98.75 414 LEU A C 1
ATOM 3366 O O . LEU A 1 414 ? 11.203 -3.638 -8.861 1.00 98.75 414 LEU A O 1
ATOM 3370 N N . LEU A 1 415 ? 11.861 -1.480 -8.938 1.00 98.81 415 LEU A N 1
ATOM 3371 C CA . LEU A 1 415 ? 10.628 -0.936 -9.520 1.00 98.81 415 LEU A CA 1
ATOM 3372 C C . LEU A 1 415 ? 10.285 -1.606 -10.855 1.00 98.81 415 LEU A C 1
ATOM 3374 O O . LEU A 1 415 ? 9.143 -1.991 -11.079 1.00 98.81 415 LEU A O 1
ATOM 3378 N N . PHE A 1 416 ? 11.281 -1.799 -11.720 1.00 98.75 416 PHE A N 1
ATOM 3379 C CA . PHE A 1 416 ? 11.099 -2.481 -12.996 1.00 98.75 416 PHE A CA 1
ATOM 3380 C C . PHE A 1 416 ? 10.588 -3.908 -12.816 1.00 98.75 416 PHE A C 1
ATOM 3382 O O . PHE A 1 416 ? 9.635 -4.306 -13.480 1.00 98.75 416 PHE A O 1
ATOM 3389 N N . TYR A 1 417 ? 11.187 -4.675 -11.905 1.00 98.75 417 TYR A N 1
ATOM 3390 C CA . TYR A 1 417 ? 10.740 -6.041 -11.675 1.00 98.75 417 TYR A CA 1
ATOM 3391 C C . TYR A 1 417 ? 9.337 -6.091 -11.031 1.00 98.75 417 TYR A C 1
ATOM 3393 O O . TYR A 1 417 ? 8.643 -7.088 -11.229 1.00 98.75 417 TYR A O 1
ATOM 3401 N N . ILE A 1 418 ? 8.911 -5.063 -10.268 1.00 98.81 418 ILE A N 1
ATOM 3402 C CA . ILE A 1 418 ? 7.527 -4.967 -9.758 1.00 98.81 418 ILE A CA 1
ATOM 3403 C C . ILE A 1 418 ? 6.587 -4.906 -10.965 1.00 98.81 418 ILE A C 1
ATOM 3405 O O . ILE A 1 418 ? 5.671 -5.720 -11.076 1.00 98.81 418 ILE A O 1
ATOM 3409 N N . GLU A 1 419 ? 6.858 -3.993 -11.900 1.00 98.50 419 GLU A N 1
ATOM 3410 C CA . GLU A 1 419 ? 6.061 -3.823 -13.118 1.00 98.50 419 GLU A CA 1
ATOM 3411 C C . GLU A 1 419 ? 6.091 -5.054 -14.029 1.00 98.50 419 GLU A C 1
ATOM 3413 O O . GLU A 1 419 ? 5.068 -5.430 -14.601 1.00 98.50 419 GLU A O 1
ATOM 3418 N N . GLU A 1 420 ? 7.236 -5.728 -14.145 1.00 98.25 420 GLU A N 1
ATOM 3419 C CA . GLU A 1 420 ? 7.340 -6.970 -14.911 1.00 98.25 420 GLU A CA 1
ATOM 3420 C C . GLU A 1 420 ? 6.473 -8.079 -14.298 1.00 98.25 420 GLU A C 1
ATOM 3422 O O . GLU A 1 420 ? 5.706 -8.714 -15.023 1.00 98.25 420 GLU A O 1
ATOM 3427 N N . LEU A 1 421 ? 6.507 -8.267 -12.973 1.00 98.62 421 LEU A N 1
ATOM 3428 C CA . LEU A 1 421 ? 5.693 -9.285 -12.303 1.00 98.62 421 LEU A CA 1
ATOM 3429 C C . LEU A 1 421 ? 4.195 -8.976 -12.423 1.00 98.62 421 LEU A C 1
ATOM 3431 O O . LEU A 1 421 ? 3.405 -9.865 -12.750 1.00 98.62 421 LEU A O 1
ATOM 3435 N N . ARG A 1 422 ? 3.807 -7.706 -12.232 1.00 98.44 422 ARG A N 1
ATOM 3436 C CA . ARG A 1 422 ? 2.438 -7.216 -12.480 1.00 98.44 422 ARG A CA 1
ATOM 3437 C C . ARG A 1 422 ? 2.002 -7.534 -13.911 1.00 98.44 422 ARG A C 1
ATOM 3439 O O . ARG A 1 422 ? 0.931 -8.104 -14.125 1.00 98.44 422 ARG A O 1
ATOM 3446 N N . GLY A 1 423 ? 2.855 -7.216 -14.884 1.00 97.50 423 GLY A N 1
ATOM 3447 C CA . GLY A 1 423 ? 2.625 -7.473 -16.302 1.00 97.50 423 GLY A CA 1
ATOM 3448 C C . GLY A 1 423 ? 2.459 -8.958 -16.621 1.00 97.50 423 GLY A C 1
ATOM 3449 O O . GLY A 1 423 ? 1.542 -9.315 -17.356 1.00 97.50 423 GLY A O 1
ATOM 3450 N N . LEU A 1 424 ? 3.288 -9.834 -16.046 1.00 98.19 424 LEU A N 1
ATOM 3451 C CA . LEU A 1 424 ? 3.196 -11.287 -16.227 1.00 98.19 424 LEU A CA 1
ATOM 3452 C C . LEU A 1 424 ? 1.881 -11.847 -15.669 1.00 98.19 424 LEU A C 1
ATOM 3454 O O . LEU A 1 424 ? 1.199 -12.597 -16.368 1.00 98.19 424 LEU A O 1
ATOM 3458 N N . VAL A 1 425 ? 1.493 -11.446 -14.454 1.00 98.19 425 VAL A N 1
ATOM 3459 C CA . VAL A 1 425 ? 0.233 -11.879 -13.828 1.00 98.19 425 VAL A CA 1
ATOM 3460 C C . VAL A 1 425 ? -0.972 -11.457 -14.673 1.00 98.19 425 VAL A C 1
ATOM 3462 O O . VAL A 1 425 ? -1.819 -12.294 -14.984 1.00 98.19 425 VAL A O 1
ATOM 3465 N N . LYS A 1 426 ? -1.023 -10.192 -15.115 1.00 96.69 426 LYS A N 1
ATOM 3466 C CA . LYS A 1 426 ? -2.121 -9.673 -15.950 1.00 96.69 426 LYS A CA 1
ATOM 3467 C C . LYS A 1 426 ? -2.143 -10.311 -17.342 1.00 96.69 426 LYS A C 1
ATOM 3469 O O . LYS A 1 426 ? -3.200 -10.709 -17.825 1.00 96.69 426 LYS A O 1
ATOM 3474 N N . LYS A 1 427 ? -0.976 -10.474 -17.977 1.00 96.75 427 LYS A N 1
ATOM 3475 C CA . LYS A 1 427 ? -0.841 -11.085 -19.311 1.00 96.75 427 LYS A CA 1
ATOM 3476 C C . LYS A 1 427 ? -1.301 -12.542 -19.336 1.00 96.75 427 LYS A C 1
ATOM 3478 O O . LYS A 1 427 ? -1.877 -12.978 -20.329 1.00 96.75 427 LYS A O 1
ATOM 3483 N N . TYR A 1 428 ? -1.034 -13.294 -18.271 1.00 97.38 428 TYR A N 1
ATOM 3484 C CA . TYR A 1 428 ? -1.364 -14.717 -18.170 1.00 97.38 428 TYR A CA 1
ATOM 3485 C C . TYR A 1 428 ? -2.547 -14.988 -17.227 1.00 97.38 428 TYR A C 1
ATOM 3487 O O . TYR A 1 428 ? -2.664 -16.085 -16.679 1.00 97.38 428 TYR A O 1
ATOM 3495 N N . SER A 1 429 ? -3.462 -14.027 -17.073 1.00 96.19 429 SER A N 1
ATOM 3496 C CA . SER A 1 429 ? -4.658 -14.146 -16.224 1.00 96.19 429 SER A CA 1
ATOM 3497 C C . SER A 1 429 ? -5.497 -15.391 -16.533 1.00 96.19 429 SER A C 1
ATOM 3499 O O . SER A 1 429 ? -5.925 -16.091 -15.619 1.00 96.19 429 SER A O 1
ATOM 3501 N N . GLN A 1 430 ? -5.647 -15.756 -17.809 1.00 95.25 430 GLN A N 1
ATOM 3502 C CA . GLN A 1 430 ? -6.367 -16.970 -18.213 1.00 95.25 430 GLN A CA 1
ATOM 3503 C C . GLN A 1 430 ? -5.711 -18.267 -17.708 1.00 95.25 430 GLN A C 1
ATOM 3505 O O . GLN A 1 430 ? -6.409 -19.245 -17.439 1.00 95.25 430 GLN A O 1
ATOM 3510 N N . VAL A 1 431 ? -4.381 -18.298 -17.553 1.00 96.81 431 VAL A N 1
ATOM 3511 C CA . VAL A 1 431 ? -3.661 -19.458 -16.992 1.00 96.81 431 VAL A CA 1
ATOM 3512 C C . VAL A 1 431 ? -4.024 -19.630 -15.519 1.00 96.81 431 VAL A C 1
ATOM 3514 O O . VAL A 1 431 ? -4.331 -20.743 -15.087 1.00 96.81 431 VAL A O 1
ATOM 3517 N N . LEU A 1 432 ? -4.043 -18.523 -14.770 1.00 97.06 432 LEU A N 1
ATOM 3518 C CA . LEU A 1 432 ? -4.480 -18.483 -13.375 1.00 97.06 432 LEU A CA 1
ATOM 3519 C C . LEU A 1 432 ? -5.947 -18.909 -13.253 1.00 97.06 432 LEU A C 1
ATOM 3521 O O . LEU A 1 432 ? -6.240 -19.867 -12.541 1.00 97.06 432 LEU A O 1
ATOM 3525 N N . GLN A 1 433 ? -6.848 -18.280 -14.013 1.00 96.94 433 GLN A N 1
ATOM 3526 C CA . GLN A 1 433 ? -8.276 -18.609 -14.028 1.00 96.94 433 GLN A CA 1
ATOM 3527 C C . GLN A 1 433 ? -8.512 -20.096 -14.295 1.00 96.94 433 GLN A C 1
ATOM 3529 O O . GLN A 1 433 ? -9.209 -20.760 -13.530 1.00 96.94 433 GLN A O 1
ATOM 3534 N N . ARG A 1 434 ? -7.887 -20.652 -15.342 1.00 97.31 434 ARG A N 1
ATOM 3535 C CA . ARG A 1 434 ? -8.015 -22.073 -15.692 1.00 97.31 434 ARG A CA 1
ATOM 3536 C C . ARG A 1 434 ? -7.568 -22.974 -14.543 1.00 97.31 434 ARG A C 1
ATOM 3538 O O . ARG A 1 434 ? -8.300 -23.893 -14.184 1.00 97.31 434 ARG A O 1
ATOM 3545 N N . TYR A 1 435 ? -6.398 -22.701 -13.965 1.00 97.94 435 TYR A N 1
ATOM 3546 C CA . TYR A 1 435 ? -5.849 -23.488 -12.862 1.00 97.94 435 TYR A CA 1
ATOM 3547 C C . TYR A 1 435 ? -6.754 -23.443 -11.623 1.00 97.94 435 TYR A C 1
ATOM 3549 O O . TYR A 1 435 ? -7.107 -24.489 -11.079 1.00 97.94 435 TYR A O 1
ATOM 3557 N N . TYR A 1 436 ? -7.183 -22.252 -11.197 1.00 97.75 436 TYR A N 1
ATOM 3558 C CA . TYR A 1 436 ? -7.967 -22.100 -9.972 1.00 97.75 436 TYR A CA 1
ATOM 3559 C C . TYR A 1 436 ? -9.427 -22.527 -10.129 1.00 97.75 436 TYR A C 1
ATOM 3561 O O . TYR A 1 436 ? -9.971 -23.079 -9.182 1.00 97.75 436 TYR A O 1
ATOM 3569 N N . VAL A 1 437 ? -10.035 -22.422 -11.317 1.00 97.62 437 VAL A N 1
ATOM 3570 C CA . VAL A 1 437 ? -11.344 -23.047 -11.596 1.00 97.62 437 VAL A CA 1
ATOM 3571 C C . VAL A 1 437 ? -11.265 -24.572 -11.470 1.00 97.62 437 VAL A C 1
ATOM 3573 O O . VAL A 1 437 ? -12.161 -25.193 -10.895 1.00 97.62 437 VAL A O 1
ATOM 3576 N N . GLN A 1 438 ? -10.184 -25.195 -11.958 1.00 96.56 438 GLN A N 1
ATOM 3577 C CA . GLN A 1 438 ? -9.964 -26.635 -11.774 1.00 96.56 438 GLN A CA 1
ATOM 3578 C C . GLN A 1 438 ? -9.728 -26.997 -10.310 1.00 96.56 438 GLN A C 1
ATOM 3580 O O . GLN A 1 438 ? -10.245 -28.016 -9.858 1.00 96.56 438 GLN A O 1
ATOM 3585 N N . TYR A 1 439 ? -8.970 -26.181 -9.578 1.00 96.81 439 TYR A N 1
ATOM 3586 C CA . TYR A 1 439 ? -8.677 -26.415 -8.165 1.00 96.81 439 TYR A CA 1
ATOM 3587 C C . TYR A 1 439 ? -9.951 -26.344 -7.318 1.00 96.81 439 TYR A C 1
ATOM 3589 O O . TYR A 1 439 ? -10.278 -27.285 -6.592 1.00 96.81 439 TYR A O 1
ATOM 3597 N N . LEU A 1 440 ? -10.707 -25.263 -7.497 1.00 97.31 440 LEU A N 1
ATOM 3598 C CA . LEU A 1 440 ? -11.970 -24.998 -6.828 1.00 97.31 440 LEU A CA 1
ATOM 3599 C C . LEU A 1 440 ? -12.951 -26.161 -7.021 1.00 97.31 440 LEU A C 1
ATOM 3601 O O . LEU A 1 440 ? -13.414 -26.761 -6.051 1.00 97.31 440 LEU A O 1
ATOM 3605 N N . LYS A 1 441 ? -13.203 -26.548 -8.276 1.00 95.44 441 LYS A N 1
ATOM 3606 C CA . LYS A 1 441 ? -14.135 -27.634 -8.601 1.00 95.44 441 LYS A CA 1
ATOM 3607 C C . LYS A 1 441 ? -13.610 -29.026 -8.245 1.00 95.44 441 LYS A C 1
ATOM 3609 O O . LYS A 1 441 ? -14.376 -29.896 -7.842 1.00 95.44 441 LYS A O 1
ATOM 3614 N N . GLY A 1 442 ? -12.325 -29.274 -8.480 1.00 93.25 442 GLY A N 1
ATOM 3615 C CA . GLY A 1 442 ? -11.733 -30.609 -8.416 1.00 93.25 442 GLY A CA 1
ATOM 3616 C C . GLY A 1 442 ? -11.278 -31.031 -7.023 1.00 93.25 442 GLY A C 1
ATOM 3617 O O . GLY A 1 442 ? -11.222 -32.229 -6.751 1.00 93.25 442 GLY A O 1
ATOM 3618 N N . PHE A 1 443 ? -10.953 -30.075 -6.151 1.00 95.00 443 PHE A N 1
ATOM 3619 C CA . PHE A 1 443 ? -10.406 -30.344 -4.823 1.00 95.00 443 PHE A CA 1
ATOM 3620 C C . PHE A 1 443 ? -11.178 -29.615 -3.724 1.00 95.00 443 PHE A C 1
ATOM 3622 O O . PHE A 1 443 ? -11.682 -30.265 -2.807 1.00 95.00 443 PHE A O 1
ATOM 3629 N N . ASP A 1 444 ? -11.315 -28.290 -3.818 1.00 95.75 444 ASP A N 1
ATOM 3630 C CA . ASP A 1 444 ? -11.795 -27.491 -2.686 1.00 95.75 444 ASP A CA 1
ATOM 3631 C C . ASP A 1 444 ? -13.227 -27.829 -2.274 1.00 95.75 444 ASP A C 1
ATOM 3633 O O . ASP A 1 444 ? -13.519 -27.904 -1.082 1.00 95.75 444 ASP A O 1
ATOM 3637 N N . VAL A 1 445 ? -14.125 -28.078 -3.233 1.00 94.19 445 VAL A N 1
ATOM 3638 C CA . VAL A 1 445 ? -15.509 -28.466 -2.909 1.00 94.19 445 VAL A CA 1
ATOM 3639 C C . VAL A 1 445 ? -15.574 -29.807 -2.191 1.00 94.19 445 VAL A C 1
ATOM 3641 O O . VAL A 1 445 ? -16.351 -29.966 -1.245 1.00 94.19 445 VAL A O 1
ATOM 3644 N N . ALA A 1 446 ? -14.770 -30.776 -2.630 1.00 94.75 446 ALA A N 1
ATOM 3645 C CA . ALA A 1 446 ? -14.734 -32.095 -2.016 1.00 94.75 446 ALA A CA 1
ATOM 3646 C C . ALA A 1 446 ? -14.195 -32.008 -0.581 1.00 94.75 446 ALA A C 1
ATOM 3648 O O . ALA A 1 446 ? -14.797 -32.573 0.334 1.00 94.75 446 ALA A O 1
ATOM 3649 N N . GLU A 1 447 ? -13.120 -31.247 -0.374 1.00 94.75 447 GLU A N 1
ATOM 3650 C CA . GLU A 1 447 ? -12.544 -30.999 0.949 1.00 94.75 447 GLU A CA 1
ATOM 3651 C C . GLU A 1 447 ? -13.528 -30.242 1.852 1.00 94.75 447 GLU A C 1
ATOM 3653 O O . GLU A 1 447 ? -13.757 -30.631 2.999 1.00 94.75 447 GLU A O 1
ATOM 3658 N N . LEU A 1 448 ? -14.202 -29.215 1.322 1.00 94.12 448 LEU A N 1
ATOM 3659 C CA . LEU A 1 448 ? -15.218 -28.462 2.054 1.00 94.12 448 LEU A CA 1
ATOM 3660 C C . LEU A 1 448 ? -16.359 -29.380 2.488 1.00 94.12 448 LEU A C 1
ATOM 3662 O O . LEU A 1 448 ? -16.775 -29.342 3.643 1.00 94.12 448 LEU A O 1
ATOM 3666 N N . GLN A 1 449 ? -16.828 -30.262 1.605 1.00 92.50 449 GLN A N 1
ATOM 3667 C CA . GLN A 1 449 ? -17.843 -31.249 1.955 1.00 92.50 449 GLN A CA 1
ATOM 3668 C C . GLN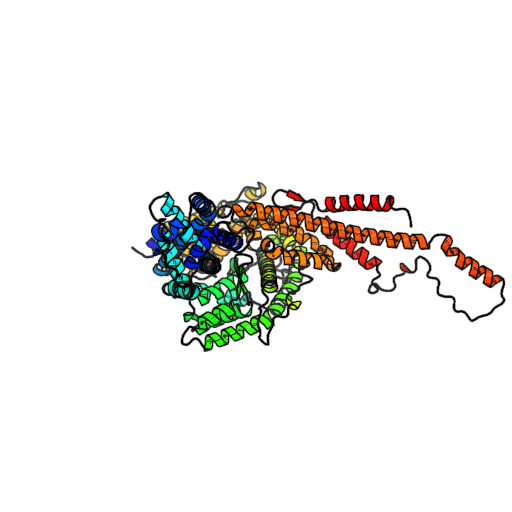 A 1 449 ? -17.374 -32.185 3.079 1.00 92.50 449 GLN A C 1
ATOM 3670 O O . GLN A 1 449 ? -18.154 -32.452 3.992 1.00 92.50 449 GLN A O 1
ATOM 3675 N N . GLN A 1 450 ? -16.127 -32.659 3.051 1.00 93.69 450 GLN A N 1
ATOM 3676 C CA . GLN A 1 450 ? -15.587 -33.515 4.113 1.00 93.69 450 GLN A CA 1
ATOM 3677 C C . GLN A 1 450 ? -15.504 -32.787 5.457 1.00 93.69 450 GLN A C 1
ATOM 3679 O O . GLN A 1 450 ? -15.948 -33.326 6.473 1.00 93.69 450 GLN A O 1
ATOM 3684 N N . VAL A 1 451 ? -15.007 -31.547 5.467 1.00 92.62 451 VAL A N 1
ATOM 3685 C CA . VAL A 1 451 ? -14.934 -30.727 6.684 1.00 92.62 451 VAL A CA 1
ATOM 3686 C C . VAL A 1 451 ? -16.329 -30.491 7.263 1.00 92.62 451 VAL A C 1
ATOM 3688 O O . VAL A 1 451 ? -16.519 -30.637 8.469 1.00 92.62 451 VAL A O 1
ATOM 3691 N N . LEU A 1 452 ? -17.320 -30.192 6.416 1.00 90.12 452 LEU A N 1
ATOM 3692 C CA . LEU A 1 452 ? -18.701 -29.956 6.843 1.00 90.12 452 LEU A CA 1
ATOM 3693 C C . LEU A 1 452 ? -19.377 -31.206 7.420 1.00 90.12 452 LEU A C 1
ATOM 3695 O O . LEU A 1 452 ? -20.134 -31.082 8.380 1.00 90.12 452 LEU A O 1
ATOM 3699 N N . LEU A 1 453 ? -19.086 -32.401 6.893 1.00 89.56 453 LEU A N 1
ATOM 3700 C CA . LEU A 1 453 ? -19.590 -33.666 7.448 1.00 89.56 453 LEU A CA 1
ATOM 3701 C C . LEU A 1 453 ? -19.068 -33.935 8.869 1.00 89.56 453 LEU A C 1
ATOM 3703 O O . LEU A 1 453 ? -19.738 -34.608 9.648 1.00 89.56 453 LEU A O 1
ATOM 3707 N N . GLY A 1 454 ? -17.889 -33.407 9.206 1.00 85.00 454 GLY A N 1
ATOM 3708 C CA . GLY A 1 454 ? -17.298 -33.499 10.541 1.00 85.00 454 GLY A CA 1
ATOM 3709 C C . GLY A 1 454 ? -17.791 -32.440 11.534 1.00 85.00 454 GLY A C 1
ATOM 3710 O O . GLY A 1 454 ? -17.356 -32.452 12.686 1.00 85.00 454 GLY A O 1
ATOM 3711 N N . MET A 1 455 ? -18.658 -31.511 11.118 1.00 86.06 455 MET A N 1
ATOM 3712 C CA . MET A 1 455 ? -19.143 -30.430 11.978 1.00 86.06 455 MET A CA 1
ATOM 3713 C C . MET A 1 455 ? -20.475 -30.757 12.671 1.00 86.06 455 MET A C 1
ATOM 3715 O O . MET A 1 455 ? -21.258 -31.570 12.177 1.00 86.06 455 MET A O 1
ATOM 3719 N N . PRO A 1 456 ? -20.786 -30.082 13.796 1.00 85.31 456 PRO A N 1
ATOM 3720 C CA . PRO A 1 456 ? -22.119 -30.124 14.386 1.00 85.31 456 PRO A CA 1
ATOM 3721 C C . PRO A 1 456 ? -23.189 -29.621 13.398 1.00 85.31 456 PRO A C 1
ATOM 3723 O O . PRO A 1 456 ? -22.873 -28.795 12.535 1.00 85.31 456 PRO A O 1
ATOM 3726 N N . PRO A 1 457 ? -24.462 -30.037 13.552 1.00 83.56 457 PRO A N 1
ATOM 3727 C CA . PRO A 1 457 ? -25.557 -29.526 12.736 1.00 83.56 457 PRO A CA 1
ATOM 3728 C C . PRO A 1 457 ? -25.609 -27.994 12.745 1.00 83.56 457 PRO A C 1
ATOM 3730 O O . PRO A 1 457 ? -25.718 -27.357 13.796 1.00 83.56 457 PRO A O 1
ATOM 3733 N N . LEU A 1 458 ? -25.523 -27.411 11.551 1.00 84.31 458 LEU A N 1
ATOM 3734 C CA . LEU A 1 458 ? -25.666 -25.977 11.333 1.00 84.31 458 LEU A CA 1
ATOM 3735 C C . LEU A 1 458 ? -27.135 -25.573 11.485 1.00 84.31 458 LEU A C 1
ATOM 3737 O O . LEU A 1 458 ? -28.034 -26.322 11.115 1.00 84.31 458 LEU A O 1
ATOM 3741 N N . SER A 1 459 ? -27.391 -24.359 11.972 1.00 84.88 459 SER A N 1
ATOM 3742 C CA . SER A 1 459 ? -28.725 -23.759 11.843 1.00 84.88 459 SER A CA 1
ATOM 3743 C C . SER A 1 459 ? -29.064 -23.532 10.367 1.00 84.88 459 SER A C 1
ATOM 3745 O O . SER A 1 459 ? -28.154 -23.200 9.604 1.00 84.88 459 SER A O 1
ATOM 3747 N N . ASP A 1 460 ? -30.346 -23.588 10.000 1.00 83.19 460 ASP A N 1
ATOM 3748 C CA . ASP A 1 460 ? -30.837 -23.454 8.615 1.00 83.19 460 ASP A CA 1
ATOM 3749 C C . ASP A 1 460 ? -30.219 -22.277 7.844 1.00 83.19 460 ASP A C 1
ATOM 3751 O O . ASP A 1 460 ? -29.818 -22.422 6.695 1.00 83.19 460 ASP A O 1
ATOM 3755 N N . GLU A 1 461 ? -30.068 -21.122 8.493 1.00 79.12 461 GLU A N 1
ATOM 3756 C CA . GLU A 1 461 ? -29.483 -19.912 7.900 1.00 79.12 461 GLU A CA 1
ATOM 3757 C C . GLU A 1 461 ? -27.993 -20.084 7.539 1.00 79.12 461 GLU A C 1
ATOM 3759 O O . GLU A 1 461 ? -27.587 -19.826 6.407 1.00 79.12 461 GLU A O 1
ATOM 3764 N N . LEU A 1 462 ? -27.175 -20.575 8.481 1.00 84.62 462 LEU A N 1
ATOM 3765 C CA . LEU A 1 462 ? -25.749 -20.854 8.247 1.00 84.62 462 LEU A CA 1
ATOM 3766 C C . LEU A 1 462 ? -25.565 -21.977 7.224 1.00 84.62 462 LEU A C 1
ATOM 3768 O O . LEU A 1 462 ? -24.659 -21.913 6.396 1.00 84.62 462 LEU A O 1
ATOM 3772 N N . SER A 1 463 ? -26.437 -22.986 7.272 1.00 87.44 463 SER A N 1
ATOM 3773 C CA . SER A 1 463 ? -26.471 -24.047 6.270 1.00 87.44 463 SER A CA 1
ATOM 3774 C C . SER A 1 463 ? -26.774 -23.472 4.887 1.00 87.44 463 SER A C 1
ATOM 3776 O O . SER A 1 463 ? -26.060 -23.785 3.942 1.00 87.44 463 SER A O 1
ATOM 3778 N N . GLY A 1 464 ? -27.745 -22.561 4.771 1.00 90.00 464 GLY A N 1
ATOM 3779 C CA . GLY A 1 464 ? -28.068 -21.867 3.525 1.00 90.00 464 GLY A CA 1
ATOM 3780 C C . GLY A 1 464 ? -26.877 -21.112 2.934 1.00 90.00 464 GLY A C 1
ATOM 3781 O O . GLY A 1 464 ? -26.585 -21.279 1.751 1.00 90.00 464 GLY A O 1
ATOM 3782 N N . ILE A 1 465 ? -26.144 -20.354 3.758 1.00 90.19 465 ILE A N 1
ATOM 3783 C CA . ILE A 1 465 ? -24.935 -19.628 3.334 1.00 90.19 465 ILE A CA 1
ATOM 3784 C C . ILE A 1 465 ? -23.864 -20.600 2.821 1.00 90.19 465 ILE A C 1
ATOM 3786 O O . ILE A 1 465 ? -23.383 -20.466 1.699 1.00 90.19 465 ILE A O 1
ATOM 3790 N N . VAL A 1 466 ? -23.517 -21.614 3.616 1.00 89.75 466 VAL A N 1
ATOM 3791 C CA . VAL A 1 466 ? -22.475 -22.590 3.262 1.00 89.75 466 VAL A CA 1
ATOM 3792 C C . VAL A 1 466 ? -22.851 -23.388 2.009 1.00 89.75 466 VAL A C 1
ATOM 3794 O O . VAL A 1 466 ? -22.009 -23.616 1.142 1.00 89.75 466 VAL A O 1
ATOM 3797 N N . MET A 1 467 ? -24.117 -23.790 1.880 1.00 90.06 467 MET A N 1
ATOM 3798 C CA . MET A 1 467 ? -24.610 -24.514 0.707 1.00 90.06 467 MET A CA 1
ATOM 3799 C C . MET A 1 467 ? -24.639 -23.631 -0.541 1.00 90.06 467 MET A C 1
ATOM 3801 O O . MET A 1 467 ? -24.337 -24.126 -1.624 1.00 90.06 467 MET A O 1
ATOM 3805 N N . SER A 1 468 ? -24.954 -22.339 -0.396 1.00 92.69 468 SER A N 1
ATOM 3806 C CA . SER A 1 468 ? -24.848 -21.355 -1.479 1.00 92.69 468 SER A CA 1
ATOM 3807 C C . SER A 1 468 ? -23.406 -21.249 -1.976 1.00 92.69 468 SER A C 1
ATOM 3809 O O . SER A 1 468 ? -23.160 -21.448 -3.161 1.00 92.69 468 SER A O 1
ATOM 3811 N N . MET A 1 469 ? -22.440 -21.067 -1.065 1.00 92.44 469 MET A N 1
ATOM 3812 C CA . MET A 1 469 ? -21.014 -21.035 -1.417 1.00 92.44 469 MET A CA 1
ATOM 3813 C C . MET A 1 469 ? -20.579 -22.310 -2.133 1.00 92.44 469 MET A C 1
ATOM 3815 O O . MET A 1 469 ? -19.962 -22.238 -3.188 1.00 92.44 469 MET A O 1
ATOM 3819 N N . LYS A 1 470 ? -20.925 -23.483 -1.585 1.00 91.69 470 LYS A N 1
ATOM 3820 C CA . LYS A 1 470 ? -20.585 -24.770 -2.198 1.00 91.69 470 LYS A CA 1
ATOM 3821 C C . LYS A 1 470 ? -21.131 -24.860 -3.625 1.00 91.69 470 LYS A C 1
ATOM 3823 O O . LYS A 1 470 ? -20.396 -25.241 -4.530 1.00 91.69 470 LYS A O 1
ATOM 3828 N N . ARG A 1 471 ? -22.395 -24.476 -3.824 1.00 92.06 471 ARG A N 1
ATOM 3829 C CA . ARG A 1 471 ? -23.056 -24.501 -5.132 1.00 92.06 471 ARG A CA 1
ATOM 3830 C C . ARG A 1 471 ? -22.363 -23.585 -6.139 1.00 92.06 471 ARG A C 1
ATOM 3832 O O . ARG A 1 471 ? -22.097 -24.028 -7.249 1.00 92.06 471 ARG A O 1
ATOM 3839 N N . SER A 1 472 ? -21.994 -22.370 -5.728 1.00 93.00 472 SER A N 1
ATOM 3840 C CA . SER A 1 472 ? -21.246 -21.433 -6.577 1.00 93.00 472 SER A CA 1
ATOM 3841 C C . SER A 1 472 ? -19.933 -22.020 -7.092 1.00 93.00 472 SER A C 1
ATOM 3843 O O . SER A 1 472 ? -19.501 -21.672 -8.187 1.00 93.00 472 SER A O 1
ATOM 3845 N N . ILE A 1 473 ? -19.298 -22.911 -6.324 1.00 93.81 473 ILE A N 1
ATOM 3846 C CA . ILE A 1 473 ? -18.074 -23.589 -6.748 1.00 93.81 473 ILE A CA 1
ATOM 3847 C C . ILE A 1 473 ? -18.37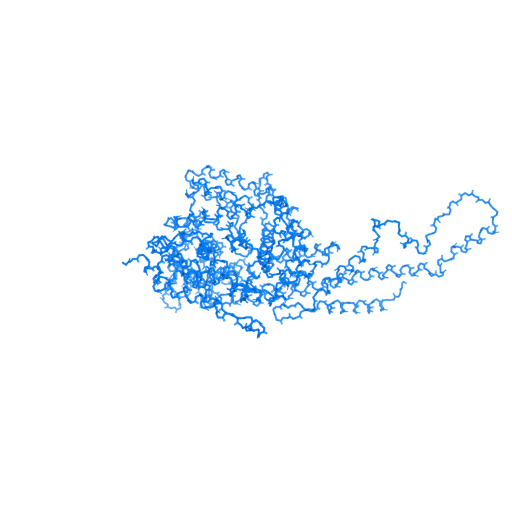5 -24.846 -7.594 1.00 93.81 473 ILE A C 1
ATOM 3849 O O . ILE A 1 473 ? -17.701 -25.084 -8.596 1.00 93.81 473 ILE A O 1
ATOM 3853 N N . ASP A 1 474 ? -19.386 -25.642 -7.228 1.00 90.88 474 ASP A N 1
ATOM 3854 C CA . ASP A 1 474 ? -19.802 -26.852 -7.966 1.00 90.88 474 ASP A CA 1
ATOM 3855 C C . ASP A 1 474 ? -20.229 -26.543 -9.415 1.00 90.88 474 ASP A C 1
ATOM 3857 O O . ASP A 1 474 ? -19.929 -27.306 -10.348 1.00 90.88 474 ASP A O 1
ATOM 3861 N N . ASP A 1 475 ? -20.890 -25.399 -9.606 1.00 92.00 475 ASP A N 1
ATOM 3862 C CA . ASP A 1 475 ? -21.404 -24.938 -10.898 1.00 92.00 475 ASP A CA 1
ATOM 3863 C C . ASP A 1 475 ? -20.291 -24.472 -11.856 1.00 92.00 475 ASP A C 1
ATOM 3865 O O . ASP A 1 475 ? -20.536 -24.308 -13.056 1.00 92.00 475 ASP A O 1
ATOM 3869 N N . LEU A 1 476 ? -19.049 -24.321 -11.375 1.00 94.44 476 LEU A N 1
ATOM 3870 C CA . LEU A 1 476 ? -17.930 -23.896 -12.213 1.00 94.44 476 LEU A CA 1
ATOM 3871 C C . LEU A 1 476 ? -17.628 -24.907 -13.317 1.00 94.44 476 LEU A C 1
ATOM 3873 O O . LEU A 1 476 ? -17.834 -26.111 -13.180 1.00 94.44 476 LEU A O 1
ATOM 3877 N N . SER A 1 477 ? -17.080 -24.461 -14.440 1.00 92.81 477 SER A N 1
ATOM 3878 C CA . SER A 1 477 ? -16.557 -25.367 -15.457 1.00 92.81 477 SER A CA 1
ATOM 3879 C C . SER A 1 477 ? -15.454 -24.729 -16.287 1.00 92.81 477 SER A C 1
ATOM 3881 O O . SER A 1 477 ? -15.416 -23.521 -16.495 1.00 92.81 477 SER A O 1
ATOM 3883 N N . LEU A 1 478 ? -14.576 -25.575 -16.828 1.00 91.88 478 LEU A N 1
ATOM 3884 C CA . LEU A 1 478 ? -13.500 -25.141 -17.720 1.00 91.88 478 LEU A CA 1
ATOM 3885 C C . LEU A 1 478 ? -14.006 -24.417 -18.972 1.00 91.88 478 LEU A C 1
ATOM 3887 O O . LEU A 1 478 ? -13.328 -23.518 -19.461 1.00 91.88 478 LEU A O 1
ATOM 3891 N N . ARG A 1 479 ? -15.207 -24.767 -19.452 1.00 91.62 479 ARG A N 1
ATOM 3892 C CA . ARG A 1 479 ? -15.824 -24.112 -20.612 1.00 91.62 479 ARG A CA 1
ATOM 3893 C C . ARG A 1 479 ? -16.032 -22.620 -20.379 1.00 91.62 479 ARG A C 1
ATOM 3895 O O . ARG A 1 479 ? -15.828 -21.844 -21.296 1.00 91.62 479 ARG A O 1
ATOM 3902 N N . GLN A 1 480 ? -16.354 -22.215 -19.150 1.00 91.00 480 GLN A N 1
ATOM 3903 C CA . GLN A 1 480 ? -16.561 -20.804 -18.819 1.00 91.00 480 GLN A CA 1
ATOM 3904 C C . GLN A 1 480 ? -15.281 -19.983 -19.001 1.00 91.00 480 GLN A C 1
ATOM 3906 O O . GLN A 1 480 ? -15.345 -18.849 -19.461 1.00 91.00 480 GLN A O 1
ATOM 3911 N N . VAL A 1 481 ? -14.115 -20.567 -18.699 1.00 91.12 481 VAL A N 1
ATOM 3912 C CA . VAL A 1 481 ? -12.816 -19.912 -18.920 1.00 91.12 481 VAL A CA 1
ATOM 3913 C C . VAL A 1 481 ? -12.497 -19.838 -20.415 1.00 91.12 481 VAL A C 1
ATOM 3915 O O . VAL A 1 481 ? -12.069 -18.797 -20.901 1.00 91.12 481 VAL A O 1
ATOM 3918 N N . GLU A 1 482 ? -12.735 -20.925 -21.155 1.00 90.69 482 GLU A N 1
ATOM 3919 C CA . GLU A 1 482 ? -12.499 -20.992 -22.608 1.00 90.69 482 GLU A CA 1
ATOM 3920 C C . GLU A 1 482 ? -13.405 -20.028 -23.393 1.00 90.69 482 GLU A C 1
ATOM 3922 O O . GLU A 1 482 ? -12.982 -19.457 -24.395 1.00 90.69 482 GLU A O 1
ATOM 3927 N N . GLU A 1 483 ? -14.622 -19.801 -22.900 1.00 92.25 483 GLU A N 1
ATOM 3928 C CA . GLU A 1 483 ? -15.589 -18.832 -23.424 1.00 92.25 483 GLU A CA 1
ATOM 3929 C C . GLU A 1 483 ? -15.383 -17.408 -22.878 1.00 92.25 483 GLU A C 1
ATOM 3931 O O . GLU A 1 483 ? -16.141 -16.505 -23.229 1.00 92.25 483 GLU A O 1
ATOM 3936 N N . THR A 1 484 ? -14.368 -17.175 -22.036 1.00 89.25 484 THR A N 1
ATOM 3937 C CA . THR A 1 484 ? -14.088 -15.872 -21.399 1.00 89.25 484 THR A CA 1
ATOM 3938 C C . THR A 1 484 ? -15.301 -15.279 -20.673 1.00 89.25 484 THR A C 1
ATOM 3940 O O . THR A 1 484 ? -15.565 -14.081 -20.746 1.00 89.25 484 THR A O 1
ATOM 3943 N N . GLN A 1 485 ? -16.074 -16.128 -19.989 1.00 90.88 485 GLN A N 1
ATOM 3944 C CA . GLN A 1 485 ? -17.204 -15.674 -19.185 1.00 90.88 485 GLN A CA 1
ATOM 3945 C C . GLN A 1 485 ? -16.718 -14.834 -18.000 1.00 90.88 485 GLN A C 1
ATOM 3947 O O . GLN A 1 485 ? -15.674 -15.105 -17.404 1.00 90.88 485 GLN A O 1
ATOM 3952 N N . ASN A 1 486 ? -17.519 -13.835 -17.633 1.00 90.06 486 ASN A N 1
ATOM 3953 C CA . ASN A 1 486 ? -17.283 -13.056 -16.427 1.00 90.06 486 ASN A CA 1
ATOM 3954 C C . ASN A 1 486 ? -17.703 -13.881 -15.208 1.00 90.06 486 ASN A C 1
ATOM 3956 O O . ASN A 1 486 ? -18.852 -14.314 -15.108 1.00 90.06 486 ASN A O 1
ATOM 3960 N N . PHE A 1 487 ? -16.762 -14.088 -14.294 1.00 93.88 487 PHE A N 1
ATOM 3961 C CA . PHE A 1 487 ? -17.014 -14.695 -12.993 1.00 93.88 487 PHE A CA 1
ATOM 3962 C C . PHE A 1 487 ? -17.307 -13.597 -11.970 1.00 93.88 487 PHE A C 1
ATOM 3964 O O . PHE A 1 487 ? -16.763 -12.501 -12.075 1.00 93.88 487 PHE A O 1
ATOM 3971 N N . GLU A 1 488 ? -18.143 -13.894 -10.977 1.00 93.81 488 GLU A N 1
ATOM 3972 C CA . GLU A 1 488 ? -18.475 -12.956 -9.903 1.00 93.81 488 GLU A CA 1
ATOM 3973 C C . GLU A 1 488 ? -18.604 -13.715 -8.577 1.00 93.81 488 GLU A C 1
ATOM 3975 O O . GLU A 1 488 ? -19.533 -14.498 -8.366 1.00 93.81 488 GLU A O 1
ATOM 3980 N N . PHE A 1 489 ? -17.652 -13.494 -7.673 1.00 96.69 489 PHE A N 1
ATOM 3981 C CA . PHE A 1 489 ? -17.586 -14.130 -6.357 1.00 96.69 489 PHE A CA 1
ATOM 3982 C C . PHE A 1 489 ? -17.669 -13.125 -5.202 1.00 96.69 489 PHE A C 1
ATOM 3984 O O . PHE A 1 489 ? -17.501 -13.515 -4.046 1.00 96.69 489 PHE A O 1
ATOM 3991 N N . ASP A 1 490 ? -17.978 -11.850 -5.460 1.00 95.38 490 ASP A N 1
ATOM 3992 C CA . ASP A 1 490 ? -18.122 -10.831 -4.408 1.00 95.38 490 ASP A CA 1
ATOM 3993 C C . ASP A 1 490 ? -19.174 -11.209 -3.365 1.00 95.38 490 ASP A C 1
ATOM 3995 O O . ASP A 1 490 ? -18.934 -11.084 -2.161 1.00 95.38 490 ASP A O 1
ATOM 3999 N N . GLY A 1 491 ? -20.309 -11.759 -3.812 1.00 95.44 491 GLY A N 1
ATOM 4000 C CA . GLY A 1 491 ? -21.343 -12.287 -2.922 1.00 95.44 491 GLY A CA 1
ATOM 4001 C C . GLY A 1 491 ? -20.813 -13.400 -2.016 1.00 95.44 491 GLY A C 1
ATOM 4002 O O . GLY A 1 491 ? -20.980 -13.335 -0.800 1.00 95.44 491 GLY A O 1
ATOM 4003 N N . MET A 1 492 ? -20.089 -14.369 -2.587 1.00 96.25 492 MET A N 1
ATOM 4004 C CA . MET A 1 492 ? -19.478 -15.477 -1.844 1.00 96.25 492 MET A CA 1
ATOM 4005 C C . MET A 1 492 ? -18.419 -14.987 -0.847 1.00 96.25 492 MET A C 1
ATOM 4007 O O . MET A 1 492 ? -18.372 -15.459 0.292 1.00 96.25 492 MET A O 1
ATOM 4011 N N . ARG A 1 493 ? -17.587 -14.016 -1.241 1.00 97.69 493 ARG A N 1
ATOM 4012 C CA . ARG A 1 493 ? -16.593 -13.405 -0.352 1.00 97.69 493 ARG A CA 1
ATOM 4013 C C . ARG A 1 493 ? -17.253 -12.670 0.806 1.00 97.69 493 ARG A C 1
ATOM 4015 O O . ARG A 1 493 ? -16.852 -12.867 1.951 1.00 97.69 493 ARG A O 1
ATOM 4022 N N . LEU A 1 494 ? -18.289 -11.874 0.545 1.00 96.88 494 LEU A N 1
ATOM 4023 C CA . LEU A 1 494 ? -19.040 -11.181 1.593 1.00 96.88 494 LEU A CA 1
ATOM 4024 C C . LEU A 1 494 ? -19.757 -12.164 2.525 1.00 96.88 494 LEU A C 1
ATOM 4026 O O . LEU A 1 494 ? -19.754 -11.971 3.741 1.00 96.88 494 LEU A O 1
ATOM 4030 N N . ASP A 1 495 ? -20.318 -13.239 1.980 1.00 96.38 495 ASP A N 1
ATOM 4031 C CA . ASP A 1 495 ? -20.933 -14.305 2.762 1.00 96.38 495 ASP A CA 1
ATOM 4032 C C . ASP A 1 495 ? -19.927 -14.993 3.694 1.00 96.38 495 ASP A C 1
ATOM 4034 O O . ASP A 1 495 ? -20.285 -15.369 4.813 1.00 96.38 495 ASP A O 1
ATOM 4038 N N . TRP A 1 496 ? -18.652 -15.099 3.302 1.00 97.06 496 TRP A N 1
ATOM 4039 C CA . TRP A 1 496 ? -17.610 -15.599 4.199 1.00 97.06 496 TRP A CA 1
ATOM 4040 C C . TRP A 1 496 ? -17.354 -14.635 5.357 1.00 97.06 496 TRP A C 1
ATOM 4042 O O . TRP A 1 496 ? -17.280 -15.067 6.508 1.00 97.06 496 TRP A O 1
ATOM 4052 N N . VAL A 1 497 ? -17.331 -13.323 5.100 1.00 97.00 497 VAL A N 1
ATOM 4053 C CA . VAL A 1 497 ? -17.237 -12.314 6.171 1.00 97.00 497 VAL A CA 1
ATOM 4054 C C . VAL A 1 497 ? -18.453 -12.377 7.105 1.00 97.00 497 VAL A C 1
ATOM 4056 O O . VAL A 1 497 ? -18.301 -12.283 8.325 1.00 97.00 497 VAL A O 1
ATOM 4059 N N . ARG A 1 498 ? -19.663 -12.584 6.565 1.00 95.12 498 ARG A N 1
ATOM 4060 C CA . ARG A 1 498 ? -20.886 -12.793 7.363 1.00 95.12 498 ARG A CA 1
ATOM 4061 C C . ARG A 1 498 ? -20.765 -14.030 8.244 1.00 95.12 498 ARG A C 1
ATOM 4063 O O . ARG A 1 498 ? -21.027 -13.953 9.444 1.00 95.12 498 ARG A O 1
ATOM 4070 N N . LEU A 1 499 ? -20.318 -15.149 7.674 1.00 94.44 499 LEU A N 1
ATOM 4071 C CA . LEU A 1 499 ? -20.144 -16.402 8.402 1.00 94.44 499 LEU A CA 1
ATOM 4072 C C . LEU A 1 499 ? -19.113 -16.253 9.527 1.00 94.44 499 LEU A C 1
ATOM 4074 O O . LEU A 1 499 ? -19.399 -16.666 10.652 1.00 94.44 499 LEU A O 1
ATOM 4078 N N . GLN A 1 500 ? -17.976 -15.593 9.273 1.00 95.62 500 GLN A N 1
ATOM 4079 C CA . GLN A 1 500 ? -17.009 -15.219 10.312 1.00 95.62 500 GLN A CA 1
ATOM 4080 C C . GLN A 1 500 ? -17.689 -14.406 11.425 1.00 95.62 500 GLN A C 1
ATOM 4082 O O . GLN A 1 500 ? -17.618 -14.776 12.594 1.00 95.62 500 GLN A O 1
ATOM 4087 N N . ALA A 1 501 ? -18.422 -13.340 11.084 1.00 94.50 501 ALA A N 1
ATOM 4088 C CA . ALA A 1 501 ? -19.100 -12.501 12.073 1.00 94.50 501 ALA A CA 1
ATOM 4089 C C . ALA A 1 501 ? -20.104 -13.285 12.939 1.00 94.50 501 ALA A C 1
ATOM 4091 O O . ALA A 1 501 ? -20.170 -13.066 14.147 1.00 94.50 501 ALA A O 1
ATOM 4092 N N . TYR A 1 502 ? -20.865 -14.217 12.358 1.00 91.75 502 TYR A N 1
ATOM 4093 C CA . TYR A 1 502 ? -21.888 -14.988 13.078 1.00 91.75 502 TYR A CA 1
ATOM 4094 C C . TYR A 1 502 ? -21.309 -16.105 13.958 1.00 91.75 502 TYR A C 1
ATOM 4096 O O . TYR A 1 502 ? -21.915 -16.486 14.965 1.00 91.75 502 TYR A O 1
ATOM 4104 N N . THR A 1 503 ? -20.137 -16.625 13.598 1.00 92.56 503 THR A N 1
ATOM 4105 C CA . THR A 1 503 ? -19.483 -17.765 14.266 1.00 92.56 503 THR A CA 1
ATOM 4106 C C . THR A 1 503 ? -18.347 -17.353 15.205 1.00 92.56 503 THR A C 1
ATOM 4108 O O . THR A 1 503 ? -17.775 -18.192 15.901 1.00 92.56 503 THR A O 1
ATOM 4111 N N . SER A 1 504 ? -18.052 -16.055 15.295 1.00 94.62 504 SER A N 1
ATOM 4112 C CA . SER A 1 504 ? -17.051 -15.494 16.211 1.00 94.62 504 SER A CA 1
ATOM 4113 C C . SER A 1 504 ? -17.640 -14.859 17.477 1.00 94.62 504 SER A C 1
ATOM 4115 O O . SER A 1 504 ? -16.898 -14.374 18.321 1.00 94.62 504 SER A O 1
ATOM 4117 N N . ILE A 1 505 ? -18.961 -14.869 17.653 1.00 91.25 505 ILE A N 1
ATOM 4118 C CA . ILE A 1 505 ? -19.659 -14.318 18.831 1.00 91.25 505 ILE A CA 1
ATOM 4119 C C . ILE A 1 505 ? -19.491 -15.268 20.027 1.00 91.25 505 ILE A C 1
ATOM 4121 O O . ILE A 1 505 ? -19.638 -16.477 19.871 1.00 91.25 505 ILE A O 1
ATOM 4125 N N . HIS A 1 506 ? -19.286 -14.755 21.244 1.00 80.56 506 HIS A N 1
ATOM 4126 C CA . HIS A 1 506 ? -19.058 -15.595 22.434 1.00 80.56 506 HIS A CA 1
ATOM 4127 C C . HIS A 1 506 ? -20.137 -16.678 22.677 1.00 80.56 506 HIS A C 1
ATOM 4129 O O . HIS A 1 506 ? -19.816 -17.831 22.978 1.00 80.56 506 HIS A O 1
ATOM 4135 N N . ASN A 1 507 ? -21.422 -16.337 22.524 1.00 79.62 507 ASN A N 1
ATOM 4136 C CA . ASN A 1 507 ? -22.563 -17.236 22.777 1.00 79.62 507 ASN A CA 1
ATOM 4137 C C . ASN A 1 507 ? -23.168 -17.824 21.488 1.00 79.62 507 ASN A C 1
ATOM 4139 O O . ASN A 1 507 ? -24.388 -17.941 21.372 1.00 79.62 507 ASN A O 1
ATOM 4143 N N . THR A 1 508 ? -22.338 -18.138 20.494 1.00 83.06 508 THR A N 1
ATOM 4144 C CA . THR A 1 508 ? -22.786 -18.821 19.271 1.00 83.06 508 THR A CA 1
ATOM 4145 C C . THR A 1 508 ? -22.831 -20.343 19.448 1.00 83.06 508 THR A C 1
ATOM 4147 O O . THR A 1 508 ? -22.100 -20.903 20.266 1.00 83.06 508 THR A O 1
ATOM 4150 N N . THR A 1 509 ? -23.686 -21.011 18.671 1.00 80.06 509 THR A N 1
ATOM 4151 C CA . THR A 1 509 ? -23.786 -22.479 18.626 1.00 80.06 509 THR A CA 1
ATOM 4152 C C . THR A 1 509 ? -22.595 -23.118 17.914 1.00 80.06 509 THR A C 1
ATOM 4154 O O . THR A 1 509 ? -22.189 -24.213 18.287 1.00 80.06 509 THR A O 1
ATOM 4157 N N . LEU A 1 510 ? -22.021 -22.427 16.922 1.00 86.94 510 LEU A N 1
ATOM 4158 C CA . LEU A 1 510 ? -20.836 -22.853 16.180 1.00 86.94 510 LEU A CA 1
ATOM 4159 C C . LEU A 1 510 ? -19.732 -21.809 16.328 1.00 86.94 510 LEU A C 1
ATOM 4161 O O . LEU A 1 510 ? -19.832 -20.715 15.771 1.00 86.94 510 LEU A O 1
ATOM 4165 N N . ARG A 1 511 ? -18.677 -22.157 17.062 1.00 90.69 511 ARG A N 1
ATOM 4166 C CA . ARG A 1 511 ? -17.531 -21.280 17.313 1.00 90.69 511 ARG A CA 1
ATOM 4167 C C . ARG A 1 511 ? -16.416 -21.559 16.316 1.00 90.69 511 ARG A C 1
ATOM 4169 O O . ARG A 1 511 ? -15.802 -22.620 16.354 1.00 90.69 511 ARG A O 1
ATOM 4176 N N . LEU A 1 512 ? -16.098 -20.590 15.461 1.00 92.44 512 LEU A N 1
ATOM 4177 C CA . LEU A 1 512 ? -15.089 -20.782 14.412 1.00 92.44 512 LEU A CA 1
ATOM 4178 C C . LEU A 1 512 ? -13.690 -21.098 14.968 1.00 92.44 512 LEU A C 1
ATOM 4180 O O . LEU A 1 512 ? -12.946 -21.867 14.366 1.00 92.44 512 LEU A O 1
ATOM 4184 N N . GLN A 1 513 ? -13.356 -20.564 16.147 1.00 92.75 513 GLN A N 1
ATOM 4185 C CA . GLN A 1 513 ? -12.088 -20.838 16.836 1.00 92.75 513 GLN A CA 1
ATOM 4186 C C . GLN A 1 513 ? -11.878 -22.328 17.171 1.00 92.75 513 GLN A C 1
ATOM 4188 O O . GLN A 1 513 ? -10.731 -22.776 17.239 1.00 92.75 513 GLN A O 1
ATOM 4193 N N . ASP A 1 514 ? -12.971 -23.081 17.348 1.00 92.50 514 ASP A N 1
ATOM 4194 C CA . ASP A 1 514 ? -12.966 -24.516 17.654 1.00 92.50 514 ASP A CA 1
ATOM 4195 C C . ASP A 1 514 ? -12.923 -25.355 16.356 1.00 92.50 514 ASP A C 1
ATOM 4197 O O . ASP A 1 514 ? -12.570 -26.532 16.373 1.00 92.50 514 ASP A O 1
ATOM 4201 N N . HIS A 1 515 ? -13.197 -24.729 15.203 1.00 92.31 515 HIS A N 1
ATOM 4202 C CA . HIS A 1 515 ? -13.227 -25.337 13.869 1.00 92.31 515 HIS A CA 1
ATOM 4203 C C . HIS A 1 515 ? -12.185 -24.707 12.932 1.00 92.31 515 HIS A C 1
ATOM 4205 O O . HIS A 1 515 ? -12.482 -24.293 11.810 1.00 92.31 515 HIS A O 1
ATOM 4211 N N . ARG A 1 516 ? -10.924 -24.653 13.381 1.00 93.88 516 ARG A N 1
ATOM 4212 C CA . ARG A 1 516 ? -9.822 -24.002 12.643 1.00 93.88 516 ARG A CA 1
ATOM 4213 C C . ARG A 1 516 ? -9.609 -24.558 11.236 1.00 93.88 516 ARG A C 1
ATOM 4215 O O . ARG A 1 516 ? -9.254 -23.797 10.346 1.00 93.88 516 ARG A O 1
ATOM 4222 N N . THR A 1 517 ? -9.838 -25.853 11.017 1.00 93.94 517 THR A N 1
ATOM 4223 C CA . THR A 1 517 ? -9.713 -26.475 9.687 1.00 93.94 517 THR A CA 1
ATOM 4224 C C . THR A 1 517 ? -10.669 -25.843 8.676 1.00 93.94 517 THR A C 1
ATOM 4226 O O . THR A 1 517 ? -10.252 -25.559 7.557 1.00 93.94 517 THR A O 1
ATOM 4229 N N . LEU A 1 518 ? -11.907 -25.534 9.086 1.00 94.00 518 LEU A N 1
ATOM 4230 C CA . LEU A 1 518 ? -12.860 -24.821 8.234 1.00 94.00 518 LEU A CA 1
ATOM 4231 C C . LEU A 1 518 ? -12.344 -23.421 7.898 1.00 94.00 518 LEU A C 1
ATOM 4233 O O . LEU A 1 518 ? -12.356 -23.036 6.737 1.00 94.00 518 LEU A O 1
ATOM 4237 N N . ALA A 1 519 ? -11.865 -22.675 8.895 1.00 95.19 519 ALA A N 1
ATOM 4238 C CA . ALA A 1 519 ? -11.346 -21.327 8.676 1.00 95.19 519 ALA A CA 1
ATOM 4239 C C . ALA A 1 519 ? -10.153 -21.315 7.706 1.00 95.19 519 ALA A C 1
ATOM 4241 O O . ALA A 1 519 ? -10.135 -20.532 6.760 1.00 95.19 519 ALA A O 1
ATOM 4242 N N . LYS A 1 520 ? -9.191 -22.228 7.899 1.00 95.44 520 LYS A N 1
ATOM 4243 C CA . LYS A 1 520 ? -8.024 -22.398 7.017 1.00 95.44 520 LYS A CA 1
ATOM 4244 C C . LYS A 1 520 ? -8.447 -22.703 5.578 1.00 95.44 520 LYS A C 1
ATOM 4246 O O . LYS A 1 520 ? -7.979 -22.048 4.646 1.00 95.44 520 LYS A O 1
ATOM 4251 N N . LEU A 1 521 ? -9.352 -23.669 5.407 1.00 96.19 521 LEU A N 1
ATOM 4252 C CA . LEU A 1 521 ? -9.861 -24.059 4.097 1.00 96.19 521 LEU A CA 1
ATOM 4253 C C . LEU A 1 521 ? -10.616 -22.908 3.429 1.00 96.19 521 LEU A C 1
ATOM 4255 O O . LEU A 1 521 ? -10.314 -22.569 2.293 1.00 96.19 521 LEU A O 1
ATOM 4259 N N . MET A 1 522 ? -11.540 -22.257 4.136 1.00 96.62 522 MET A N 1
ATOM 4260 C CA . MET A 1 522 ? -12.317 -21.150 3.579 1.00 96.62 522 MET A CA 1
ATOM 4261 C C . MET A 1 522 ? -11.435 -19.962 3.198 1.00 96.62 522 MET A C 1
ATOM 4263 O O . MET A 1 522 ? -11.587 -19.433 2.105 1.00 96.62 522 MET A O 1
ATOM 4267 N N . ASN A 1 523 ? -10.452 -19.581 4.020 1.00 97.50 523 ASN A N 1
ATOM 4268 C CA . ASN A 1 523 ? -9.500 -18.525 3.654 1.00 97.50 523 ASN A CA 1
ATOM 4269 C C . ASN A 1 523 ? -8.686 -18.888 2.395 1.00 97.50 523 ASN A C 1
ATOM 4271 O O . ASN A 1 523 ? -8.372 -18.012 1.589 1.00 97.50 523 ASN A O 1
ATOM 4275 N N . THR A 1 524 ? -8.385 -20.176 2.199 1.00 97.62 524 THR A N 1
ATOM 4276 C CA . THR A 1 524 ? -7.719 -20.689 0.990 1.00 97.62 524 THR A CA 1
ATOM 4277 C C . THR A 1 524 ? -8.647 -20.636 -0.226 1.00 97.62 524 THR A C 1
ATOM 4279 O O . THR A 1 524 ? -8.269 -20.088 -1.257 1.00 97.62 524 THR A O 1
ATOM 4282 N N . ILE A 1 525 ? -9.892 -21.102 -0.087 1.00 97.56 525 ILE A N 1
ATOM 4283 C CA . ILE A 1 525 ? -10.927 -21.029 -1.130 1.00 97.56 525 ILE A CA 1
ATOM 4284 C C . ILE A 1 525 ? -11.140 -19.584 -1.571 1.00 97.56 525 ILE A C 1
ATOM 4286 O O . ILE A 1 525 ? -11.204 -19.298 -2.761 1.00 97.56 525 ILE A O 1
ATOM 4290 N N . ILE A 1 526 ? -11.208 -18.648 -0.627 1.00 97.88 526 ILE A N 1
ATOM 4291 C CA . ILE A 1 526 ? -11.400 -17.229 -0.925 1.00 97.88 526 ILE A CA 1
ATOM 4292 C C . ILE A 1 526 ? -10.225 -16.674 -1.723 1.00 97.88 526 ILE A C 1
ATOM 4294 O O . ILE A 1 526 ? -10.453 -15.980 -2.715 1.00 97.88 526 ILE A O 1
ATOM 4298 N N . PHE A 1 527 ? -8.987 -17.026 -1.367 1.00 98.12 527 PHE A N 1
ATOM 4299 C CA . PHE A 1 527 ? -7.826 -16.706 -2.197 1.00 98.12 527 PHE A CA 1
ATOM 4300 C C . PHE A 1 527 ? -7.963 -17.298 -3.609 1.00 98.12 527 PHE A C 1
ATOM 4302 O O . PHE A 1 527 ? -7.767 -16.573 -4.579 1.00 98.12 527 PHE A O 1
ATOM 4309 N N . HIS A 1 528 ? -8.392 -18.556 -3.746 1.00 98.06 528 HIS A N 1
ATOM 4310 C CA . HIS A 1 528 ? -8.621 -19.177 -5.053 1.00 98.06 528 HIS A CA 1
ATOM 4311 C C . HIS A 1 528 ? -9.697 -18.452 -5.871 1.00 98.06 528 HIS A C 1
ATOM 4313 O O . HIS A 1 528 ? -9.487 -18.237 -7.061 1.00 98.06 528 HIS A O 1
ATOM 4319 N N . THR A 1 529 ? -10.800 -18.000 -5.257 1.00 98.06 529 THR A N 1
ATOM 4320 C CA . THR A 1 529 ? -11.805 -17.186 -5.971 1.00 98.06 529 THR A CA 1
ATOM 4321 C C . THR A 1 529 ? -11.197 -15.895 -6.511 1.00 98.06 529 THR A C 1
ATOM 4323 O O . THR A 1 529 ? -11.443 -15.550 -7.662 1.00 98.06 529 THR A O 1
ATOM 4326 N N . LYS A 1 530 ? -10.313 -15.232 -5.743 1.00 98.06 530 LYS A N 1
ATOM 4327 C CA . LYS A 1 530 ? -9.647 -13.996 -6.182 1.00 98.06 530 LYS A CA 1
ATOM 4328 C C . LYS A 1 530 ? -8.756 -14.201 -7.409 1.00 98.06 530 LYS A C 1
ATOM 4330 O O . LYS A 1 530 ? -8.594 -13.279 -8.197 1.00 98.06 530 LYS A O 1
ATOM 4335 N N . MET A 1 531 ? -8.205 -15.401 -7.597 1.00 97.81 531 MET A N 1
ATOM 4336 C CA . MET A 1 531 ? -7.426 -15.745 -8.795 1.00 97.81 531 MET A CA 1
ATOM 4337 C C . MET A 1 531 ? -8.285 -15.868 -10.056 1.00 97.81 531 MET A C 1
ATOM 4339 O O . MET A 1 531 ? -7.738 -15.954 -11.156 1.00 97.81 531 MET A O 1
ATOM 4343 N N . VAL A 1 532 ? -9.610 -15.920 -9.898 1.00 97.19 532 VAL A N 1
ATOM 4344 C CA . VAL A 1 532 ? -10.557 -16.085 -10.997 1.00 97.19 532 VAL A CA 1
ATOM 4345 C C . VAL A 1 532 ? -11.156 -14.743 -11.422 1.00 97.19 532 VAL A C 1
ATOM 4347 O O . VAL A 1 532 ? -11.106 -14.419 -12.607 1.00 97.19 532 VAL A O 1
ATOM 4350 N N . ASP A 1 533 ? -11.685 -13.953 -10.485 1.00 96.31 533 ASP A N 1
ATOM 4351 C CA . ASP A 1 533 ? -12.461 -12.737 -10.793 1.00 96.31 533 ASP A CA 1
ATOM 4352 C C . ASP A 1 533 ? -11.906 -11.429 -10.202 1.00 96.31 533 ASP A C 1
ATOM 4354 O O . ASP A 1 533 ? -12.389 -10.363 -10.558 1.00 96.31 533 ASP A O 1
ATOM 4358 N N . PHE A 1 534 ? -10.900 -11.482 -9.323 1.00 97.19 534 PHE A N 1
ATOM 4359 C CA . PHE A 1 534 ? -10.404 -10.319 -8.563 1.00 97.19 534 PHE A CA 1
ATOM 4360 C C . PHE A 1 534 ? -8.903 -10.073 -8.786 1.00 97.19 534 PHE A C 1
ATOM 4362 O O . PHE A 1 534 ? -8.200 -9.539 -7.927 1.00 97.19 534 PHE A O 1
ATOM 4369 N N . LEU A 1 535 ? -8.370 -10.537 -9.920 1.00 96.12 535 LEU A N 1
ATOM 4370 C CA . LEU A 1 535 ? -6.928 -10.556 -10.151 1.00 96.12 535 LEU A CA 1
ATOM 4371 C C . LEU A 1 535 ? -6.340 -9.146 -10.261 1.00 96.12 535 LEU A C 1
ATOM 4373 O O . LEU A 1 535 ? -5.303 -8.877 -9.660 1.00 96.12 535 LEU A O 1
ATOM 4377 N N . ASP A 1 536 ? -6.999 -8.257 -11.004 1.00 95.25 536 ASP A N 1
ATOM 4378 C CA . ASP A 1 536 ? -6.526 -6.885 -11.209 1.00 95.25 536 ASP A CA 1
ATOM 4379 C C . ASP A 1 536 ? -6.503 -6.096 -9.897 1.00 95.25 536 ASP A C 1
ATOM 4381 O O . ASP A 1 536 ? -5.466 -5.530 -9.543 1.00 95.25 536 ASP A O 1
ATOM 4385 N N . ASP A 1 537 ? -7.597 -6.149 -9.133 1.00 96.38 537 ASP A N 1
ATOM 4386 C CA . ASP A 1 537 ? -7.701 -5.478 -7.838 1.00 96.38 537 ASP A CA 1
ATOM 4387 C C . ASP A 1 537 ? -6.720 -6.051 -6.810 1.00 96.38 537 ASP A C 1
ATOM 4389 O O . ASP A 1 537 ? -6.132 -5.301 -6.035 1.00 96.38 537 ASP A O 1
ATOM 4393 N N . LEU A 1 538 ? -6.488 -7.370 -6.802 1.00 97.69 538 LEU A N 1
ATOM 4394 C CA . LEU A 1 538 ? -5.494 -7.968 -5.910 1.00 97.69 538 LEU A CA 1
ATOM 4395 C C . LEU A 1 538 ? -4.071 -7.546 -6.282 1.00 97.69 538 LEU A C 1
ATOM 4397 O O . LEU A 1 538 ? -3.260 -7.288 -5.394 1.00 97.69 538 LEU A O 1
ATOM 4401 N N . VAL A 1 539 ? -3.754 -7.484 -7.579 1.00 98.12 539 VAL A N 1
ATOM 4402 C CA . VAL A 1 539 ? -2.459 -6.989 -8.056 1.00 98.12 539 VAL A CA 1
ATOM 4403 C C . VAL A 1 539 ? -2.250 -5.550 -7.581 1.00 98.12 539 VAL A C 1
ATOM 4405 O O . VAL A 1 539 ? -1.177 -5.236 -7.061 1.00 98.12 539 VAL A O 1
ATOM 4408 N N . ASP A 1 540 ? -3.266 -4.697 -7.677 1.00 97.25 540 ASP A N 1
ATOM 4409 C CA . ASP A 1 540 ? -3.192 -3.326 -7.172 1.00 97.25 540 ASP A CA 1
ATOM 4410 C C . ASP A 1 540 ? -3.121 -3.276 -5.629 1.00 97.25 540 ASP A C 1
ATOM 4412 O O . ASP A 1 540 ? -2.264 -2.575 -5.096 1.00 97.25 540 ASP A O 1
ATOM 4416 N N . GLU A 1 541 ? -3.871 -4.108 -4.894 1.00 96.50 541 GLU A N 1
ATOM 4417 C CA . GLU A 1 541 ? -3.805 -4.217 -3.420 1.00 96.50 541 GLU A CA 1
ATOM 4418 C C . GLU A 1 541 ? -2.372 -4.476 -2.909 1.00 96.50 541 GLU A C 1
ATOM 4420 O O . GLU A 1 541 ? -1.949 -3.903 -1.896 1.00 96.50 541 GLU A O 1
ATOM 4425 N N . VAL A 1 542 ? -1.610 -5.336 -3.599 1.00 98.19 542 VAL A N 1
ATOM 4426 C CA . VAL A 1 542 ? -0.271 -5.752 -3.146 1.00 98.19 542 VAL A CA 1
ATOM 4427 C C . VAL A 1 542 ? 0.889 -4.993 -3.789 1.00 98.19 542 VAL A C 1
ATOM 4429 O O . VAL A 1 542 ? 2.014 -5.138 -3.320 1.00 98.19 542 VAL A O 1
ATOM 4432 N N . SER A 1 543 ? 0.671 -4.221 -4.857 1.00 98.50 543 SER A N 1
ATOM 4433 C CA . SER A 1 543 ? 1.772 -3.585 -5.604 1.00 98.50 543 SER A CA 1
ATOM 4434 C C . SER A 1 543 ? 1.480 -2.211 -6.184 1.00 98.50 543 SER A C 1
ATOM 4436 O O . SER A 1 543 ? 2.247 -1.730 -7.019 1.00 98.50 543 SER A O 1
ATOM 4438 N N . ASP A 1 544 ? 0.401 -1.566 -5.753 1.00 98.19 544 ASP A N 1
ATOM 4439 C CA . ASP A 1 544 ? 0.179 -0.173 -6.098 1.00 98.19 544 ASP A CA 1
ATOM 4440 C C . ASP A 1 544 ? 1.361 0.710 -5.658 1.00 98.19 544 ASP A C 1
ATOM 4442 O O . ASP A 1 544 ? 1.928 0.560 -4.576 1.00 98.19 544 ASP A O 1
ATOM 4446 N N . LEU A 1 545 ? 1.727 1.639 -6.540 1.00 98.56 545 LEU A N 1
ATOM 4447 C CA . LEU A 1 545 ? 2.806 2.610 -6.337 1.00 98.56 545 LEU A CA 1
ATOM 4448 C C . LEU A 1 545 ? 2.331 4.040 -6.624 1.00 98.56 545 LEU A C 1
ATOM 4450 O O . LEU A 1 545 ? 3.142 4.947 -6.826 1.00 98.56 545 LEU A O 1
ATOM 4454 N N . SER A 1 546 ? 1.015 4.269 -6.598 1.00 98.12 546 SER A N 1
ATOM 4455 C CA . SER A 1 546 ? 0.409 5.596 -6.738 1.00 98.12 546 SER A CA 1
ATOM 4456 C C . SER A 1 546 ? 0.908 6.604 -5.699 1.00 98.12 546 SER A C 1
ATOM 4458 O O . SER A 1 546 ? 0.845 7.811 -5.931 1.00 98.12 546 SER A O 1
ATOM 4460 N N . ILE A 1 547 ? 1.501 6.129 -4.596 1.00 97.88 547 ILE A N 1
ATOM 4461 C CA . ILE A 1 547 ? 2.174 6.943 -3.581 1.00 97.88 547 ILE A CA 1
ATOM 4462 C C . ILE A 1 547 ? 3.221 7.908 -4.167 1.00 97.88 547 ILE A C 1
ATOM 4464 O O . ILE A 1 547 ? 3.435 8.990 -3.617 1.00 97.88 547 ILE A O 1
ATOM 4468 N N . TYR A 1 548 ? 3.830 7.575 -5.313 1.00 98.25 548 TYR A N 1
ATOM 4469 C CA . TYR A 1 548 ? 4.747 8.468 -6.025 1.00 98.25 548 TYR A CA 1
ATOM 4470 C C . TYR A 1 548 ? 4.091 9.780 -6.478 1.00 98.25 548 TYR A C 1
ATOM 4472 O O . TYR A 1 548 ? 4.779 10.799 -6.542 1.00 98.25 548 TYR A O 1
ATOM 4480 N N . CYS A 1 549 ? 2.770 9.801 -6.686 1.00 97.38 549 CYS A N 1
ATOM 4481 C CA . CYS A 1 549 ? 2.005 11.020 -6.963 1.00 97.38 549 CYS A CA 1
ATOM 4482 C C . CYS A 1 549 ? 2.117 12.060 -5.833 1.00 97.38 549 CYS A C 1
ATOM 4484 O O . CYS A 1 549 ? 1.987 13.257 -6.078 1.00 97.38 549 CYS A O 1
ATOM 4486 N N . PHE A 1 550 ? 2.390 11.624 -4.601 1.00 97.00 550 PHE A N 1
ATOM 4487 C CA . PHE A 1 550 ? 2.548 12.491 -3.425 1.00 97.00 550 PHE A CA 1
ATOM 4488 C C . PHE A 1 550 ? 4.022 12.666 -3.018 1.00 97.00 550 PHE A C 1
ATOM 4490 O O . PHE A 1 550 ? 4.340 13.356 -2.049 1.00 97.00 550 PHE A O 1
ATOM 4497 N N . HIS A 1 551 ? 4.943 12.056 -3.770 1.00 97.00 551 HIS A N 1
ATOM 4498 C CA . HIS A 1 551 ? 6.391 12.104 -3.565 1.00 97.00 551 HIS A CA 1
ATOM 4499 C C . HIS A 1 551 ? 7.137 12.436 -4.866 1.00 97.00 551 HIS A C 1
ATOM 4501 O O . HIS A 1 551 ? 8.235 11.932 -5.111 1.00 97.00 551 HIS A O 1
ATOM 4507 N N . THR A 1 552 ? 6.559 13.308 -5.693 1.00 95.94 552 THR A N 1
ATOM 4508 C CA . THR A 1 552 ? 7.064 13.633 -7.035 1.00 95.94 552 THR A CA 1
ATOM 4509 C C . THR A 1 552 ? 8.512 14.123 -7.038 1.00 95.94 552 THR A C 1
ATOM 4511 O O . THR A 1 552 ? 9.295 13.700 -7.883 1.00 95.94 552 THR A O 1
ATOM 4514 N N . THR A 1 553 ? 8.929 14.909 -6.041 1.00 96.00 553 THR A N 1
ATOM 4515 C CA . THR A 1 553 ? 10.327 15.354 -5.904 1.00 96.00 553 THR A CA 1
ATOM 4516 C C . THR A 1 553 ? 11.307 14.183 -5.780 1.00 96.00 553 THR A C 1
ATOM 4518 O O . THR A 1 553 ? 12.351 14.178 -6.435 1.00 96.00 553 THR A O 1
ATOM 4521 N N . LEU A 1 554 ? 10.979 13.167 -4.970 1.00 96.12 554 LEU A N 1
ATOM 4522 C CA . LEU A 1 554 ? 11.799 11.954 -4.875 1.00 96.12 554 LEU A CA 1
ATOM 4523 C C . LEU A 1 554 ? 11.723 11.138 -6.162 1.00 96.12 554 LEU A C 1
ATOM 4525 O O . LEU A 1 554 ? 12.727 10.559 -6.565 1.00 96.12 554 LEU A O 1
ATOM 4529 N N . PHE A 1 555 ? 10.559 11.106 -6.810 1.00 97.81 555 PHE A N 1
ATOM 4530 C CA . PHE A 1 555 ? 10.369 10.384 -8.062 1.00 97.81 555 PHE A CA 1
ATOM 4531 C C . PHE A 1 555 ? 11.292 10.921 -9.165 1.00 97.81 555 PHE A C 1
ATOM 4533 O O . PHE A 1 555 ? 12.030 10.160 -9.790 1.00 97.81 555 PHE A O 1
ATOM 4540 N N . GLU A 1 556 ? 11.342 12.247 -9.324 1.00 97.88 556 GLU A N 1
ATOM 4541 C CA . GLU A 1 556 ? 12.269 12.929 -10.232 1.00 97.88 556 GLU A CA 1
ATOM 4542 C C . GLU A 1 556 ? 13.728 12.678 -9.864 1.00 97.88 556 GLU A C 1
ATOM 4544 O O . GLU A 1 556 ? 14.550 12.403 -10.736 1.00 97.88 556 GLU A O 1
ATOM 4549 N N . GLN A 1 557 ? 14.067 12.778 -8.577 1.00 96.25 557 GLN A N 1
ATOM 4550 C CA . GLN A 1 557 ? 15.432 12.559 -8.111 1.00 96.25 557 GLN A CA 1
ATOM 4551 C C . GLN A 1 557 ? 15.904 11.134 -8.425 1.00 96.25 557 GLN A C 1
ATOM 4553 O O . GLN A 1 557 ? 17.011 10.955 -8.930 1.00 96.25 557 GLN A O 1
ATOM 4558 N N . GLN A 1 558 ? 15.073 10.130 -8.147 1.00 97.19 558 GLN A N 1
ATOM 4559 C CA . GLN A 1 558 ? 15.377 8.723 -8.413 1.00 97.19 558 GLN A CA 1
ATOM 4560 C C . GLN A 1 558 ? 15.531 8.456 -9.914 1.00 97.19 558 GLN A C 1
ATOM 4562 O O . GLN A 1 558 ? 16.426 7.712 -10.313 1.00 97.19 558 GLN A O 1
ATOM 4567 N N . PHE A 1 559 ? 14.720 9.102 -10.755 1.00 98.38 559 PHE A N 1
ATOM 4568 C CA . PHE A 1 559 ? 14.866 9.021 -12.207 1.00 98.38 559 PHE A CA 1
ATOM 4569 C C . PHE A 1 559 ? 16.160 9.674 -12.702 1.00 98.38 559 PHE A C 1
ATOM 4571 O O . PHE A 1 559 ? 16.901 9.061 -13.466 1.00 98.38 559 PHE A O 1
ATOM 4578 N N . ARG A 1 560 ? 16.491 10.882 -12.230 1.00 96.81 560 ARG A N 1
ATOM 4579 C CA . ARG A 1 560 ? 17.755 11.548 -12.593 1.00 96.81 560 ARG A CA 1
ATOM 4580 C C . ARG A 1 560 ? 18.959 10.696 -12.194 1.00 96.81 560 ARG A C 1
ATOM 4582 O O . ARG A 1 560 ? 19.847 10.481 -13.008 1.00 96.81 560 ARG A O 1
ATOM 4589 N N . GLN A 1 561 ? 18.944 10.119 -10.992 1.00 94.88 561 GLN A N 1
ATOM 4590 C CA . GLN A 1 561 ? 19.973 9.166 -10.568 1.00 94.88 561 GLN A CA 1
ATOM 4591 C C . GLN A 1 561 ? 20.020 7.928 -11.476 1.00 94.88 561 GLN A C 1
ATOM 4593 O O . GLN A 1 561 ? 21.104 7.476 -11.825 1.00 94.88 561 GLN A O 1
ATOM 4598 N N . CYS A 1 562 ? 18.873 7.389 -11.900 1.00 96.88 562 CYS A N 1
ATOM 4599 C CA . CYS A 1 562 ? 18.821 6.297 -12.876 1.00 96.88 562 CYS A CA 1
ATOM 4600 C C . CYS A 1 562 ? 19.529 6.676 -14.189 1.00 96.88 562 CYS A C 1
ATOM 4602 O O . CYS A 1 562 ? 20.302 5.872 -14.708 1.00 96.88 562 CYS A O 1
ATOM 4604 N N . MET A 1 563 ? 19.332 7.905 -14.682 1.00 95.19 563 MET A N 1
ATOM 4605 C CA . MET A 1 563 ? 19.980 8.423 -15.896 1.00 95.19 563 MET A CA 1
ATOM 4606 C C . MET A 1 563 ? 21.490 8.670 -15.732 1.00 95.19 563 MET A C 1
ATOM 4608 O O . MET A 1 563 ? 22.228 8.581 -16.709 1.00 95.19 563 MET A O 1
ATOM 4612 N N . GLU A 1 564 ? 21.994 8.892 -14.517 1.00 91.62 564 GLU A N 1
ATOM 4613 C CA . GLU A 1 564 ? 23.435 9.061 -14.257 1.00 91.62 564 GLU A CA 1
ATOM 4614 C C . GLU A 1 564 ? 24.233 7.741 -14.303 1.00 91.62 564 GLU A C 1
ATOM 4616 O O . GLU A 1 564 ? 25.451 7.754 -14.506 1.00 91.62 564 GLU A O 1
ATOM 4621 N N . PHE A 1 565 ? 23.578 6.588 -14.111 1.00 89.56 565 PHE A N 1
ATOM 4622 C CA . PHE A 1 565 ? 24.237 5.280 -14.033 1.00 89.56 565 PHE A CA 1
ATOM 4623 C C . PHE A 1 565 ? 23.822 4.373 -15.204 1.00 89.56 565 PHE A C 1
ATOM 4625 O O . PHE A 1 565 ? 22.745 3.781 -15.152 1.00 89.56 565 PHE A O 1
ATOM 4632 N N . PRO A 1 566 ? 24.688 4.128 -16.211 1.00 89.31 566 PRO A N 1
ATOM 4633 C CA . PRO A 1 566 ? 24.296 3.354 -17.395 1.00 89.31 566 PRO A CA 1
ATOM 4634 C C . PRO A 1 566 ? 23.815 1.923 -17.109 1.00 89.31 566 PRO A C 1
ATOM 4636 O O . PRO A 1 566 ? 22.940 1.413 -17.795 1.00 89.31 566 PRO A O 1
ATOM 4639 N N . ALA A 1 567 ? 24.309 1.286 -16.042 1.00 90.25 567 ALA A N 1
ATOM 4640 C CA . ALA A 1 567 ? 23.825 -0.030 -15.610 1.00 90.25 567 ALA A CA 1
ATOM 4641 C C . ALA A 1 567 ? 22.367 -0.021 -15.098 1.00 90.25 567 ALA A C 1
ATOM 4643 O O . ALA A 1 567 ? 21.791 -1.081 -14.874 1.00 90.25 567 ALA A O 1
ATOM 4644 N N . GLN A 1 568 ? 21.787 1.157 -14.853 1.00 95.88 568 GLN A N 1
ATOM 4645 C CA . GLN A 1 568 ? 20.397 1.338 -14.434 1.00 95.88 568 GLN A CA 1
ATOM 4646 C C . GLN A 1 568 ? 19.494 1.850 -15.558 1.00 95.88 568 GLN A C 1
ATOM 4648 O O . GLN A 1 568 ? 18.278 1.725 -15.437 1.00 95.88 568 GLN A O 1
ATOM 4653 N N . HIS A 1 569 ? 20.058 2.347 -16.667 1.00 96.50 569 HIS A N 1
ATOM 4654 C CA . HIS A 1 569 ? 19.307 2.822 -17.837 1.00 96.50 569 HIS A CA 1
ATOM 4655 C C . HIS A 1 569 ? 18.260 1.817 -18.316 1.00 96.50 569 HIS A C 1
ATOM 4657 O O . HIS A 1 569 ? 17.145 2.211 -18.651 1.00 96.50 569 HIS A O 1
ATOM 4663 N N . ARG A 1 570 ? 18.585 0.523 -18.251 1.00 96.75 570 ARG A N 1
ATOM 4664 C CA . ARG A 1 570 ? 17.698 -0.599 -18.582 1.00 96.75 570 ARG A CA 1
ATOM 4665 C C . ARG A 1 570 ? 16.323 -0.507 -17.928 1.00 96.75 570 ARG A C 1
ATOM 4667 O O . ARG A 1 570 ? 15.314 -0.866 -18.527 1.00 96.75 570 ARG A O 1
ATOM 4674 N N . PHE A 1 571 ? 16.307 -0.062 -16.679 1.00 98.31 571 PHE A N 1
ATOM 4675 C CA . PHE A 1 571 ? 15.150 -0.103 -15.793 1.00 98.31 571 PHE A CA 1
ATOM 4676 C C . PHE A 1 571 ? 14.370 1.215 -15.784 1.00 98.31 571 PHE A C 1
ATOM 4678 O O . PHE A 1 571 ? 13.333 1.319 -15.135 1.00 98.31 571 PHE A O 1
ATOM 4685 N N . SER A 1 572 ? 14.836 2.221 -16.526 1.00 98.25 572 SER A N 1
ATOM 4686 C CA . SER A 1 572 ? 14.231 3.557 -16.577 1.00 98.25 572 SER A CA 1
ATOM 4687 C C . SER A 1 572 ? 12.785 3.580 -17.077 1.00 98.25 572 SER A C 1
ATOM 4689 O O . SER A 1 572 ? 12.027 4.469 -16.704 1.00 98.25 572 SER A O 1
ATOM 4691 N N . VAL A 1 573 ? 12.360 2.568 -17.838 1.00 98.19 573 VAL A N 1
ATOM 4692 C CA . VAL A 1 573 ? 10.963 2.417 -18.273 1.00 98.19 573 VAL A CA 1
ATOM 4693 C C . VAL A 1 573 ? 9.987 2.189 -17.109 1.00 98.19 573 VAL A C 1
ATOM 4695 O O . VAL A 1 573 ? 8.797 2.448 -17.256 1.00 98.19 573 VAL A O 1
ATOM 4698 N N . ALA A 1 574 ? 10.465 1.777 -15.930 1.00 98.56 574 ALA A N 1
ATOM 4699 C CA . ALA A 1 574 ? 9.618 1.627 -14.747 1.00 98.56 574 ALA A CA 1
ATOM 4700 C C . ALA A 1 574 ? 8.943 2.948 -14.334 1.00 98.56 574 ALA A C 1
ATOM 4702 O O . ALA A 1 574 ? 7.791 2.947 -13.916 1.00 98.56 574 ALA A O 1
ATOM 4703 N N . PHE A 1 575 ? 9.628 4.084 -14.494 1.00 98.75 575 PHE A N 1
ATOM 4704 C CA . PHE A 1 575 ? 9.113 5.400 -14.105 1.00 98.75 575 PHE A CA 1
ATOM 4705 C C . PHE A 1 575 ? 7.852 5.810 -14.893 1.00 98.75 575 PHE A C 1
ATOM 4707 O O . PHE A 1 575 ? 6.826 6.070 -14.261 1.00 98.75 575 PHE A O 1
ATOM 4714 N N . PRO A 1 576 ? 7.845 5.820 -16.242 1.00 98.44 576 PRO A N 1
ATOM 4715 C CA . PRO A 1 576 ? 6.628 6.116 -16.993 1.00 98.44 576 PRO A CA 1
ATOM 4716 C C . PRO A 1 576 ? 5.535 5.047 -16.834 1.00 98.44 576 PRO A C 1
ATOM 4718 O O . PRO A 1 576 ? 4.362 5.397 -16.947 1.00 98.44 576 PRO A O 1
ATOM 4721 N N . LEU A 1 577 ? 5.875 3.781 -16.544 1.00 98.44 577 LEU A N 1
ATOM 4722 C CA . LEU A 1 577 ? 4.884 2.736 -16.235 1.00 98.44 577 LEU A CA 1
ATOM 4723 C C . LEU A 1 577 ? 4.145 3.027 -14.919 1.00 98.44 577 LEU A C 1
ATOM 4725 O O . LEU A 1 577 ? 2.917 3.000 -14.890 1.00 98.44 577 LEU A O 1
ATOM 4729 N N . ILE A 1 578 ? 4.871 3.414 -13.865 1.00 98.62 578 ILE A N 1
ATOM 4730 C CA . ILE A 1 578 ? 4.297 3.768 -12.554 1.00 98.62 578 ILE A CA 1
ATOM 4731 C C . ILE A 1 578 ? 3.322 4.952 -12.649 1.00 98.62 578 ILE A C 1
ATOM 4733 O O . ILE A 1 578 ? 2.380 5.033 -11.861 1.00 98.62 578 ILE A O 1
ATOM 4737 N N . CYS A 1 579 ? 3.465 5.853 -13.628 1.00 98.56 579 CYS A N 1
ATOM 4738 C CA . CYS A 1 579 ? 2.474 6.911 -13.855 1.00 98.56 579 CYS A CA 1
ATOM 4739 C C . CYS A 1 579 ? 1.057 6.355 -14.092 1.00 98.56 579 CYS A C 1
ATOM 4741 O O . CYS A 1 579 ? 0.085 7.000 -13.702 1.00 98.56 579 CYS A O 1
ATOM 4743 N N . ALA A 1 580 ? 0.916 5.148 -14.655 1.00 97.50 580 ALA A N 1
ATOM 4744 C CA . ALA A 1 580 ? -0.382 4.494 -14.830 1.00 97.50 580 ALA A CA 1
ATOM 4745 C C . ALA A 1 580 ? -1.079 4.175 -13.495 1.00 97.50 580 ALA A C 1
ATOM 4747 O O . ALA A 1 580 ? -2.302 4.048 -13.458 1.00 97.50 580 ALA A O 1
ATOM 4748 N N . HIS A 1 581 ? -0.326 4.089 -12.395 1.00 98.19 581 HIS A N 1
ATOM 4749 C CA . HIS A 1 581 ? -0.866 3.791 -11.072 1.00 98.19 581 HIS A CA 1
ATOM 4750 C C . HIS A 1 581 ? -1.545 5.002 -10.438 1.00 98.19 581 HIS A C 1
ATOM 4752 O O . HIS A 1 581 ? -2.387 4.834 -9.579 1.00 98.19 581 HIS A O 1
ATOM 4758 N N . PHE A 1 582 ? -1.234 6.236 -10.836 1.00 98.25 582 PHE A N 1
ATOM 4759 C CA . PHE A 1 582 ? -1.611 7.425 -10.054 1.00 98.25 582 PHE A CA 1
ATOM 4760 C C . PHE A 1 582 ? -3.118 7.535 -9.765 1.00 98.25 582 PHE A C 1
ATOM 4762 O O . PHE A 1 582 ? -3.510 8.034 -8.714 1.00 98.25 582 PHE A O 1
ATOM 4769 N N . LEU A 1 583 ? -3.973 7.035 -10.659 1.00 95.88 583 LEU A N 1
ATOM 4770 C CA . LEU A 1 583 ? -5.424 7.076 -10.477 1.00 95.88 583 LEU A CA 1
ATOM 4771 C C . LEU A 1 583 ? -5.977 6.060 -9.472 1.00 95.88 583 LEU A C 1
ATOM 4773 O O . LEU A 1 583 ? -7.118 6.238 -9.050 1.00 95.88 583 LEU A O 1
ATOM 4777 N N . THR A 1 584 ? -5.216 5.040 -9.070 1.00 95.19 584 THR A N 1
ATOM 4778 C CA . THR A 1 584 ? -5.621 4.117 -7.993 1.00 95.19 584 THR A CA 1
ATOM 4779 C C . THR A 1 584 ? -5.676 4.839 -6.640 1.00 95.19 584 THR A C 1
ATOM 4781 O O . THR A 1 584 ? -6.463 4.464 -5.777 1.00 95.19 584 THR A O 1
ATOM 4784 N N . ALA A 1 585 ? -4.923 5.938 -6.473 1.00 95.06 585 ALA A N 1
ATOM 4785 C CA . ALA A 1 585 ? -4.956 6.773 -5.270 1.00 95.06 585 ALA A CA 1
ATOM 4786 C C . ALA A 1 585 ? -6.273 7.544 -5.085 1.00 95.06 585 ALA A C 1
ATOM 4788 O O . ALA A 1 585 ? -6.506 8.092 -4.002 1.00 95.06 585 ALA A O 1
ATOM 4789 N N . VAL A 1 586 ? -7.087 7.658 -6.139 1.00 95.00 586 VAL A N 1
ATOM 4790 C CA . VAL A 1 586 ? -8.316 8.454 -6.146 1.00 95.00 586 VAL A CA 1
ATOM 4791 C C . VAL A 1 586 ? -9.469 7.613 -5.627 1.00 95.00 586 VAL A C 1
ATOM 4793 O O . VAL A 1 586 ? -9.794 6.577 -6.203 1.00 95.00 586 VAL A O 1
ATOM 4796 N N . HIS A 1 587 ? -10.182 8.119 -4.622 1.00 94.56 587 HIS A N 1
ATOM 4797 C CA . HIS A 1 587 ? -11.459 7.527 -4.242 1.00 94.56 587 HIS A CA 1
ATOM 4798 C C . HIS A 1 587 ? -12.559 7.969 -5.223 1.00 94.56 587 HIS A C 1
ATOM 4800 O O . HIS A 1 587 ? -12.979 9.130 -5.181 1.00 94.56 587 HIS A O 1
ATOM 4806 N N . PRO A 1 588 ? -13.096 7.073 -6.071 1.00 88.19 588 PRO A N 1
ATOM 4807 C CA . PRO A 1 588 ? -13.906 7.468 -7.224 1.00 88.19 588 PRO A CA 1
ATOM 4808 C C . PRO A 1 588 ? -15.217 8.167 -6.845 1.00 88.19 588 PRO A C 1
ATOM 4810 O O . PRO A 1 588 ? -15.633 9.099 -7.528 1.00 88.19 588 PRO A O 1
ATOM 4813 N N . SER A 1 589 ? -15.866 7.733 -5.762 1.00 90.00 589 SER A N 1
ATOM 4814 C CA . SER A 1 589 ? -17.179 8.244 -5.346 1.00 90.00 589 SER A CA 1
ATOM 4815 C C . SER A 1 589 ? -17.135 9.391 -4.332 1.00 90.00 589 SER A C 1
ATOM 4817 O O . SER A 1 589 ? -18.057 10.202 -4.311 1.00 90.00 589 SER A O 1
ATOM 4819 N N . LEU A 1 590 ? -16.103 9.472 -3.483 1.00 91.88 590 LEU A N 1
ATOM 4820 C CA . LEU A 1 590 ? -16.086 10.375 -2.325 1.00 91.88 590 LEU A CA 1
ATOM 4821 C C . LEU A 1 590 ? -15.129 11.553 -2.464 1.00 91.88 590 LEU A C 1
ATOM 4823 O O . LEU A 1 590 ? -15.350 12.569 -1.807 1.00 91.88 590 LEU A O 1
ATOM 4827 N N . CYS A 1 591 ? -14.115 11.454 -3.323 1.00 93.62 591 CYS A N 1
ATOM 4828 C CA . CYS A 1 591 ? -13.269 12.594 -3.656 1.00 93.62 591 CYS A CA 1
ATOM 4829 C C . CYS A 1 591 ? -13.005 12.686 -5.172 1.00 93.62 591 CYS A C 1
ATOM 4831 O O . CYS A 1 591 ? -11.862 12.577 -5.618 1.00 93.62 591 CYS A O 1
ATOM 4833 N N . PRO A 1 592 ? -14.047 12.842 -6.012 1.00 93.56 592 PRO A N 1
ATOM 4834 C CA . PRO A 1 592 ? -13.854 13.013 -7.452 1.00 93.56 592 PRO A CA 1
ATOM 4835 C C . PRO A 1 592 ? -13.119 14.316 -7.816 1.00 93.56 592 PRO A C 1
ATOM 4837 O O . PRO A 1 592 ? -12.602 14.425 -8.928 1.00 93.56 592 PRO A O 1
ATOM 4840 N N . GLU A 1 593 ? -13.068 15.294 -6.906 1.00 90.19 593 GLU A N 1
ATOM 4841 C CA . GLU A 1 593 ? -12.508 16.630 -7.128 1.00 90.19 593 GLU A CA 1
ATOM 4842 C C . GLU A 1 593 ? -11.010 16.588 -7.488 1.00 90.19 593 GLU A C 1
ATOM 4844 O O . GLU A 1 593 ? -10.566 17.312 -8.380 1.00 90.19 593 GLU A O 1
ATOM 4849 N N . GLU A 1 594 ? -10.235 15.690 -6.873 1.00 92.88 594 GLU A N 1
ATOM 4850 C CA . GLU A 1 594 ? -8.791 15.550 -7.127 1.00 92.88 594 GLU A CA 1
ATOM 4851 C C . GLU A 1 594 ? -8.457 14.704 -8.369 1.00 92.88 594 GLU A C 1
ATOM 4853 O O . GLU A 1 594 ? -7.329 14.756 -8.869 1.00 92.88 594 GLU A O 1
ATOM 4858 N N . ARG A 1 595 ? -9.428 13.948 -8.910 1.00 94.44 595 ARG A N 1
ATOM 4859 C CA . ARG A 1 595 ? -9.205 12.970 -9.993 1.00 94.44 595 ARG A CA 1
ATOM 4860 C C . ARG A 1 595 ? -8.545 13.595 -11.214 1.00 94.44 595 ARG A C 1
ATOM 4862 O O . ARG A 1 595 ? -7.643 13.007 -11.805 1.00 94.44 595 ARG A O 1
ATOM 4869 N N . HIS A 1 596 ? -9.026 14.770 -11.617 1.00 95.06 596 HIS A N 1
ATOM 4870 C CA . HIS A 1 596 ? -8.523 15.452 -12.805 1.00 95.06 596 HIS A CA 1
ATOM 4871 C C . HIS A 1 596 ? -7.097 15.967 -12.592 1.00 95.06 596 HIS A C 1
ATOM 4873 O O . HIS A 1 596 ? -6.263 15.809 -13.476 1.00 95.06 596 HIS A O 1
ATOM 4879 N N . SER A 1 597 ? -6.814 16.528 -11.413 1.00 94.19 597 SER A N 1
ATOM 4880 C CA . SER A 1 597 ? -5.482 17.021 -11.049 1.00 94.19 597 SER A CA 1
ATOM 4881 C C . SER A 1 597 ? -4.454 15.885 -11.067 1.00 94.19 597 SER A C 1
ATOM 4883 O O . SER A 1 597 ? -3.477 15.943 -11.810 1.00 94.19 597 SER A O 1
ATOM 4885 N N . ILE A 1 598 ? -4.743 14.786 -10.360 1.00 96.81 598 ILE A N 1
ATOM 4886 C CA . ILE A 1 598 ? -3.882 13.593 -10.309 1.00 96.81 598 ILE A CA 1
ATOM 4887 C C . ILE A 1 598 ? -3.703 12.975 -11.706 1.00 96.81 598 ILE A C 1
ATOM 4889 O O . ILE A 1 598 ? -2.589 12.620 -12.099 1.00 96.81 598 ILE A O 1
ATOM 4893 N N . GLY A 1 599 ? -4.783 12.894 -12.490 1.00 97.12 599 GLY A N 1
ATOM 4894 C CA . GLY A 1 599 ? -4.738 12.434 -13.876 1.00 97.12 599 GLY A CA 1
ATOM 4895 C C . GLY A 1 599 ? -3.808 13.284 -14.745 1.00 97.12 599 GLY A C 1
ATOM 4896 O O . GLY A 1 599 ? -2.933 12.740 -15.421 1.00 97.12 599 GLY A O 1
ATOM 4897 N N . GLN A 1 600 ? -3.925 14.612 -14.689 1.00 97.25 600 GLN A N 1
ATOM 4898 C CA . GLN A 1 600 ? -3.038 15.516 -15.424 1.00 97.25 600 GLN A CA 1
ATOM 4899 C C . GLN A 1 600 ? -1.577 15.347 -15.002 1.00 97.25 600 GLN A C 1
ATOM 4901 O O . GLN A 1 600 ? -0.709 15.235 -15.868 1.00 97.25 600 GLN A O 1
ATOM 4906 N N . THR A 1 601 ? -1.305 15.268 -13.697 1.00 97.25 601 THR A N 1
ATOM 4907 C CA . THR A 1 601 ? 0.043 15.025 -13.171 1.00 97.25 601 THR A CA 1
ATOM 4908 C C . THR A 1 601 ? 0.623 13.722 -13.724 1.00 97.25 601 THR A C 1
ATOM 4910 O O . THR A 1 601 ? 1.759 13.710 -14.192 1.00 97.25 601 THR A O 1
ATOM 4913 N N . SER A 1 602 ? -0.159 12.640 -13.766 1.00 98.19 602 SER A N 1
ATOM 4914 C CA . SER A 1 602 ? 0.301 11.351 -14.302 1.00 98.19 602 SER A CA 1
ATOM 4915 C C . SER A 1 602 ? 0.724 11.424 -15.777 1.00 98.19 602 SER A C 1
ATOM 4917 O O . SER A 1 602 ? 1.795 10.939 -16.145 1.00 98.19 602 SER A O 1
ATOM 4919 N N . VAL A 1 603 ? -0.072 12.101 -16.612 1.00 98.44 603 VAL A N 1
ATOM 4920 C CA . VAL A 1 603 ? 0.196 12.307 -18.045 1.00 98.44 603 VAL A CA 1
ATOM 4921 C C . VAL A 1 603 ? 1.432 13.188 -18.241 1.00 98.44 603 VAL A C 1
ATOM 4923 O O . VAL A 1 603 ? 2.285 12.877 -19.073 1.00 98.44 603 VAL A O 1
ATOM 4926 N N . GLN A 1 604 ? 1.563 14.261 -17.454 1.00 98.31 604 GLN A N 1
ATOM 4927 C CA . GLN A 1 604 ? 2.713 15.168 -17.504 1.00 98.31 604 GLN A CA 1
ATOM 4928 C C . GLN A 1 604 ? 4.022 14.455 -17.156 1.00 98.31 604 GLN A C 1
ATOM 4930 O O . GLN A 1 604 ? 4.996 14.588 -17.898 1.00 98.31 604 GLN A O 1
ATOM 4935 N N . TYR A 1 605 ? 4.043 13.670 -16.075 1.00 98.44 605 TYR A N 1
ATOM 4936 C CA . TYR A 1 605 ? 5.233 12.917 -15.677 1.00 98.44 605 TYR A CA 1
ATOM 4937 C C . TYR A 1 605 ? 5.580 11.816 -16.679 1.00 98.44 605 TYR A C 1
ATOM 4939 O O . TYR A 1 605 ? 6.746 11.697 -17.046 1.00 98.44 605 TYR A O 1
ATOM 4947 N N . CYS A 1 606 ? 4.595 11.070 -17.191 1.00 98.56 606 CYS A N 1
ATOM 4948 C CA . CYS A 1 606 ? 4.841 10.050 -18.214 1.00 98.56 606 CYS A CA 1
ATOM 4949 C C . CYS A 1 606 ? 5.500 10.662 -19.463 1.00 98.56 606 CYS A C 1
ATOM 4951 O O . CYS A 1 606 ? 6.539 10.186 -19.924 1.00 98.56 606 CYS A O 1
ATOM 4953 N N . ASN A 1 607 ? 4.951 11.782 -19.950 1.00 98.31 607 ASN A N 1
ATOM 4954 C CA . ASN A 1 607 ? 5.524 12.540 -21.060 1.00 98.31 607 ASN A CA 1
ATOM 4955 C C . ASN A 1 607 ? 6.951 13.025 -20.760 1.00 98.31 607 ASN A C 1
ATOM 4957 O O . ASN A 1 607 ? 7.831 12.923 -21.614 1.00 98.31 607 ASN A O 1
ATOM 4961 N N . TRP A 1 608 ? 7.177 13.567 -19.559 1.00 98.25 608 TRP A N 1
ATOM 4962 C CA . TRP A 1 608 ? 8.486 14.066 -19.148 1.00 98.25 608 TRP A CA 1
ATOM 4963 C C . TRP A 1 608 ? 9.537 12.952 -19.123 1.00 98.25 608 TRP A C 1
ATOM 4965 O O . TRP A 1 608 ? 10.569 13.095 -19.771 1.00 98.25 608 TRP A O 1
ATOM 4975 N N . PHE A 1 609 ? 9.256 11.814 -18.479 1.00 98.56 609 PHE A N 1
ATOM 4976 C CA . PHE A 1 609 ? 10.192 10.688 -18.427 1.00 98.56 609 PHE A CA 1
ATOM 4977 C C . PHE A 1 609 ? 10.574 10.180 -19.819 1.00 98.56 609 PHE A C 1
ATOM 4979 O O . PHE A 1 609 ? 11.757 10.024 -20.112 1.00 98.56 609 PHE A O 1
ATOM 4986 N N . LEU A 1 610 ? 9.589 9.957 -20.696 1.00 98.19 610 LEU A N 1
ATOM 4987 C CA . LEU A 1 610 ? 9.842 9.455 -22.051 1.00 98.19 610 LEU A CA 1
ATOM 4988 C C . LEU A 1 610 ? 10.659 10.439 -22.890 1.00 98.19 610 LEU A C 1
ATOM 4990 O O . LEU A 1 610 ? 11.518 10.018 -23.671 1.00 98.19 610 LEU A O 1
ATOM 4994 N N . LYS A 1 611 ? 10.427 11.742 -22.707 1.00 97.12 611 LYS A N 1
ATOM 4995 C CA . LYS A 1 611 ? 11.216 12.787 -23.353 1.00 97.12 611 LYS A CA 1
ATOM 4996 C C . LYS A 1 611 ? 12.665 12.780 -22.865 1.00 97.12 611 LYS A C 1
ATOM 4998 O O . LYS A 1 611 ? 13.559 12.711 -23.698 1.00 97.12 611 LYS A O 1
ATOM 5003 N N . GLU A 1 612 ? 12.899 12.785 -21.554 1.00 97.38 612 GLU A N 1
ATOM 5004 C CA . GLU A 1 612 ? 14.257 12.784 -20.988 1.00 97.38 612 GLU A CA 1
ATOM 5005 C C . GLU A 1 612 ? 15.037 11.517 -21.376 1.00 97.38 612 GLU A C 1
ATOM 5007 O O . GLU A 1 612 ? 16.194 11.604 -21.778 1.00 97.38 612 GLU A O 1
ATOM 5012 N N . MET A 1 613 ? 14.394 10.341 -21.348 1.00 97.81 613 MET A N 1
ATOM 5013 C CA . MET A 1 613 ? 14.998 9.087 -21.825 1.00 97.81 613 MET A CA 1
ATOM 5014 C C . MET A 1 613 ? 15.403 9.177 -23.304 1.00 97.81 613 MET A C 1
ATOM 5016 O O . MET A 1 613 ? 16.476 8.713 -23.695 1.00 97.81 613 MET A O 1
ATOM 5020 N N . SER A 1 614 ? 14.543 9.775 -24.133 1.00 96.75 614 SER A N 1
ATOM 5021 C CA . SER A 1 614 ? 14.792 9.955 -25.567 1.00 96.75 614 SER A CA 1
ATOM 5022 C C . SER A 1 614 ? 15.895 10.978 -25.841 1.00 96.75 614 SER A C 1
ATOM 5024 O O . SER A 1 614 ? 16.694 10.788 -26.760 1.00 96.75 614 SER A O 1
ATOM 5026 N N . ASP A 1 615 ? 15.954 12.055 -25.060 1.00 95.25 615 ASP A N 1
ATOM 5027 C CA . ASP A 1 615 ? 16.985 13.089 -25.158 1.00 95.25 615 ASP A CA 1
ATOM 5028 C C . ASP A 1 615 ? 18.360 12.538 -24.751 1.00 95.25 615 ASP A C 1
ATOM 5030 O O . ASP A 1 615 ? 19.330 12.720 -25.492 1.00 95.25 615 ASP A O 1
ATOM 5034 N N . GLU A 1 616 ? 18.437 11.772 -23.659 1.00 95.50 616 GLU A N 1
ATOM 5035 C CA . GLU A 1 616 ? 19.674 11.109 -23.229 1.00 95.50 616 GLU A CA 1
ATOM 5036 C C . GLU A 1 616 ? 20.166 10.100 -24.279 1.00 95.50 616 GLU A C 1
ATOM 5038 O O . GLU A 1 616 ? 21.335 10.124 -24.671 1.00 95.50 616 GLU A O 1
ATOM 5043 N N . LEU A 1 617 ? 19.275 9.263 -24.829 1.00 95.88 617 LEU A N 1
ATOM 5044 C CA . LEU A 1 617 ? 19.649 8.321 -25.890 1.00 95.88 617 LEU A CA 1
ATOM 5045 C C . LEU A 1 617 ? 20.189 9.045 -27.134 1.00 95.88 617 LEU A C 1
ATOM 5047 O O . LEU A 1 617 ? 21.188 8.623 -27.722 1.00 95.88 617 LEU A O 1
ATOM 5051 N N . ASN A 1 618 ? 19.579 10.168 -27.517 1.00 94.75 618 ASN A N 1
ATOM 5052 C CA . ASN A 1 618 ? 20.068 10.992 -28.622 1.00 94.75 618 ASN A CA 1
ATOM 5053 C C 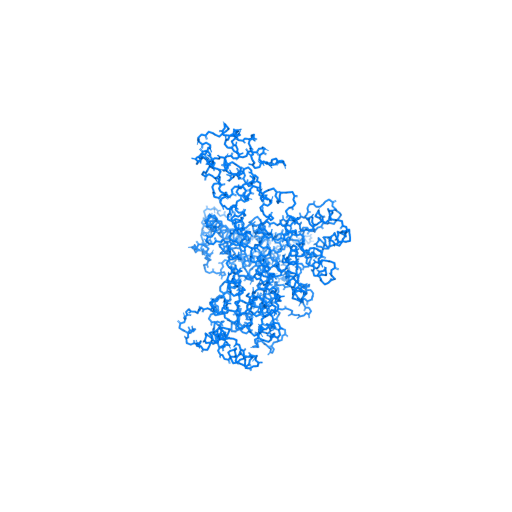. ASN A 1 618 ? 21.428 11.636 -28.332 1.00 94.75 618 ASN A C 1
ATOM 5055 O O . ASN A 1 618 ? 22.266 11.737 -29.237 1.00 94.75 618 ASN A O 1
ATOM 5059 N N . GLN A 1 619 ? 21.677 12.050 -27.091 1.00 94.06 619 GLN A N 1
ATOM 5060 C CA . GLN A 1 619 ? 22.974 12.577 -26.676 1.00 94.06 619 GLN A CA 1
ATOM 5061 C C . GLN A 1 619 ? 24.061 11.494 -26.735 1.00 94.06 619 GLN A C 1
ATOM 5063 O O . GLN A 1 619 ? 25.161 11.747 -27.243 1.00 94.06 619 GLN A O 1
ATOM 5068 N N . VAL A 1 620 ? 23.745 10.271 -26.302 1.00 95.06 620 VAL A N 1
ATOM 5069 C CA . VAL A 1 620 ? 24.635 9.108 -26.425 1.00 95.06 620 VAL A CA 1
ATOM 5070 C C . VAL A 1 620 ? 24.953 8.822 -27.895 1.00 95.06 620 VAL A C 1
ATOM 5072 O O . VAL A 1 620 ? 26.129 8.733 -28.249 1.00 95.06 620 VAL A O 1
ATOM 5075 N N . ILE A 1 621 ? 23.941 8.751 -28.768 1.00 96.00 621 ILE A N 1
ATOM 5076 C CA . ILE A 1 621 ? 24.127 8.511 -30.211 1.00 96.00 621 ILE A CA 1
ATOM 5077 C C . ILE A 1 621 ? 24.965 9.616 -30.853 1.00 96.00 621 ILE A C 1
ATOM 5079 O O . ILE A 1 621 ? 25.907 9.313 -31.580 1.00 96.00 621 ILE A O 1
ATOM 5083 N N . THR A 1 622 ? 24.680 10.884 -30.547 1.00 94.31 622 THR A N 1
ATOM 5084 C CA . THR A 1 622 ? 25.466 12.023 -31.050 1.00 94.31 622 THR A CA 1
ATOM 5085 C C . THR A 1 622 ? 26.938 11.859 -30.672 1.00 94.31 622 THR A C 1
ATOM 5087 O O . THR A 1 622 ? 27.809 11.952 -31.533 1.00 94.31 622 THR A O 1
ATOM 5090 N N . THR A 1 623 ? 27.218 11.545 -29.406 1.00 95.12 623 THR A N 1
ATOM 5091 C CA . THR A 1 623 ? 28.594 11.374 -28.922 1.00 95.12 623 THR A CA 1
ATOM 5092 C C . THR A 1 623 ? 29.279 10.181 -29.600 1.00 95.12 623 THR A C 1
ATOM 5094 O O . THR A 1 623 ? 30.464 10.246 -29.914 1.00 95.12 623 THR A O 1
ATOM 5097 N N . ILE A 1 624 ? 28.550 9.091 -29.869 1.00 96.06 624 ILE A N 1
ATOM 5098 C CA . ILE A 1 624 ? 29.075 7.959 -30.649 1.00 96.06 624 ILE A CA 1
ATOM 5099 C C . ILE A 1 624 ? 29.408 8.404 -32.075 1.00 96.06 624 ILE A C 1
ATOM 5101 O O . ILE A 1 624 ? 30.490 8.087 -32.563 1.00 96.06 624 ILE A O 1
ATOM 5105 N N . CYS A 1 625 ? 28.520 9.144 -32.741 1.00 94.69 625 CYS A N 1
ATOM 5106 C CA . CYS A 1 625 ? 28.769 9.665 -34.083 1.00 94.69 625 CYS A CA 1
ATOM 5107 C C . CYS A 1 625 ? 30.010 10.565 -34.120 1.00 94.69 625 CYS A C 1
ATOM 5109 O O . CYS A 1 625 ? 30.831 10.403 -35.016 1.00 94.69 625 CYS A O 1
ATOM 5111 N N . GLU A 1 626 ? 30.190 11.454 -33.141 1.00 92.69 626 GLU A N 1
ATOM 5112 C CA . GLU A 1 626 ? 31.386 12.299 -33.017 1.00 92.69 626 GLU A CA 1
ATOM 5113 C C . GLU A 1 626 ? 32.668 11.462 -32.893 1.00 92.69 626 GLU A C 1
ATOM 5115 O O . GLU A 1 626 ? 33.630 11.691 -33.626 1.00 92.69 626 GLU A O 1
ATOM 5120 N N . GLU A 1 627 ? 32.677 10.440 -32.030 1.00 93.31 627 GLU A N 1
ATOM 5121 C CA . GLU A 1 627 ? 33.816 9.519 -31.904 1.00 93.31 627 GLU A CA 1
ATOM 5122 C C . GLU A 1 627 ? 34.095 8.776 -33.221 1.00 93.31 627 GLU A C 1
ATOM 5124 O O . GLU A 1 627 ? 35.246 8.665 -33.638 1.00 93.31 627 GLU A O 1
ATOM 5129 N N . GLN A 1 628 ? 33.055 8.312 -33.922 1.00 93.81 628 GLN A N 1
ATOM 5130 C CA . GLN A 1 628 ? 33.208 7.641 -35.218 1.00 93.81 628 GLN A CA 1
ATOM 5131 C C . GLN A 1 628 ? 33.723 8.588 -36.309 1.00 93.81 628 GLN A C 1
ATOM 5133 O O . GLN A 1 628 ? 34.553 8.191 -37.126 1.00 93.81 628 GLN A O 1
ATOM 5138 N N . VAL A 1 629 ? 33.295 9.853 -36.308 1.00 93.12 629 VAL A N 1
ATOM 5139 C CA . VAL A 1 629 ? 33.818 10.882 -37.216 1.00 93.12 629 VAL A CA 1
ATOM 5140 C C . VAL A 1 629 ? 35.298 11.144 -36.943 1.00 93.12 629 VAL A C 1
ATOM 5142 O O . VAL A 1 629 ? 36.062 11.241 -37.898 1.00 93.12 629 VAL A O 1
ATOM 5145 N N . LEU A 1 630 ? 35.736 11.187 -35.680 1.00 91.44 630 LEU A N 1
ATOM 5146 C CA . LEU A 1 630 ? 37.155 11.335 -35.330 1.00 91.44 630 LEU A CA 1
ATOM 5147 C C . LEU A 1 630 ? 38.000 10.140 -35.794 1.00 91.44 630 LEU A C 1
ATOM 5149 O O . LEU A 1 630 ? 39.103 10.326 -36.311 1.00 91.44 630 LEU A O 1
ATOM 5153 N N . LEU A 1 631 ? 37.485 8.915 -35.654 1.00 91.56 631 LEU A N 1
ATOM 5154 C CA . LEU A 1 631 ? 38.148 7.716 -36.179 1.00 91.56 631 LEU A CA 1
ATOM 5155 C C . LEU A 1 631 ? 38.240 7.751 -37.710 1.00 91.56 631 LEU A C 1
ATOM 5157 O O . LEU A 1 631 ? 39.293 7.445 -38.273 1.00 91.56 631 LEU A O 1
ATOM 5161 N N . ASN A 1 632 ? 37.169 8.185 -38.378 1.00 93.44 632 ASN A N 1
ATOM 5162 C CA . ASN A 1 632 ? 37.146 8.358 -39.827 1.00 93.44 632 ASN A CA 1
ATOM 5163 C C . ASN A 1 632 ? 38.074 9.498 -40.294 1.00 93.44 632 ASN A C 1
ATOM 5165 O O . ASN A 1 632 ? 38.719 9.387 -41.334 1.00 93.44 632 ASN A O 1
ATOM 5169 N N . ASP A 1 633 ? 38.214 10.575 -39.516 1.00 91.50 633 ASP A N 1
ATOM 5170 C CA . ASP A 1 633 ? 39.194 11.626 -39.793 1.00 91.50 633 ASP A CA 1
ATOM 5171 C C . ASP A 1 633 ? 40.618 11.067 -39.740 1.00 91.50 633 ASP A C 1
ATOM 5173 O O . ASP A 1 633 ? 41.416 11.357 -40.628 1.00 91.50 633 ASP A O 1
ATOM 5177 N N . GLY A 1 634 ? 40.915 10.206 -38.759 1.00 87.50 634 GLY A N 1
ATOM 5178 C CA . GLY A 1 634 ? 42.224 9.578 -38.558 1.00 87.50 634 GLY A CA 1
ATOM 5179 C C . GLY A 1 634 ? 42.719 8.707 -39.721 1.00 87.50 634 GLY A C 1
ATOM 5180 O O . GLY A 1 634 ? 43.924 8.470 -39.829 1.00 87.50 634 GLY A O 1
ATOM 5181 N N . VAL A 1 635 ? 41.828 8.271 -40.619 1.00 90.31 635 VAL A N 1
ATOM 5182 C CA . VAL A 1 635 ? 42.189 7.522 -41.839 1.00 90.31 635 VAL A CA 1
ATOM 5183 C C . VAL A 1 635 ? 42.336 8.407 -43.083 1.00 90.31 635 VAL A C 1
ATOM 5185 O O . VAL A 1 635 ? 42.686 7.908 -44.153 1.00 90.31 635 VAL A O 1
ATOM 5188 N N . LEU A 1 636 ? 42.114 9.722 -42.974 1.00 91.44 636 LEU A N 1
ATOM 5189 C CA . LEU A 1 636 ? 42.253 10.632 -44.110 1.00 91.44 636 LEU A CA 1
ATOM 5190 C C . LEU A 1 636 ? 43.720 10.780 -44.563 1.00 91.44 636 LEU A C 1
ATOM 5192 O O . LEU A 1 636 ? 44.631 10.827 -43.727 1.00 91.44 636 LEU A O 1
ATOM 5196 N N . PRO A 1 637 ? 43.974 10.987 -45.875 1.00 90.31 637 PRO A N 1
ATOM 5197 C CA . PRO A 1 637 ? 45.332 11.086 -46.426 1.00 90.31 637 PRO A CA 1
ATOM 5198 C C . PRO A 1 637 ? 46.230 12.142 -45.763 1.00 90.31 637 PRO A C 1
ATOM 5200 O O . PRO A 1 637 ? 47.452 11.983 -45.724 1.00 90.31 637 PRO A O 1
ATOM 5203 N N . LYS A 1 638 ? 45.641 13.208 -45.201 1.00 88.38 638 LYS A N 1
ATOM 5204 C CA . LYS A 1 638 ? 46.365 14.283 -44.498 1.00 88.38 638 LYS A CA 1
ATOM 5205 C C . LYS A 1 638 ? 47.229 13.768 -43.338 1.00 88.38 638 LYS A C 1
ATOM 5207 O O . LYS A 1 638 ? 48.305 14.310 -43.094 1.00 88.38 638 LYS A O 1
ATOM 5212 N N . HIS A 1 639 ? 46.828 12.677 -42.684 1.00 85.69 639 HIS A N 1
ATOM 5213 C CA . HIS A 1 639 ? 47.572 12.087 -41.564 1.00 85.69 639 HIS A CA 1
ATOM 5214 C C . HIS A 1 639 ? 48.770 11.234 -42.009 1.00 85.69 639 HIS A C 1
ATOM 5216 O O . HIS A 1 639 ? 49.669 10.956 -41.215 1.00 85.69 639 HIS A O 1
ATOM 5222 N N . CYS A 1 640 ? 48.862 10.876 -43.297 1.00 84.31 640 CYS A N 1
ATOM 5223 C CA . CYS A 1 640 ? 50.007 10.146 -43.851 1.00 84.31 640 CYS A CA 1
ATOM 5224 C C . CYS A 1 640 ? 51.240 11.036 -44.090 1.00 84.31 640 CYS A C 1
ATOM 5226 O O . CYS A 1 640 ? 52.356 10.520 -44.189 1.00 84.31 640 CYS A O 1
ATOM 5228 N N . VAL A 1 641 ? 51.072 12.365 -44.150 1.00 83.81 641 VAL A N 1
ATOM 5229 C CA . VAL A 1 641 ? 52.145 13.325 -44.479 1.00 83.81 641 VAL A CA 1
ATOM 5230 C C . VAL A 1 641 ? 53.342 13.189 -43.533 1.00 83.81 641 VAL A C 1
ATOM 5232 O O . VAL A 1 641 ? 54.488 13.172 -43.980 1.00 83.81 641 VAL A O 1
ATOM 5235 N N . HIS A 1 642 ? 53.100 13.015 -42.231 1.00 75.19 642 HIS A N 1
ATOM 5236 C CA . HIS A 1 642 ? 54.167 12.865 -41.238 1.00 75.19 642 HIS A CA 1
ATOM 5237 C C . HIS A 1 642 ? 54.985 11.576 -41.443 1.00 75.19 642 HIS A C 1
ATOM 5239 O O . HIS A 1 642 ? 56.206 11.570 -41.272 1.00 75.19 642 HIS A O 1
ATOM 5245 N N . LYS A 1 643 ? 54.330 10.485 -41.859 1.00 76.25 643 LYS A N 1
ATOM 5246 C CA . LYS A 1 643 ? 54.992 9.211 -42.176 1.00 76.25 643 LYS A CA 1
ATOM 5247 C C . LYS A 1 643 ? 55.879 9.353 -43.416 1.00 76.25 643 LYS A C 1
ATOM 5249 O O . LYS A 1 643 ? 57.048 8.982 -43.368 1.00 76.25 643 LYS A O 1
ATOM 5254 N N . ILE A 1 644 ? 55.370 10.010 -44.461 1.00 81.56 644 ILE A N 1
ATOM 5255 C CA . ILE A 1 644 ? 56.130 10.317 -45.684 1.00 81.56 644 ILE A CA 1
ATOM 5256 C C . ILE A 1 644 ? 57.356 11.191 -45.366 1.00 81.56 644 ILE A C 1
ATOM 5258 O O . ILE A 1 644 ? 58.456 10.917 -45.846 1.00 81.56 644 ILE A O 1
ATOM 5262 N N . GLN A 1 645 ? 57.215 12.213 -44.515 1.00 78.31 645 GLN A N 1
ATOM 5263 C CA . GLN A 1 645 ? 58.332 13.072 -44.097 1.00 78.31 645 GLN A CA 1
ATOM 5264 C C . GLN A 1 645 ? 59.406 12.322 -43.295 1.00 78.31 645 GLN A C 1
ATOM 5266 O O . GLN A 1 645 ? 60.598 12.571 -43.490 1.00 78.31 645 GLN A O 1
ATOM 5271 N N . LEU A 1 646 ? 59.013 11.415 -42.394 1.00 74.38 646 LEU A N 1
ATOM 5272 C CA . LEU A 1 646 ? 59.952 10.582 -41.637 1.00 74.38 646 LEU A CA 1
ATOM 5273 C C . LEU A 1 646 ? 60.724 9.623 -42.548 1.00 74.38 646 LEU A C 1
ATOM 5275 O O . LEU A 1 646 ? 61.940 9.495 -42.394 1.00 74.38 646 LEU A O 1
ATOM 5279 N N . ASP A 1 647 ? 60.046 8.996 -43.507 1.00 73.75 647 ASP A N 1
ATOM 5280 C CA . ASP A 1 647 ? 60.684 8.081 -44.455 1.00 73.75 647 ASP A CA 1
ATOM 5281 C C . ASP A 1 647 ? 61.610 8.836 -45.422 1.00 73.75 647 ASP A C 1
ATOM 5283 O O . ASP A 1 647 ? 62.744 8.413 -45.644 1.00 73.75 647 ASP A O 1
ATOM 5287 N N . THR A 1 648 ? 61.223 10.032 -45.877 1.00 70.75 648 THR A N 1
ATOM 5288 C CA . THR A 1 648 ? 62.069 10.889 -46.732 1.00 70.75 648 THR A CA 1
ATOM 5289 C C . THR A 1 648 ? 63.322 11.385 -45.991 1.00 70.75 648 THR A C 1
ATOM 5291 O O . THR A 1 648 ? 64.422 11.377 -46.543 1.00 70.75 648 THR A O 1
ATOM 5294 N N . LYS A 1 649 ? 63.202 11.759 -44.706 1.00 65.06 649 LYS A N 1
ATOM 5295 C CA . LYS A 1 649 ? 64.352 12.168 -43.870 1.00 65.06 649 LYS A CA 1
ATOM 5296 C C . LYS A 1 649 ? 65.304 11.009 -43.553 1.00 65.06 649 LYS A C 1
ATOM 5298 O O . LYS A 1 649 ? 66.505 11.238 -43.424 1.00 65.06 649 LYS A O 1
ATOM 5303 N N . ARG A 1 650 ? 64.800 9.772 -43.456 1.00 60.16 650 ARG A N 1
ATOM 5304 C CA . ARG A 1 650 ? 65.623 8.561 -43.264 1.00 60.16 650 ARG A CA 1
ATOM 5305 C C . ARG A 1 650 ? 66.450 8.191 -44.498 1.00 60.16 650 ARG A C 1
ATOM 5307 O O . ARG A 1 650 ? 67.511 7.600 -44.334 1.00 60.16 650 ARG A O 1
ATOM 5314 N N . VAL A 1 651 ? 66.000 8.556 -45.699 1.00 59.06 651 VAL A N 1
ATOM 5315 C CA . VAL A 1 651 ? 66.735 8.322 -46.957 1.00 59.06 651 VAL A CA 1
ATOM 5316 C C . VAL A 1 651 ? 67.855 9.357 -47.172 1.00 59.06 651 VAL A C 1
ATOM 5318 O O . VAL A 1 651 ? 68.851 9.047 -47.817 1.00 59.06 651 VAL A O 1
ATOM 5321 N N . GLY A 1 652 ? 67.749 10.556 -46.582 1.00 57.72 652 GLY A N 1
ATOM 5322 C CA . GLY A 1 652 ? 68.731 11.642 -46.745 1.00 57.72 652 GLY A CA 1
ATOM 5323 C C . GLY A 1 652 ? 69.804 11.785 -45.652 1.00 57.72 652 GLY A C 1
ATOM 5324 O O . GLY A 1 652 ? 70.796 12.472 -45.880 1.00 57.72 652 GLY A O 1
ATOM 5325 N N . GLN A 1 653 ? 69.647 11.175 -44.470 1.00 52.34 653 GLN A N 1
ATOM 5326 C CA . GLN A 1 653 ? 70.620 11.293 -43.371 1.00 52.34 653 GLN A CA 1
ATOM 5327 C C . GLN A 1 653 ? 71.081 9.922 -42.870 1.00 52.34 653 GLN A C 1
ATOM 5329 O O . GLN A 1 653 ? 70.308 9.139 -42.317 1.00 52.34 653 GLN A O 1
ATOM 5334 N N . GLY A 1 654 ? 72.379 9.650 -43.033 1.00 51.44 654 GLY A N 1
ATOM 5335 C CA . GLY A 1 654 ? 73.040 8.474 -42.481 1.00 51.44 654 GLY A CA 1
ATOM 5336 C C . GLY A 1 654 ? 72.820 8.339 -40.969 1.00 51.44 654 GLY A C 1
ATOM 5337 O O . GLY A 1 654 ? 72.953 9.299 -40.216 1.00 51.44 654 GLY A O 1
ATOM 5338 N N . LYS A 1 655 ? 72.459 7.116 -40.560 1.00 49.31 655 LYS A N 1
ATOM 5339 C CA . LYS A 1 655 ? 72.397 6.549 -39.199 1.00 49.31 655 LYS A CA 1
ATOM 5340 C C . LYS A 1 655 ? 72.846 7.483 -38.055 1.00 49.31 655 LYS A C 1
ATOM 5342 O O . LYS A 1 655 ? 73.951 7.333 -37.547 1.00 49.31 655 LYS A O 1
ATOM 5347 N N . ASN A 1 656 ? 71.941 8.314 -37.534 1.00 48.78 656 ASN A N 1
ATOM 5348 C CA . ASN A 1 656 ? 72.058 8.837 -36.169 1.00 48.78 656 ASN A CA 1
ATOM 5349 C C . ASN A 1 656 ? 70.938 8.249 -35.297 1.00 48.78 656 ASN A C 1
ATOM 5351 O O . ASN A 1 656 ? 69.793 8.703 -35.287 1.00 48.78 656 ASN A O 1
ATOM 5355 N N . LYS A 1 657 ? 71.274 7.158 -34.599 1.00 52.78 657 LYS A N 1
ATOM 5356 C CA . LYS A 1 657 ? 70.433 6.482 -33.603 1.00 52.78 657 LYS A CA 1
ATOM 5357 C C . LYS A 1 657 ? 70.484 7.292 -32.306 1.00 52.78 657 LYS A C 1
ATOM 5359 O O . LYS A 1 657 ? 71.473 7.161 -31.604 1.00 52.78 657 LYS A O 1
ATOM 5364 N N . ASN A 1 658 ? 69.470 8.108 -31.995 1.00 47.34 658 ASN A N 1
ATOM 5365 C CA . ASN A 1 658 ? 69.128 8.437 -30.591 1.00 47.34 658 ASN A CA 1
ATOM 5366 C C . ASN A 1 658 ? 67.800 9.187 -30.355 1.00 47.34 658 ASN A C 1
ATOM 5368 O O . ASN A 1 658 ? 67.569 9.698 -29.264 1.00 47.34 658 ASN A O 1
ATOM 5372 N N . ARG A 1 659 ? 66.860 9.210 -31.308 1.00 50.38 659 ARG A N 1
ATOM 5373 C CA . ARG A 1 659 ? 65.478 9.634 -31.019 1.00 50.38 659 ARG A CA 1
ATOM 5374 C C . ARG A 1 659 ? 64.555 8.427 -31.106 1.00 50.38 659 ARG A C 1
ATOM 5376 O O . ARG A 1 659 ? 64.335 7.914 -32.200 1.00 50.38 659 ARG A O 1
ATOM 5383 N N . ARG A 1 660 ? 64.040 7.955 -29.960 1.00 45.16 660 ARG A N 1
ATOM 5384 C CA . ARG A 1 660 ? 62.900 7.023 -29.942 1.00 45.16 660 ARG A CA 1
ATOM 5385 C C . ARG A 1 660 ? 61.764 7.705 -30.717 1.00 45.16 660 ARG A C 1
ATOM 5387 O O . ARG A 1 660 ? 61.374 8.799 -30.310 1.00 45.16 660 ARG A O 1
ATOM 5394 N N . PRO A 1 661 ? 61.278 7.143 -31.839 1.00 53.00 661 PRO A N 1
ATOM 5395 C CA . PRO A 1 661 ? 60.114 7.695 -32.513 1.00 53.00 661 PRO A CA 1
ATOM 5396 C C . PRO A 1 661 ? 58.955 7.670 -31.521 1.00 53.00 661 PRO A C 1
ATOM 5398 O O . PRO A 1 661 ? 58.716 6.641 -30.888 1.00 53.00 661 PRO A O 1
ATOM 5401 N N . GLN A 1 662 ? 58.272 8.800 -31.355 1.00 50.69 662 GLN A N 1
ATOM 5402 C CA . GLN A 1 662 ? 56.992 8.839 -30.659 1.00 50.69 662 GLN A CA 1
ATOM 5403 C C . GLN A 1 662 ? 56.098 7.790 -31.333 1.00 50.69 662 GLN A C 1
ATOM 5405 O O . GLN A 1 662 ? 55.994 7.785 -32.562 1.00 50.69 662 GLN A O 1
ATOM 5410 N N . ALA A 1 663 ? 55.581 6.833 -30.560 1.00 55.25 663 ALA A N 1
ATOM 5411 C CA . ALA A 1 663 ? 54.805 5.728 -31.109 1.00 55.25 663 ALA A CA 1
ATOM 5412 C C . ALA A 1 663 ? 53.595 6.306 -31.854 1.00 55.25 663 ALA A C 1
ATOM 5414 O O . ALA A 1 663 ? 52.746 6.962 -31.253 1.00 55.25 663 ALA A O 1
ATOM 5415 N N . PHE A 1 664 ? 53.572 6.133 -33.175 1.00 63.38 664 PHE A N 1
ATOM 5416 C CA . PHE A 1 664 ? 52.451 6.547 -34.004 1.00 63.38 664 PHE A CA 1
ATOM 5417 C C . PHE A 1 664 ? 51.328 5.547 -33.768 1.00 63.38 664 PHE A C 1
ATOM 5419 O O . PHE A 1 664 ? 51.498 4.374 -34.094 1.00 63.38 664 PHE A O 1
ATOM 5426 N N . ARG A 1 665 ? 50.219 6.001 -33.183 1.00 69.88 665 ARG A N 1
ATOM 5427 C CA . ARG A 1 665 ? 49.047 5.153 -32.976 1.00 69.88 665 ARG A CA 1
ATOM 5428 C C . ARG A 1 665 ? 48.417 4.884 -34.340 1.00 69.88 665 ARG A C 1
ATOM 5430 O O . ARG A 1 665 ? 47.948 5.817 -34.989 1.00 69.88 665 ARG A O 1
ATOM 5437 N N . THR A 1 666 ? 48.485 3.648 -34.820 1.00 83.12 666 THR A N 1
ATOM 5438 C CA . THR A 1 666 ? 47.892 3.286 -36.112 1.00 83.12 666 THR A CA 1
ATOM 5439 C C . THR A 1 666 ? 46.376 3.108 -35.981 1.00 83.12 666 THR A C 1
ATOM 5441 O O . THR A 1 666 ? 45.934 2.530 -34.985 1.00 83.12 666 THR A O 1
ATOM 5444 N N . PRO A 1 667 ? 45.564 3.596 -36.946 1.00 89.38 667 PRO A N 1
ATOM 5445 C CA . PRO A 1 667 ? 44.132 3.306 -36.959 1.00 89.38 667 PRO A CA 1
ATOM 5446 C C . PRO A 1 667 ? 43.884 1.797 -36.866 1.00 89.38 667 PRO A C 1
ATOM 5448 O O . PRO A 1 667 ? 44.505 1.022 -37.597 1.00 89.38 667 PRO A O 1
ATOM 5451 N N . GLY A 1 668 ? 43.012 1.385 -35.948 1.00 88.94 668 GLY A N 1
ATOM 5452 C CA . GLY A 1 668 ? 42.751 -0.012 -35.606 1.00 88.94 668 GLY A CA 1
ATOM 5453 C C . GLY A 1 668 ? 43.369 -0.446 -34.273 1.00 88.94 668 GLY A C 1
ATOM 5454 O O . GLY A 1 668 ? 42.880 -1.400 -33.668 1.00 88.94 668 GLY A O 1
ATOM 5455 N N . GLU A 1 669 ? 44.394 0.244 -33.755 1.00 89.38 669 GLU A N 1
ATOM 5456 C CA . GLU A 1 669 ? 44.952 -0.041 -32.420 1.00 89.38 669 GLU A CA 1
ATOM 5457 C C . GLU A 1 669 ? 43.943 0.224 -31.298 1.00 89.38 669 GLU A C 1
ATOM 5459 O O . GLU A 1 669 ? 43.958 -0.464 -30.280 1.00 89.38 669 GLU A O 1
ATOM 5464 N N . GLU A 1 670 ? 43.054 1.205 -31.463 1.00 88.06 670 GLU A N 1
ATOM 5465 C CA . GLU A 1 670 ? 41.967 1.476 -30.518 1.00 88.06 670 GLU A CA 1
ATOM 5466 C C . GLU A 1 670 ? 40.959 0.324 -30.414 1.00 88.06 670 GLU A C 1
ATOM 5468 O O . GLU A 1 670 ? 40.331 0.159 -29.370 1.00 88.06 670 GLU A O 1
ATOM 5473 N N . SER A 1 671 ? 40.865 -0.501 -31.460 1.00 91.19 671 SER A N 1
ATOM 5474 C CA . SER A 1 671 ? 39.982 -1.667 -31.533 1.00 91.19 671 SER A CA 1
ATOM 5475 C C . SER A 1 671 ? 40.657 -2.963 -31.051 1.00 91.19 671 SER A C 1
ATOM 5477 O O . SER A 1 671 ? 39.986 -3.963 -30.788 1.00 91.19 671 SER A O 1
ATOM 5479 N N . GLN A 1 672 ? 41.985 -2.967 -30.881 1.00 90.69 672 GLN A N 1
ATOM 5480 C CA . GLN A 1 672 ? 42.748 -4.111 -30.372 1.00 90.69 672 GLN A CA 1
ATOM 5481 C C . GLN A 1 672 ? 42.667 -4.196 -28.844 1.00 90.69 672 GLN A C 1
ATOM 5483 O O . GLN A 1 672 ? 43.598 -3.853 -28.109 1.00 90.69 672 GLN A O 1
ATOM 5488 N N . ARG A 1 673 ? 41.525 -4.676 -28.348 1.00 88.81 673 ARG A N 1
ATOM 5489 C CA . ARG A 1 673 ? 41.291 -4.844 -26.912 1.00 88.81 673 ARG A CA 1
ATOM 5490 C C . ARG A 1 673 ? 42.150 -5.964 -26.328 1.00 88.81 673 ARG A C 1
ATOM 5492 O O . ARG A 1 673 ? 42.097 -7.101 -26.786 1.00 88.81 673 ARG A O 1
ATOM 5499 N N . LYS A 1 674 ? 42.869 -5.652 -25.248 1.00 90.25 674 LYS A N 1
ATOM 5500 C CA . LYS A 1 674 ? 43.650 -6.631 -24.477 1.00 90.25 674 LYS A CA 1
ATOM 5501 C C . LYS A 1 674 ? 42.814 -7.312 -23.394 1.00 90.25 674 LYS A C 1
ATOM 5503 O O . LYS A 1 674 ? 42.864 -8.530 -23.269 1.00 90.25 674 LYS A O 1
ATOM 5508 N N . GLN A 1 675 ? 42.039 -6.536 -22.634 1.00 90.19 675 GLN A N 1
ATOM 5509 C CA . GLN A 1 675 ? 41.180 -7.020 -21.549 1.00 90.19 675 GLN A CA 1
ATOM 5510 C C . GLN A 1 675 ? 39.826 -6.295 -21.565 1.00 90.19 675 GLN A C 1
ATOM 5512 O O . GLN A 1 675 ? 39.729 -5.150 -22.002 1.00 90.19 675 GLN A O 1
ATOM 5517 N N . ARG A 1 676 ? 38.754 -6.969 -21.123 1.00 87.44 676 ARG A N 1
ATOM 5518 C CA . ARG A 1 676 ? 37.395 -6.385 -21.058 1.00 87.44 676 ARG A CA 1
ATOM 5519 C C . ARG A 1 676 ? 37.193 -5.439 -19.873 1.00 87.44 676 ARG A C 1
ATOM 5521 O O . ARG A 1 676 ? 36.286 -4.621 -19.923 1.00 87.44 676 ARG A O 1
ATOM 5528 N N . GLU A 1 677 ? 38.042 -5.534 -18.856 1.00 88.25 677 GLU A N 1
ATOM 5529 C CA . GLU A 1 677 ? 38.033 -4.651 -17.682 1.00 88.25 677 GLU A CA 1
ATOM 5530 C C . GLU A 1 677 ? 38.475 -3.218 -18.037 1.00 88.25 677 GLU A C 1
ATOM 5532 O O . GLU A 1 677 ? 38.036 -2.258 -17.402 1.00 88.25 677 GLU A O 1
ATOM 5537 N N . ASP A 1 678 ? 39.254 -3.061 -19.115 1.00 86.81 678 ASP A N 1
ATOM 5538 C CA . ASP A 1 678 ? 39.651 -1.768 -19.677 1.00 86.81 678 ASP A CA 1
ATOM 5539 C C . ASP A 1 678 ? 38.470 -1.111 -20.417 1.00 86.81 678 ASP A C 1
ATOM 5541 O O . ASP A 1 678 ? 38.333 -1.208 -21.640 1.00 86.81 678 ASP A O 1
ATOM 5545 N N . PHE A 1 679 ? 37.590 -0.439 -19.671 1.00 86.06 679 PHE A N 1
ATOM 5546 C CA . PHE A 1 679 ? 36.447 0.282 -20.235 1.00 86.06 679 PHE A CA 1
ATOM 5547 C C . PHE A 1 679 ? 36.878 1.561 -20.962 1.00 86.06 679 PHE A C 1
ATOM 5549 O O . PHE A 1 679 ? 37.236 2.570 -20.345 1.00 86.06 679 PHE A O 1
ATOM 5556 N N . THR A 1 680 ? 36.764 1.549 -22.287 1.00 90.81 680 THR A N 1
ATOM 5557 C CA . THR A 1 680 ? 36.952 2.733 -23.131 1.00 90.81 680 THR A CA 1
ATOM 5558 C C . THR A 1 680 ? 35.736 3.664 -23.056 1.00 90.81 680 THR A C 1
ATOM 5560 O O . THR A 1 680 ? 34.656 3.283 -22.597 1.00 90.81 680 THR A O 1
ATOM 5563 N N . LYS A 1 681 ? 35.880 4.906 -23.539 1.00 90.38 681 LYS A N 1
ATOM 5564 C CA . LYS A 1 681 ? 34.741 5.831 -23.690 1.00 90.38 681 LYS A CA 1
ATOM 5565 C C . LYS A 1 681 ? 33.645 5.216 -24.570 1.00 90.38 681 LYS A C 1
ATOM 5567 O O . LYS A 1 681 ? 32.473 5.272 -24.206 1.00 90.38 681 LYS A O 1
ATOM 5572 N N . LEU A 1 682 ? 34.037 4.584 -25.678 1.00 91.25 682 LEU A N 1
ATOM 5573 C CA . LEU A 1 682 ? 33.111 3.975 -26.628 1.00 91.25 682 LEU A CA 1
ATOM 5574 C C . LEU A 1 682 ? 32.341 2.795 -26.011 1.00 91.25 682 LEU A C 1
ATOM 5576 O O . LEU A 1 682 ? 31.161 2.643 -26.310 1.00 91.25 682 LEU A O 1
ATOM 5580 N N . ASP A 1 683 ? 32.950 2.031 -25.095 1.00 91.69 683 ASP A N 1
ATOM 5581 C CA . ASP A 1 683 ? 32.257 0.961 -24.353 1.00 91.69 683 ASP A CA 1
ATOM 5582 C C . ASP A 1 683 ? 31.135 1.497 -23.472 1.00 91.69 683 ASP A C 1
ATOM 5584 O O . ASP A 1 683 ? 30.028 0.963 -23.475 1.00 91.69 683 ASP A O 1
ATOM 5588 N N . LYS A 1 684 ? 31.411 2.572 -22.725 1.00 90.81 684 LYS A N 1
ATOM 5589 C CA . LYS A 1 684 ? 30.418 3.196 -21.841 1.00 90.81 684 LYS A CA 1
ATOM 5590 C C . LYS A 1 684 ? 29.240 3.743 -22.644 1.00 90.81 684 LYS A C 1
ATOM 5592 O O . LYS A 1 684 ? 28.097 3.555 -22.242 1.00 90.81 684 LYS A O 1
ATOM 5597 N N . LEU A 1 685 ? 29.525 4.368 -23.788 1.00 93.44 685 LEU A N 1
ATOM 5598 C CA . LEU A 1 685 ? 28.501 4.876 -24.700 1.00 93.44 685 LEU A CA 1
ATOM 5599 C C . LEU A 1 685 ? 27.672 3.744 -25.319 1.00 93.44 685 LEU A C 1
ATOM 5601 O O . LEU A 1 685 ? 26.453 3.848 -25.357 1.00 93.44 685 LEU A O 1
ATOM 5605 N N . HIS A 1 686 ? 28.294 2.643 -25.750 1.00 93.19 686 HIS A N 1
ATOM 5606 C CA . HIS A 1 686 ? 27.553 1.489 -26.275 1.00 93.19 686 HIS A CA 1
ATOM 5607 C C . HIS A 1 686 ? 26.696 0.809 -25.200 1.00 93.19 686 HIS A C 1
ATOM 5609 O O . HIS A 1 686 ? 25.584 0.373 -25.492 1.00 93.19 686 HIS A O 1
ATOM 5615 N N . MET A 1 687 ? 27.172 0.743 -23.954 1.00 93.94 687 MET A N 1
ATOM 5616 C CA . MET A 1 687 ? 26.372 0.248 -22.832 1.00 93.94 687 MET A CA 1
ATOM 5617 C C . MET A 1 687 ? 25.147 1.139 -22.595 1.00 93.94 687 MET A C 1
ATOM 5619 O O . MET A 1 687 ? 24.032 0.635 -22.577 1.00 93.94 687 MET A O 1
ATOM 5623 N N . ALA A 1 688 ? 25.325 2.460 -22.514 1.00 95.12 688 ALA A N 1
ATOM 5624 C CA . ALA A 1 688 ? 24.203 3.393 -22.380 1.00 95.12 688 ALA A CA 1
ATOM 5625 C C . ALA A 1 688 ? 23.212 3.285 -23.558 1.00 95.12 688 ALA A C 1
ATOM 5627 O O . ALA A 1 688 ? 22.007 3.178 -23.347 1.00 95.12 688 ALA A O 1
ATOM 5628 N N . LEU A 1 689 ? 23.721 3.221 -24.797 1.00 96.19 689 LEU A N 1
ATOM 5629 C CA . LEU A 1 689 ? 22.919 3.048 -26.013 1.00 96.19 689 LEU A CA 1
ATOM 5630 C C . LEU A 1 689 ? 22.057 1.785 -25.935 1.00 96.19 689 LEU A C 1
ATOM 5632 O O . LEU A 1 689 ? 20.855 1.846 -26.181 1.00 96.19 689 LEU A O 1
ATOM 5636 N N . THR A 1 690 ? 22.660 0.644 -25.604 1.00 96.56 690 THR A N 1
ATOM 5637 C CA . THR A 1 690 ? 21.959 -0.648 -25.572 1.00 96.56 690 THR A CA 1
ATOM 5638 C C . THR A 1 690 ? 20.930 -0.723 -24.448 1.00 96.56 690 THR A C 1
ATOM 5640 O O . THR A 1 690 ? 19.807 -1.164 -24.692 1.00 96.56 690 THR A O 1
ATOM 5643 N N . GLU A 1 691 ? 21.262 -0.242 -23.250 1.00 97.25 691 GLU A N 1
ATOM 5644 C CA . GLU A 1 691 ? 20.358 -0.305 -22.100 1.00 97.25 691 GLU A CA 1
ATOM 5645 C C . GLU A 1 691 ? 19.185 0.688 -22.209 1.00 97.25 691 GLU A C 1
ATOM 5647 O O . GLU A 1 691 ? 18.046 0.314 -21.927 1.00 97.25 691 GLU A O 1
ATOM 5652 N N . LEU A 1 692 ? 19.400 1.917 -22.697 1.00 96.56 692 LEU A N 1
ATOM 5653 C CA . LEU A 1 692 ? 18.295 2.855 -22.970 1.00 96.56 692 LEU A CA 1
ATOM 5654 C C . LEU A 1 692 ? 17.430 2.401 -24.146 1.00 96.56 692 LEU A C 1
ATOM 5656 O O . LEU A 1 692 ? 16.205 2.521 -24.091 1.00 96.56 692 LEU A O 1
ATOM 5660 N N . SER A 1 693 ? 18.043 1.836 -25.192 1.00 96.50 693 SER A N 1
ATOM 5661 C CA . SER A 1 693 ? 17.283 1.255 -26.305 1.00 96.50 693 SER A CA 1
ATOM 5662 C C . SER A 1 693 ? 16.409 0.105 -25.822 1.00 96.50 693 SER A C 1
ATOM 5664 O O . SER A 1 693 ? 15.266 -0.005 -26.254 1.00 96.50 693 SER A O 1
ATOM 5666 N N . TYR A 1 694 ? 16.901 -0.728 -24.896 1.00 97.31 694 TYR A N 1
ATOM 5667 C CA . TYR A 1 694 ? 16.074 -1.750 -24.260 1.00 97.31 694 TYR A CA 1
ATOM 5668 C C . TYR A 1 694 ? 14.872 -1.125 -23.544 1.00 97.31 694 TYR A C 1
ATOM 5670 O O . TYR A 1 694 ? 13.744 -1.547 -23.790 1.00 97.31 694 TYR A O 1
ATOM 5678 N N . ALA A 1 695 ? 15.093 -0.102 -22.713 1.00 97.62 695 ALA A N 1
ATOM 5679 C CA . ALA A 1 695 ? 14.032 0.550 -21.948 1.00 97.62 695 ALA A CA 1
ATOM 5680 C C . ALA A 1 695 ? 12.945 1.165 -22.852 1.00 97.62 695 ALA A C 1
ATOM 5682 O O . ALA A 1 695 ? 11.760 0.896 -22.664 1.00 97.62 695 ALA A O 1
ATOM 5683 N N . LEU A 1 696 ? 13.331 1.920 -23.886 1.00 96.75 696 LEU A N 1
ATOM 5684 C CA . LEU A 1 696 ? 12.398 2.531 -24.847 1.00 96.75 696 LEU A CA 1
ATOM 5685 C C . LEU A 1 696 ? 11.716 1.507 -25.770 1.00 96.75 696 LEU A C 1
ATOM 5687 O O . LEU A 1 696 ? 10.676 1.787 -26.361 1.00 96.75 696 LEU A O 1
ATOM 5691 N N . ASN A 1 697 ? 12.284 0.310 -25.902 1.00 96.94 697 ASN A N 1
ATOM 5692 C CA . ASN A 1 697 ? 11.727 -0.764 -26.718 1.00 96.94 697 ASN A CA 1
ATOM 5693 C C . ASN A 1 697 ? 10.916 -1.787 -25.904 1.00 96.94 697 ASN A C 1
ATOM 5695 O O . ASN A 1 697 ? 10.300 -2.667 -26.510 1.00 96.94 697 ASN A O 1
ATOM 5699 N N . TYR A 1 698 ? 10.922 -1.677 -24.569 1.00 96.50 698 TYR A N 1
ATOM 5700 C CA . TYR A 1 698 ? 10.375 -2.666 -23.638 1.00 96.50 698 TYR A CA 1
ATOM 5701 C C . TYR A 1 698 ? 8.874 -2.911 -23.833 1.00 96.50 698 TYR A C 1
ATOM 5703 O O . TYR A 1 698 ? 8.436 -4.057 -23.894 1.00 96.50 698 TYR A O 1
ATOM 5711 N N . CYS A 1 699 ? 8.091 -1.842 -23.983 1.00 93.19 699 CYS A N 1
ATOM 5712 C CA . CYS A 1 699 ? 6.658 -1.913 -24.259 1.00 93.19 699 CYS A CA 1
ATOM 5713 C C . CYS A 1 699 ? 6.306 -1.098 -25.510 1.00 93.19 699 CYS A C 1
ATOM 5715 O O . CYS A 1 699 ? 6.998 -0.145 -25.868 1.00 93.19 699 CYS A O 1
ATOM 5717 N N . SER A 1 700 ? 5.238 -1.500 -26.204 1.00 94.31 700 SER A N 1
ATOM 5718 C CA . SER A 1 700 ? 4.758 -0.792 -27.396 1.00 94.31 700 SER A CA 1
ATOM 5719 C C . SER A 1 700 ? 3.975 0.466 -27.036 1.00 94.31 700 SER A C 1
ATOM 5721 O O . SER A 1 700 ? 4.165 1.501 -27.667 1.00 94.31 700 SER A O 1
ATOM 5723 N N . VAL A 1 701 ? 3.101 0.372 -26.030 1.00 96.69 701 VAL A N 1
ATOM 5724 C CA . VAL A 1 701 ? 2.246 1.466 -25.571 1.00 96.69 701 VAL A CA 1
ATOM 5725 C C . VAL A 1 701 ? 2.150 1.438 -24.050 1.00 96.69 701 VAL A C 1
ATOM 5727 O O . VAL A 1 701 ? 1.896 0.384 -23.469 1.00 96.69 701 VAL A O 1
ATOM 5730 N N . ILE A 1 702 ? 2.300 2.601 -23.418 1.00 97.12 702 ILE A N 1
ATOM 5731 C CA . ILE A 1 702 ? 2.014 2.827 -22.000 1.00 97.12 702 ILE A CA 1
ATOM 5732 C C . ILE A 1 702 ? 0.667 3.545 -21.907 1.00 97.12 702 ILE A C 1
ATOM 5734 O O . ILE A 1 702 ? 0.499 4.630 -22.461 1.00 97.12 702 ILE A O 1
ATOM 5738 N N . GLN A 1 703 ? -0.302 2.929 -21.231 1.00 96.88 703 GLN A N 1
ATOM 5739 C CA . GLN A 1 703 ? -1.633 3.504 -21.032 1.00 96.88 703 GLN A CA 1
ATOM 5740 C C . GLN A 1 703 ? -1.665 4.297 -19.724 1.00 96.88 703 GLN A C 1
ATOM 5742 O O . GLN A 1 703 ? -1.520 3.719 -18.651 1.00 96.88 703 GLN A O 1
ATOM 5747 N N . VAL A 1 704 ? -1.881 5.611 -19.805 1.00 97.56 704 VAL A N 1
ATOM 5748 C CA . VAL A 1 704 ? -1.972 6.502 -18.636 1.00 97.56 704 VAL A CA 1
ATOM 5749 C C . VAL A 1 704 ? -3.198 7.392 -18.782 1.00 97.56 704 VAL A C 1
ATOM 5751 O O . VAL A 1 704 ? -3.279 8.203 -19.698 1.00 97.56 704 VAL A O 1
ATOM 5754 N N . TRP A 1 705 ? -4.175 7.230 -17.887 1.00 96.00 705 TRP A N 1
ATOM 5755 C CA . TRP A 1 705 ? -5.410 8.028 -17.858 1.00 96.00 705 TRP A CA 1
ATOM 5756 C C . TRP A 1 705 ? -6.079 8.208 -19.238 1.00 96.00 705 TRP A C 1
ATOM 5758 O O . TRP A 1 705 ? -6.351 9.321 -19.684 1.00 96.00 705 TRP A O 1
ATOM 5768 N N . GLY A 1 706 ? -6.300 7.103 -19.956 1.00 93.19 706 GLY A N 1
ATOM 5769 C CA . GLY A 1 706 ? -6.923 7.115 -21.288 1.00 93.19 706 GLY A CA 1
ATOM 5770 C C . GLY A 1 706 ? -6.034 7.634 -22.427 1.00 93.19 706 GLY A C 1
ATOM 5771 O O . GLY A 1 706 ? -6.502 7.710 -23.559 1.00 93.19 706 GLY A O 1
ATOM 5772 N N . HIS A 1 707 ? -4.769 7.969 -22.155 1.00 96.94 707 HIS A N 1
ATOM 5773 C CA . HIS A 1 707 ? -3.776 8.353 -23.156 1.00 96.94 707 HIS A CA 1
ATOM 5774 C C . HIS A 1 707 ? -2.823 7.183 -23.423 1.00 96.94 707 HIS A C 1
ATOM 5776 O O . HIS A 1 707 ? -2.303 6.573 -22.488 1.00 96.94 707 HIS A O 1
ATOM 5782 N N . GLY A 1 708 ? -2.569 6.895 -24.701 1.00 97.69 708 GLY A N 1
ATOM 5783 C CA . GLY A 1 708 ? -1.568 5.921 -25.127 1.00 97.69 708 GLY A CA 1
ATOM 5784 C C . GLY A 1 708 ? -0.255 6.610 -25.484 1.00 97.69 708 GLY A C 1
ATOM 5785 O O . GLY A 1 708 ? -0.189 7.332 -26.476 1.00 97.69 708 GLY A O 1
ATOM 5786 N N . PHE A 1 709 ? 0.789 6.372 -24.698 1.00 98.00 709 PHE A N 1
ATOM 5787 C CA . PHE A 1 709 ? 2.142 6.851 -24.966 1.00 98.00 709 PHE A CA 1
ATOM 5788 C C . PHE A 1 709 ? 2.939 5.779 -25.700 1.00 98.00 709 PHE A C 1
ATOM 5790 O O . PHE A 1 709 ? 2.984 4.641 -25.242 1.00 98.00 709 PHE A O 1
ATOM 5797 N N . VAL A 1 710 ? 3.593 6.132 -26.807 1.00 97.38 710 VAL A N 1
ATOM 5798 C CA . VAL A 1 710 ? 4.416 5.210 -27.606 1.00 97.38 710 VAL A CA 1
ATOM 5799 C C . VAL A 1 710 ? 5.892 5.581 -27.424 1.00 97.38 710 VAL A C 1
ATOM 5801 O O . VAL A 1 710 ? 6.359 6.507 -28.087 1.00 97.38 710 VAL A O 1
ATOM 5804 N N . PRO A 1 711 ? 6.659 4.902 -26.545 1.00 96.81 711 PRO A N 1
ATOM 5805 C CA . PRO A 1 711 ? 8.030 5.308 -26.212 1.00 96.81 711 PRO A CA 1
ATOM 5806 C C . PRO A 1 711 ? 8.969 5.435 -27.422 1.00 96.81 711 PRO A C 1
ATOM 5808 O O . PRO A 1 711 ? 9.812 6.328 -27.471 1.00 96.81 711 PRO A O 1
ATOM 5811 N N . ARG A 1 712 ? 8.800 4.575 -28.434 1.00 95.12 712 ARG A N 1
ATOM 5812 C CA . ARG A 1 712 ? 9.619 4.594 -29.657 1.00 95.12 712 ARG A CA 1
ATOM 5813 C C . ARG A 1 712 ? 9.422 5.864 -30.484 1.00 95.12 712 ARG A C 1
ATOM 5815 O O . ARG A 1 712 ? 10.390 6.355 -31.058 1.00 95.12 712 ARG A O 1
ATOM 5822 N N . ASP A 1 713 ? 8.208 6.408 -30.519 1.00 94.56 713 ASP A N 1
ATOM 5823 C CA . ASP A 1 713 ? 7.890 7.589 -31.328 1.00 94.56 713 ASP A CA 1
ATOM 5824 C C . ASP A 1 713 ? 8.551 8.849 -30.755 1.00 94.56 713 ASP A C 1
ATOM 5826 O O . ASP A 1 713 ? 9.057 9.676 -31.515 1.00 94.56 713 ASP A O 1
ATOM 5830 N N . PHE A 1 714 ? 8.637 8.954 -29.420 1.00 94.12 714 PHE A N 1
ATOM 5831 C CA . PHE A 1 714 ? 9.398 10.014 -28.745 1.00 94.12 714 PHE A CA 1
ATOM 5832 C C . PHE A 1 714 ? 10.859 10.021 -29.205 1.00 94.12 714 PHE A C 1
ATOM 5834 O O . PHE A 1 714 ? 11.403 11.066 -29.570 1.00 94.12 714 PHE A O 1
ATOM 5841 N N . PHE A 1 715 ? 11.483 8.843 -29.242 1.00 94.56 715 PHE A N 1
ATOM 5842 C CA . PHE A 1 715 ? 12.867 8.710 -29.672 1.00 94.56 715 PHE A CA 1
ATOM 5843 C C . PHE A 1 715 ? 13.053 9.009 -31.164 1.00 94.56 715 PHE A C 1
ATOM 5845 O O . PHE A 1 715 ? 13.949 9.781 -31.512 1.00 94.56 715 PHE A O 1
ATOM 5852 N N . MET A 1 716 ? 12.206 8.447 -32.034 1.00 94.06 716 MET A N 1
ATOM 5853 C CA . MET A 1 716 ? 12.290 8.649 -33.486 1.00 94.06 716 MET A CA 1
ATOM 5854 C C . MET A 1 716 ? 12.186 10.129 -33.862 1.00 94.06 716 MET A C 1
ATOM 5856 O O . MET A 1 716 ? 13.017 10.627 -34.621 1.00 94.06 716 MET A O 1
ATOM 5860 N N . HIS A 1 717 ? 11.234 10.855 -33.270 1.00 91.94 717 HIS A N 1
ATOM 5861 C CA . HIS A 1 717 ? 11.071 12.286 -33.517 1.00 91.94 717 HIS A CA 1
ATOM 5862 C C . HIS A 1 717 ? 12.311 13.095 -33.100 1.00 91.94 717 HIS A C 1
ATOM 5864 O O . HIS A 1 717 ? 12.791 13.955 -33.846 1.00 91.94 717 HIS A O 1
ATOM 5870 N N . ASN A 1 718 ? 12.875 12.793 -31.926 1.00 90.94 718 ASN A N 1
ATOM 5871 C CA . ASN A 1 718 ? 14.074 13.475 -31.443 1.00 90.94 718 ASN A CA 1
ATOM 5872 C C . ASN A 1 718 ? 15.305 13.150 -32.309 1.00 90.94 718 ASN A C 1
ATOM 5874 O O . ASN A 1 718 ? 16.103 14.049 -32.594 1.00 90.94 718 ASN A O 1
ATOM 5878 N N . LEU A 1 719 ? 15.433 11.905 -32.782 1.00 93.56 719 LEU A N 1
ATOM 5879 C CA . LEU A 1 719 ? 16.523 11.475 -33.658 1.00 93.56 719 LEU A CA 1
ATOM 5880 C C . LEU A 1 719 ? 16.472 12.177 -35.018 1.00 93.56 719 LEU A C 1
ATOM 5882 O O . LEU A 1 719 ? 17.489 12.709 -35.462 1.00 93.56 719 LEU A O 1
ATOM 5886 N N . GLU A 1 720 ? 15.300 12.247 -35.652 1.00 93.69 720 GLU A N 1
ATOM 5887 C CA . GLU A 1 720 ? 15.102 12.987 -36.905 1.00 93.69 720 GLU A CA 1
ATOM 5888 C C . GLU A 1 720 ? 15.482 14.464 -36.748 1.00 93.69 720 GLU A C 1
ATOM 5890 O O . GLU A 1 720 ? 16.249 15.019 -37.543 1.00 93.69 720 GLU A O 1
ATOM 5895 N N . GLY A 1 721 ? 14.996 15.103 -35.679 1.00 90.12 721 GLY A N 1
ATOM 5896 C CA . GLY A 1 721 ? 15.311 16.496 -35.375 1.00 90.12 721 GLY A CA 1
ATOM 5897 C C . GLY A 1 721 ? 16.808 16.729 -35.151 1.00 90.12 721 GLY A C 1
ATOM 5898 O O . GLY A 1 721 ? 17.362 17.729 -35.622 1.00 90.12 721 GLY A O 1
ATOM 5899 N N . ARG A 1 722 ? 17.488 15.811 -34.455 1.00 89.56 722 ARG A N 1
ATOM 5900 C CA . ARG A 1 722 ? 18.930 15.900 -34.190 1.00 89.56 722 ARG A CA 1
ATOM 5901 C C . ARG A 1 722 ? 19.757 15.650 -35.446 1.00 89.56 722 ARG A C 1
ATOM 5903 O O . ARG A 1 722 ? 20.695 16.406 -35.696 1.00 89.56 722 ARG A O 1
ATOM 5910 N N . PHE A 1 723 ? 19.397 14.652 -36.247 1.00 90.94 723 PHE A N 1
ATOM 5911 C CA . PHE A 1 723 ? 20.106 14.318 -37.478 1.00 90.94 723 PHE A CA 1
ATOM 5912 C C . PHE A 1 723 ? 20.029 15.456 -38.501 1.00 90.94 723 PHE A C 1
ATOM 5914 O O . PHE A 1 723 ? 21.055 15.868 -39.036 1.00 90.94 723 PHE A O 1
ATOM 5921 N N . ASN A 1 724 ? 18.855 16.071 -38.676 1.00 90.56 724 ASN A N 1
ATOM 5922 C CA . ASN A 1 724 ? 18.702 17.250 -39.535 1.00 90.56 724 ASN A CA 1
ATOM 5923 C C . ASN A 1 724 ? 19.581 18.428 -39.082 1.00 90.56 724 ASN A C 1
ATOM 5925 O O . ASN A 1 724 ? 20.214 19.084 -39.910 1.00 90.56 724 ASN A O 1
ATOM 5929 N N . LYS A 1 725 ? 19.673 18.682 -37.768 1.00 87.25 725 LYS A N 1
ATOM 5930 C CA . LYS A 1 725 ? 20.578 19.708 -37.218 1.00 87.25 725 LYS A CA 1
ATOM 5931 C C . LYS A 1 725 ? 22.048 19.376 -37.472 1.00 87.25 725 LYS A C 1
ATOM 5933 O O . LYS A 1 725 ? 22.812 20.280 -37.793 1.00 87.25 725 LYS A O 1
ATOM 5938 N N . ALA A 1 726 ? 22.433 18.107 -37.343 1.00 85.25 726 ALA A N 1
ATOM 5939 C CA . ALA A 1 726 ? 23.796 17.655 -37.607 1.00 85.25 726 ALA A CA 1
ATOM 5940 C C . ALA A 1 726 ? 24.176 17.766 -39.094 1.00 85.25 726 ALA A C 1
ATOM 5942 O O . ALA A 1 726 ? 25.321 18.068 -39.395 1.00 85.25 726 ALA A O 1
ATOM 5943 N N . LEU A 1 727 ? 23.226 17.573 -40.017 1.00 84.56 727 LEU A N 1
ATOM 5944 C CA . LEU A 1 727 ? 23.442 17.768 -41.457 1.00 84.56 727 LEU A CA 1
ATOM 5945 C C . LEU A 1 727 ? 23.527 19.251 -41.854 1.00 84.56 727 LEU A C 1
ATOM 5947 O O . LEU A 1 727 ? 24.282 19.602 -42.757 1.00 84.56 727 LEU A O 1
ATOM 5951 N N . ALA A 1 728 ? 22.733 20.115 -41.211 1.00 83.44 728 ALA A N 1
ATOM 5952 C CA . ALA A 1 728 ? 22.701 21.554 -41.490 1.00 83.44 728 ALA A CA 1
ATOM 5953 C C . ALA A 1 728 ? 23.854 22.331 -40.826 1.00 83.44 728 ALA A C 1
ATOM 5955 O O . ALA A 1 728 ? 24.242 23.397 -41.307 1.00 83.44 728 ALA A O 1
ATOM 5956 N N . GLY A 1 729 ? 24.402 21.817 -39.722 1.00 63.91 729 GLY A N 1
ATOM 5957 C CA . GLY A 1 729 ? 25.673 22.274 -39.174 1.00 63.91 729 GLY A CA 1
ATOM 5958 C C . GLY A 1 729 ? 26.808 21.799 -40.078 1.00 63.91 729 GLY A C 1
ATOM 5959 O O . GLY A 1 729 ? 26.988 20.602 -40.251 1.00 63.91 729 GLY A O 1
ATOM 5960 N N . ASN A 1 730 ? 27.537 22.739 -40.682 1.00 42.19 730 ASN A N 1
ATOM 5961 C CA . ASN A 1 730 ? 28.701 22.480 -41.532 1.00 42.19 730 ASN A CA 1
ATOM 5962 C C . ASN A 1 730 ? 29.631 21.401 -40.947 1.00 42.19 730 ASN A C 1
ATOM 5964 O O . ASN A 1 730 ? 29.785 21.320 -39.731 1.00 42.19 730 ASN A O 1
ATOM 5968 N N . GLY A 1 731 ? 30.236 20.617 -41.849 1.00 34.91 731 GLY A N 1
ATOM 5969 C CA . GLY A 1 731 ? 31.169 19.524 -41.569 1.00 34.91 731 GLY A CA 1
ATOM 5970 C C . GLY A 1 731 ? 32.329 19.852 -40.609 1.00 34.91 731 GLY A C 1
ATOM 5971 O O . GLY A 1 731 ? 32.452 20.989 -40.163 1.00 34.91 731 GLY A O 1
ATOM 5972 N N . PRO A 1 732 ? 33.156 18.839 -40.293 1.00 36.72 732 PRO A N 1
ATOM 5973 C CA . PRO A 1 732 ? 34.145 18.869 -39.210 1.00 36.72 732 PRO A CA 1
ATOM 5974 C C . PRO A 1 732 ? 35.023 20.123 -39.151 1.00 36.72 732 PRO A C 1
ATOM 5976 O O . PRO A 1 732 ? 35.391 20.654 -40.227 1.00 36.72 732 PRO A O 1
#